Protein AF-0000000078280206 (afdb_homodimer)

Solvent-accessible surface area (backbone atoms only — not comparable to full-atom values): 26997 Å² total; per-residue (Å²): 110,67,69,56,41,55,52,36,51,49,49,21,50,50,24,48,52,45,24,52,51,18,32,40,60,43,55,41,49,24,53,11,59,16,36,31,42,30,42,51,51,26,43,39,71,73,68,67,50,54,72,44,56,92,46,62,77,49,84,68,38,41,45,51,28,57,15,45,10,59,25,25,55,28,54,51,26,42,39,24,73,68,51,47,46,63,64,74,59,44,53,34,28,68,38,89,89,43,59,42,54,70,28,41,42,41,90,60,31,71,74,43,69,44,62,28,67,62,68,25,50,28,54,39,52,41,45,51,53,30,51,49,25,61,75,71,67,47,86,38,40,26,36,32,40,37,37,53,56,35,58,54,36,18,54,28,53,31,31,46,34,48,33,22,62,69,27,33,37,42,30,39,36,38,33,47,40,46,54,55,30,83,92,34,43,26,75,74,77,58,36,66,66,53,53,60,60,31,41,40,36,38,43,33,47,63,47,76,42,51,30,75,36,61,62,49,47,52,53,52,52,57,50,45,70,70,44,72,69,19,16,30,36,36,42,16,46,34,42,31,12,46,74,25,84,90,31,49,74,37,48,71,29,43,63,44,57,46,49,73,68,55,45,49,51,40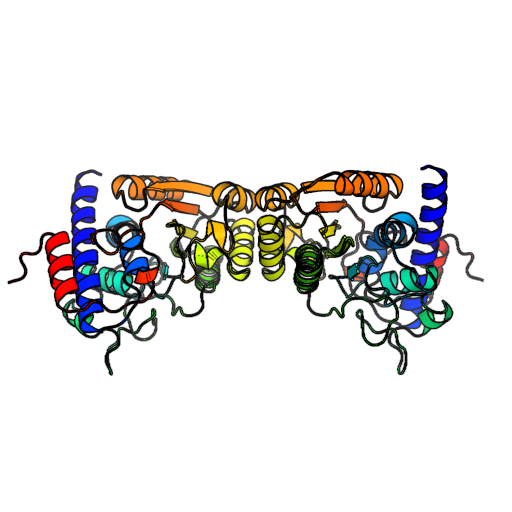,38,43,58,67,70,39,80,79,124,109,66,70,55,40,56,52,36,51,51,48,21,50,52,23,48,52,44,23,51,49,16,31,39,58,43,55,43,50,24,52,12,60,16,35,31,41,30,42,52,50,25,43,39,72,74,68,66,51,56,72,45,56,91,46,64,76,50,85,68,37,41,46,55,28,57,15,47,10,59,25,24,56,28,52,52,27,45,39,26,74,68,50,47,45,63,65,74,58,44,53,34,28,69,38,90,91,42,58,39,52,70,30,41,41,41,89,58,30,72,75,44,70,45,62,27,68,62,69,25,50,30,53,40,52,42,45,50,54,31,50,50,25,61,75,69,67,46,87,37,41,26,36,32,41,37,36,53,57,35,57,55,35,17,54,27,54,31,30,45,34,49,34,22,62,68,26,34,37,42,31,39,35,37,33,47,38,47,54,54,31,83,92,34,42,27,75,74,77,58,35,66,66,51,53,60,59,30,42,41,37,39,42,33,46,65,47,76,43,51,30,74,36,61,62,50,48,52,53,51,53,57,51,44,70,69,43,74,68,20,18,31,37,36,42,18,46,34,41,30,11,45,73,25,85,90,31,47,76,37,48,73,29,44,62,43,56,47,50,73,70,54,45,51,50,40,37,45,57,68,71,39,80,79,124

Nearest PDB structures (foldseek):
  6yak-assembly1_CCC  TM=9.909E-01  e=1.060E-33  Carboxydothermus hydrogenoformans
  6rjb-assembly1_B  TM=9.474E-01  e=3.840E-25  Homo sapiens
  3ooy-assembly1_A  TM=9.485E-01  e=1.940E-24  Homo sapiens
  6ha3-assembly1_A  TM=9.463E-01  e=2.281E-24  Homo sapiens
  4kxw-assembly1_A  TM=9.456E-01  e=2.454E-23  Homo sapiens

InterPro domains:
  IPR005474 Transketolase, N-terminal [PF00456] (11-271)
  IPR005474 Transketolase, N-terminal [cd02012] (13-267)
  IPR029061 Thiamin diphosphate-binding fold [SSF52518] (4-271)

Radius of gyration: 27.61 Å; Cα contacts (8 Å, |Δi|>4): 1233; chains: 2; bounding box: 50×83×64 Å

pLDDT: mean 94.5, std 6.86, range [39.47, 98.88]

Foldseek 3Di:
DVVLQVVLVVLLLQLLLLLLLLQQLLQKAFLQVLNFQSLVLSCCLRPNWQAALVCLPDPQTAAEFALVFSSVLSVLSSCCSRPNDDSVLSSCACHPPRLHYSGDDPVRGRNHDDTYDDQLVRLQVQLVVLVVCVVVVRDYAYEYEHEQLSCQDVSNVVSLLSCQVQLSLRYEYEYSYAQAELVGGCCPPPPPPPVQVSSVVSRAAEEEDASNRNVRSNVQSVVSNVDGSHHYYYYHHTWGNPQQPVGTNDNVSSMGGQHPVSSCSSCVSSVHNPD/DVVLQVVLLVLLLQLLLLLLLLQQLQQKAFLQVLNFQSLVLSCCLRPNWQAALVCLPDPQTAAEFALVFRSVLSVLSSCCSRPNDDSVLSSCACHPPRLHYSGDDPVRGRNHDDTYDDQLVRLQVQLVVLVVCVVVVRDYAYEYEHEQLSCQDVSNVVSLLSCQVQLSLRYEYEYSYAQAELVGGCCPPPPPPPVQVSSVVSRAAEEEDASNRNVRSNVQSVVSNVDGSHHYYYYHHTWGNPQQPVGTNDNVSSMGGQHPVSSCSSCVSSVHNPD

Secondary structure (DSSP, 8-state):
-HHHHHHHHHHHHHHHHHHHHHHHHHT-S-HHHHHHTHHHHHHIIIII----TT-TT-TTS-EEEESSGGGHHHHHHHHHHHTSS-GGGGGGTT-TT-S--SS--TTTSTT------STTHHHHHHHHHHHHHHHHT----EEEEEETTGGGSHHHHHHHHHHHHTT-TTEEEEEEE-SEETTEEHHHHS----HHHHHHHTT-EEEEEETT-HHHHHHHHHHHHH--SS-EEEEEE--TTTT-TTTTT-GGGGS----HHHHHHHHHHTT----/-HHHHHHHHHHHHHHHHHHHHHHHHHT-S-HHHHHTTHHHHHHIIIII----TT-TT-TTS-EEEESSGGGHHHHHHHHHHHTSS-GGGGGGTT-TT-S--SS--TTTSTT------STTHHHHHHHHHHHHHHHHT----EEEEEETTGGGSHHHHHHHHHHHHTT-TTEEEEEEE-SEETTEEHHHHS----HHHHHHHTT-EEEEEETT-HHHHHHHHHHHHH--SS-EEEEEE--TTTT-TTTTT-GGGGS----HHHHHHHHHHTT----

Sequence (550 aa):
MQKNEREITKYAQEIRKNTIISLHSAGSGHPGGALSIVEMLAVLYFYEMNVSPDKPEERMRDRFVLSKGHAAPSYYAALAERGYFEKSVLKTLRKMGSILQGHPDMKKVPGVDMSTGSLGQGISAACGMAHYAKRTGADYRVYCIIGDGEMQEGQAWEAFMSAGHFKLDNLVVLLDNNNLQIDGRVDQVMSVYPVKEKLQAFGWNVEETDGHHVKGLIETLDHARQVKDKPAFIIGKTVKGKGISFMENQAGWHGAAINEEQFKQAMKDLGEECIMQKNEREITKYAQEIRKNTIISLHSAGSGHPGGALSIVEMLAVLYFYEMNVSPDKPEERMRDRFVLSKGHAAPSYYAALAERGYFEKSVLKTLRKMGSILQGHPDMKKVPGVDMSTGSLGQGISAACGMAHYAKRTGADYRVYCIIGDGEMQEGQAWEAFMSAGHFKLDNLVVLLDNNNLQIDGRVDQVMSVYPVKEKLQAFGWNVEETDGHHVKGLIETLDHARQVKDKPAFIIGKTVKGKGISFMENQAGWHGAAINEEQFKQAMKDLGEECI

Structure (mmCIF, N/CA/C/O backbone):
data_AF-0000000078280206-model_v1
#
loop_
_entity.id
_entity.type
_entity.pdbx_description
1 polymer Transketolase
#
loop_
_atom_site.group_PDB
_atom_site.id
_atom_site.type_symbol
_atom_site.label_atom_id
_atom_site.label_alt_id
_atom_site.label_comp_id
_atom_site.label_asym_id
_atom_site.label_entity_id
_atom_site.label_seq_id
_atom_site.pdbx_PDB_ins_code
_atom_site.Cartn_x
_atom_site.Cartn_y
_atom_site.Cartn_z
_atom_site.occupancy
_atom_site.B_iso_or_equiv
_atom_site.auth_seq_id
_atom_site.auth_comp_id
_atom_site.auth_asym_id
_atom_site.auth_atom_id
_atom_site.pdbx_PDB_model_num
ATOM 1 N N . MET A 1 1 ? -3.506 -39.031 1.101 1 66.44 1 MET A N 1
ATOM 2 C CA . MET A 1 1 ? -2.568 -37.906 1.12 1 66.44 1 MET A CA 1
ATOM 3 C C . MET A 1 1 ? -1.275 -38.281 0.397 1 66.44 1 MET A C 1
ATOM 5 O O . MET A 1 1 ? -0.801 -37.5 -0.45 1 66.44 1 MET A O 1
ATOM 9 N N . GLN A 1 2 ? -0.798 -39.375 0.648 1 70.44 2 GLN A N 1
ATOM 10 C CA . GLN A 1 2 ? 0.477 -39.781 0.06 1 70.44 2 GLN A CA 1
ATOM 11 C C . GLN A 1 2 ? 0.337 -40.031 -1.438 1 70.44 2 GLN A C 1
ATOM 13 O O . GLN A 1 2 ? 1.202 -39.625 -2.223 1 70.44 2 GLN A O 1
ATOM 18 N N . LYS A 1 3 ? -0.763 -40.719 -1.816 1 72.75 3 LYS A N 1
ATOM 19 C CA . LYS A 1 3 ? -0.98 -40.969 -3.234 1 72.75 3 LYS A CA 1
ATOM 20 C C . LYS A 1 3 ? -1.149 -39.688 -4.023 1 72.75 3 LYS A C 1
ATOM 22 O O . LYS A 1 3 ? -0.596 -39.531 -5.117 1 72.75 3 LYS A O 1
ATOM 27 N N . ASN A 1 4 ? -1.689 -38.812 -3.488 1 87.69 4 ASN A N 1
ATOM 28 C CA . ASN A 1 4 ? -1.892 -37.5 -4.102 1 87.69 4 ASN A CA 1
ATOM 29 C C . ASN A 1 4 ? -0.577 -36.719 -4.246 1 87.69 4 ASN A C 1
ATOM 31 O O . ASN A 1 4 ? -0.3 -36.156 -5.301 1 87.69 4 ASN A O 1
ATOM 35 N N . GLU A 1 5 ? 0.239 -36.938 -3.221 1 92.88 5 GLU A N 1
ATOM 36 C CA . GLU A 1 5 ? 1.507 -36.219 -3.244 1 92.88 5 GLU A CA 1
ATOM 37 C C . GLU A 1 5 ? 2.395 -36.688 -4.391 1 92.88 5 GLU A C 1
ATOM 39 O O . GLU A 1 5 ? 2.994 -35.875 -5.098 1 92.88 5 GLU A O 1
ATOM 44 N N . ARG A 1 6 ? 2.514 -38 -4.547 1 94.38 6 ARG A N 1
ATOM 45 C CA . ARG A 1 6 ? 3.348 -38.562 -5.594 1 94.38 6 ARG A CA 1
ATOM 46 C C . ARG A 1 6 ? 2.846 -38.156 -6.977 1 94.38 6 ARG A C 1
ATOM 48 O O . ARG A 1 6 ? 3.641 -37.812 -7.855 1 94.38 6 ARG A O 1
ATOM 55 N N . GLU A 1 7 ? 1.572 -38.281 -7.121 1 96.75 7 GLU A N 1
ATOM 56 C CA . GLU A 1 7 ? 0.978 -37.906 -8.398 1 96.75 7 GLU A CA 1
ATOM 57 C C . GLU A 1 7 ? 1.197 -36.438 -8.711 1 96.75 7 GLU A C 1
ATOM 59 O O . GLU A 1 7 ? 1.554 -36.062 -9.828 1 96.75 7 GLU A O 1
ATOM 64 N N . ILE A 1 8 ? 1.027 -35.594 -7.754 1 97.69 8 ILE A N 1
ATOM 65 C CA . ILE A 1 8 ? 1.177 -34.156 -7.938 1 97.69 8 ILE A CA 1
ATOM 66 C C . ILE A 1 8 ? 2.637 -33.812 -8.234 1 97.69 8 ILE A C 1
ATOM 68 O O . ILE A 1 8 ? 2.926 -32.906 -9.031 1 97.69 8 ILE A O 1
ATOM 72 N N . THR A 1 9 ? 3.525 -34.5 -7.578 1 97.06 9 THR A N 1
ATOM 73 C CA . THR A 1 9 ? 4.949 -34.312 -7.84 1 97.06 9 THR A CA 1
ATOM 74 C C . THR A 1 9 ? 5.277 -34.656 -9.297 1 97.06 9 THR A C 1
ATOM 76 O O . THR A 1 9 ? 6.098 -33.969 -9.914 1 97.06 9 THR A O 1
ATOM 79 N N . LYS A 1 10 ? 4.656 -35.656 -9.797 1 97 10 LYS A N 1
ATOM 80 C CA . LYS A 1 10 ? 4.844 -36 -11.203 1 97 10 LYS A CA 1
ATOM 81 C C . LYS A 1 10 ? 4.324 -34.906 -12.117 1 97 10 LYS A C 1
ATOM 83 O O . LYS A 1 10 ? 4.957 -34.594 -13.125 1 97 10 LYS A O 1
ATOM 88 N N . TYR A 1 11 ? 3.152 -34.406 -11.797 1 97.69 11 TYR A N 1
ATOM 89 C CA . TYR A 1 11 ? 2.623 -33.281 -12.57 1 97.69 11 TYR A CA 1
ATOM 90 C C . TYR A 1 11 ? 3.58 -32.094 -12.547 1 97.69 11 TYR A C 1
ATOM 92 O O . TYR A 1 11 ? 3.787 -31.453 -13.562 1 97.69 11 TYR A O 1
ATOM 100 N N . ALA A 1 12 ? 4.156 -31.812 -11.375 1 98 12 ALA A N 1
ATOM 101 C CA . ALA A 1 12 ? 5.105 -30.719 -11.258 1 98 12 ALA A CA 1
ATOM 102 C C . ALA A 1 12 ? 6.305 -30.922 -12.18 1 98 12 ALA A C 1
ATOM 104 O O . ALA A 1 12 ? 6.762 -29.984 -12.836 1 98 12 ALA A O 1
ATOM 105 N N . GLN A 1 13 ? 6.77 -32.094 -12.242 1 97.19 13 GLN A N 1
ATOM 106 C CA . GLN A 1 13 ? 7.902 -32.406 -13.109 1 97.19 13 GLN A CA 1
ATOM 107 C C . GLN A 1 13 ? 7.551 -32.219 -14.578 1 97.19 13 GLN A C 1
ATOM 109 O O . GLN A 1 13 ? 8.344 -31.641 -15.336 1 97.19 13 GLN A O 1
ATOM 114 N N . GLU A 1 14 ? 6.418 -32.656 -14.953 1 97.44 14 GLU A N 1
ATOM 115 C CA . GLU A 1 14 ? 5.973 -32.5 -16.328 1 97.44 14 GLU A CA 1
ATOM 116 C C . GLU A 1 14 ? 5.797 -31 -16.672 1 97.44 14 GLU A C 1
ATOM 118 O O . GLU A 1 14 ? 6.16 -30.562 -17.766 1 97.44 14 GLU A O 1
ATOM 123 N N . ILE A 1 15 ? 5.219 -30.281 -15.758 1 98.19 15 ILE A N 1
ATOM 124 C CA . ILE A 1 15 ? 5.035 -28.844 -15.953 1 98.19 15 ILE A CA 1
ATOM 125 C C . ILE A 1 15 ? 6.395 -28.172 -16.125 1 98.19 15 ILE A C 1
ATOM 127 O O . ILE A 1 15 ? 6.57 -27.328 -17.016 1 98.19 15 ILE A O 1
ATOM 131 N N . ARG A 1 16 ? 7.312 -28.516 -15.297 1 98 16 ARG A N 1
ATOM 132 C CA . ARG A 1 16 ? 8.656 -27.953 -15.367 1 98 16 ARG A CA 1
ATOM 133 C C . ARG A 1 16 ? 9.297 -28.234 -16.719 1 98 16 ARG A C 1
ATOM 135 O O . ARG A 1 16 ? 9.852 -27.344 -17.359 1 98 16 ARG A O 1
ATOM 142 N N . LYS A 1 17 ? 9.242 -29.469 -17.141 1 97.19 17 LYS A N 1
ATOM 143 C CA . LYS A 1 17 ? 9.789 -29.891 -18.422 1 97.19 17 LYS A CA 1
ATOM 144 C C . LYS A 1 17 ? 9.156 -29.109 -19.578 1 97.19 17 LYS A C 1
ATOM 146 O O . LYS A 1 17 ? 9.867 -28.547 -20.422 1 97.19 17 LYS A O 1
ATOM 151 N N . ASN A 1 18 ? 7.898 -29.062 -19.578 1 97.62 18 ASN A N 1
ATOM 152 C CA . ASN A 1 18 ? 7.176 -28.391 -20.656 1 97.62 18 ASN A CA 1
ATOM 153 C C . ASN A 1 18 ? 7.398 -26.891 -20.641 1 97.62 18 ASN A C 1
ATOM 155 O O . ASN A 1 18 ? 7.363 -26.234 -21.688 1 97.62 18 ASN A O 1
ATOM 159 N N . THR A 1 19 ? 7.602 -26.328 -19.453 1 97.5 19 THR A N 1
ATOM 160 C CA . THR A 1 19 ? 7.969 -24.922 -19.344 1 97.5 19 THR A CA 1
ATOM 161 C C . THR A 1 19 ? 9.273 -24.641 -20.078 1 97.5 19 THR A C 1
ATOM 163 O O . THR A 1 19 ? 9.352 -23.703 -20.891 1 97.5 19 THR A O 1
ATOM 166 N N . ILE A 1 20 ? 10.227 -25.484 -19.875 1 96.81 20 ILE A N 1
ATOM 167 C CA . ILE A 1 20 ? 11.531 -25.328 -20.5 1 96.81 20 ILE A CA 1
ATOM 168 C C . ILE A 1 20 ? 11.406 -25.5 -22.016 1 96.81 20 ILE A C 1
ATOM 170 O O . ILE A 1 20 ? 11.969 -24.719 -22.781 1 96.81 20 ILE A O 1
ATOM 174 N N . ILE A 1 21 ? 10.68 -26.5 -22.422 1 96.5 21 ILE A N 1
ATOM 175 C CA . ILE A 1 21 ? 10.469 -26.766 -23.844 1 96.5 21 ILE A CA 1
ATOM 176 C C . ILE A 1 21 ? 9.82 -25.547 -24.5 1 96.5 21 ILE A C 1
ATOM 178 O O . ILE A 1 21 ? 10.258 -25.109 -25.562 1 96.5 21 ILE A O 1
ATOM 182 N N . SER A 1 22 ? 8.805 -25.016 -23.891 1 96.88 22 SER A N 1
ATOM 183 C CA . SER A 1 22 ? 8.086 -23.859 -24.422 1 96.88 22 SER A CA 1
ATOM 184 C C . SER A 1 22 ? 9.008 -22.656 -24.547 1 96.88 22 SER A C 1
ATOM 186 O O . SER A 1 22 ? 9 -21.969 -25.578 1 96.88 22 SER A O 1
ATOM 188 N N . LEU A 1 23 ? 9.766 -22.375 -23.547 1 95.75 23 LEU A N 1
ATOM 189 C CA . LEU A 1 23 ? 10.641 -21.219 -23.5 1 95.75 23 LEU A CA 1
ATOM 190 C C . LEU A 1 23 ? 11.758 -21.344 -24.531 1 95.75 23 LEU A C 1
ATOM 192 O O . LEU A 1 23 ? 12.133 -20.359 -25.172 1 95.75 23 LEU A O 1
ATOM 196 N N . HIS A 1 24 ? 12.289 -22.5 -24.594 1 95.5 24 HIS A N 1
ATOM 197 C CA . HIS A 1 24 ? 13.32 -22.734 -25.609 1 95.5 24 HIS A CA 1
ATOM 198 C C . HIS A 1 24 ? 12.766 -22.5 -27.016 1 95.5 24 HIS A C 1
ATOM 200 O O . HIS A 1 24 ? 13.422 -21.859 -27.844 1 95.5 24 HIS A O 1
ATOM 206 N N . SER A 1 25 ? 11.633 -23.031 -27.266 1 95.12 25 SER A N 1
ATOM 207 C CA . SER A 1 25 ? 11 -22.875 -28.578 1 95.12 25 SER A CA 1
ATOM 208 C C . SER A 1 25 ? 10.734 -21.406 -28.891 1 95.12 25 SER A C 1
ATOM 210 O O . SER A 1 25 ? 10.852 -21 -30.047 1 95.12 25 SER A O 1
ATOM 212 N N . ALA A 1 26 ? 10.312 -20.672 -27.922 1 94.38 26 ALA A N 1
ATOM 213 C CA . ALA A 1 26 ? 9.984 -19.266 -28.094 1 94.38 26 ALA A CA 1
ATOM 214 C C . ALA A 1 26 ? 11.25 -18.438 -28.312 1 94.38 26 ALA A C 1
ATOM 216 O O . ALA A 1 26 ? 11.211 -17.391 -28.969 1 94.38 26 ALA A O 1
ATOM 217 N N . GLY A 1 27 ? 12.422 -18.859 -27.688 1 92.75 27 GLY A N 1
ATOM 218 C CA . GLY A 1 27 ? 13.672 -18.109 -27.75 1 92.75 27 GLY A CA 1
ATOM 219 C C . GLY A 1 27 ? 13.656 -16.859 -26.891 1 92.75 27 GLY A C 1
ATOM 220 O O . GLY A 1 27 ? 14.445 -15.938 -27.109 1 92.75 27 GLY A O 1
ATOM 221 N N . SER A 1 28 ? 12.656 -16.703 -26.078 1 87.62 28 SER A N 1
ATOM 222 C CA . SER A 1 28 ? 12.508 -15.578 -25.172 1 87.62 28 SER A CA 1
ATOM 223 C C . SER A 1 28 ? 11.594 -15.93 -24 1 87.62 28 SER A C 1
ATOM 225 O O . SER A 1 28 ? 10.875 -16.922 -24.047 1 87.62 28 SER A O 1
ATOM 227 N N . GLY A 1 29 ? 11.742 -15.117 -22.922 1 89.19 29 GLY A N 1
ATOM 228 C CA . GLY A 1 29 ? 10.836 -15.328 -21.812 1 89.19 29 GLY A CA 1
ATOM 229 C C . GLY A 1 29 ? 11.484 -15.117 -20.453 1 89.19 29 GLY A C 1
ATOM 230 O O . GLY A 1 29 ? 12.531 -14.469 -20.359 1 89.19 29 GLY A O 1
ATOM 231 N N . HIS A 1 30 ? 10.711 -15.539 -19.391 1 89.69 30 HIS A N 1
ATOM 232 C CA . HIS A 1 30 ? 11.125 -15.383 -18 1 89.69 30 HIS A CA 1
ATOM 233 C C . HIS A 1 30 ? 11.242 -16.734 -17.312 1 89.69 30 HIS A C 1
ATOM 235 O O . HIS A 1 30 ? 10.391 -17.078 -16.484 1 89.69 30 HIS A O 1
ATOM 241 N N . PRO A 1 31 ? 12.352 -17.469 -17.594 1 91.94 31 PRO A N 1
ATOM 242 C CA . PRO A 1 31 ? 12.445 -18.828 -17.078 1 91.94 31 PRO A CA 1
ATOM 243 C C . PRO A 1 31 ? 12.547 -18.875 -15.555 1 91.94 31 PRO A C 1
ATOM 245 O O . PRO A 1 31 ? 11.922 -19.719 -14.914 1 91.94 31 PRO A O 1
ATOM 248 N N . GLY A 1 32 ? 13.312 -17.938 -15.016 1 91.25 32 GLY A N 1
ATOM 249 C CA . GLY A 1 32 ? 13.523 -17.969 -13.578 1 91.25 32 GLY A CA 1
ATOM 250 C C . GLY A 1 32 ? 12.234 -17.938 -12.781 1 91.25 32 GLY A C 1
ATOM 251 O O . GLY A 1 32 ? 11.969 -18.844 -11.977 1 91.25 32 GLY A O 1
ATOM 252 N N . GLY A 1 33 ? 11.406 -16.938 -13.055 1 93.31 33 GLY A N 1
ATOM 253 C CA . GLY A 1 33 ? 10.156 -16.75 -12.336 1 93.31 33 GLY A CA 1
ATOM 254 C C . GLY A 1 33 ? 9.117 -17.797 -12.672 1 93.31 33 GLY A C 1
ATOM 255 O O . GLY A 1 33 ? 8.273 -18.141 -11.836 1 93.31 33 GLY A O 1
ATOM 256 N N . ALA A 1 34 ? 9.164 -18.328 -13.844 1 95.94 34 ALA A N 1
ATOM 257 C CA . ALA A 1 34 ? 8.242 -19.391 -14.242 1 95.94 34 ALA A CA 1
ATOM 258 C C . ALA A 1 34 ? 8.523 -20.672 -13.477 1 95.94 34 ALA A C 1
ATOM 260 O O . ALA A 1 34 ? 7.602 -21.328 -12.969 1 95.94 34 ALA A O 1
ATOM 261 N N . LEU A 1 35 ? 9.758 -20.984 -13.32 1 97.19 35 LEU A N 1
ATOM 262 C CA . LEU A 1 35 ? 10.148 -22.25 -12.719 1 97.19 35 LEU A CA 1
ATOM 263 C C . LEU A 1 35 ? 9.938 -22.234 -11.211 1 97.19 35 LEU A C 1
ATOM 265 O O . LEU A 1 35 ? 9.711 -23.281 -10.594 1 97.19 35 LEU A O 1
ATOM 269 N N . SER A 1 36 ? 9.922 -21.031 -10.656 1 97.81 36 SER A N 1
ATOM 270 C CA . SER A 1 36 ? 9.82 -20.922 -9.203 1 97.81 36 SER A CA 1
ATOM 271 C C . SER A 1 36 ? 8.414 -21.266 -8.719 1 97.81 36 SER A C 1
ATOM 273 O O . SER A 1 36 ? 8.227 -21.609 -7.551 1 97.81 36 SER A O 1
ATOM 275 N N . ILE A 1 37 ? 7.418 -21.281 -9.586 1 98.38 37 ILE A N 1
ATOM 276 C CA . ILE A 1 37 ? 6.055 -21.406 -9.086 1 98.38 37 ILE A CA 1
ATOM 277 C C . ILE A 1 37 ? 5.461 -22.75 -9.539 1 98.38 37 ILE A C 1
ATOM 279 O O . ILE A 1 37 ? 4.258 -22.969 -9.398 1 98.38 37 ILE A O 1
ATOM 283 N N . VAL A 1 38 ? 6.234 -23.656 -10.039 1 98.62 38 VAL A N 1
ATOM 284 C CA . VAL A 1 38 ? 5.781 -24.891 -10.68 1 98.62 38 VAL A CA 1
ATOM 285 C C . VAL A 1 38 ? 5.004 -25.734 -9.672 1 98.62 38 VAL A C 1
ATOM 287 O O . VAL A 1 38 ? 3.889 -26.172 -9.953 1 98.62 38 VAL A O 1
ATOM 290 N N . GLU A 1 39 ? 5.559 -25.984 -8.516 1 98.62 39 GLU A N 1
ATOM 291 C CA . GLU A 1 39 ? 4.891 -26.828 -7.52 1 98.62 39 GLU A CA 1
ATOM 292 C C . GLU A 1 39 ? 3.584 -26.188 -7.055 1 98.62 39 GLU A C 1
ATOM 294 O O . GLU A 1 39 ? 2.598 -26.891 -6.816 1 98.62 39 GLU A O 1
ATOM 299 N N . MET A 1 40 ? 3.561 -24.859 -6.906 1 98.69 40 MET A N 1
ATOM 300 C CA . MET A 1 40 ? 2.336 -24.156 -6.527 1 98.69 40 MET A CA 1
ATOM 301 C C . MET A 1 40 ? 1.23 -24.406 -7.551 1 98.69 40 MET A C 1
ATOM 303 O O . MET A 1 40 ? 0.098 -24.719 -7.184 1 98.69 40 MET A O 1
ATOM 307 N N . LEU A 1 41 ? 1.582 -24.25 -8.836 1 98.81 41 LEU A N 1
ATOM 308 C CA . LEU A 1 41 ? 0.617 -24.484 -9.906 1 98.81 41 LEU A CA 1
ATOM 309 C C . LEU A 1 41 ? 0.128 -25.922 -9.898 1 98.81 41 LEU A C 1
ATOM 311 O O . LEU A 1 41 ? -1.067 -26.188 -10.062 1 98.81 41 LEU A O 1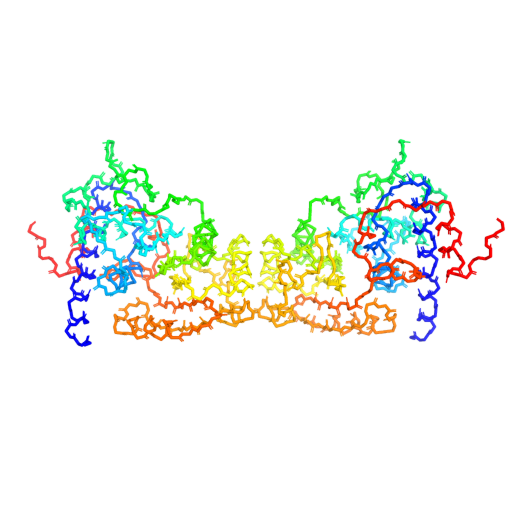
ATOM 315 N N . ALA A 1 42 ? 1.088 -26.859 -9.734 1 98.69 42 ALA A N 1
ATOM 316 C CA . ALA A 1 42 ? 0.724 -28.266 -9.727 1 98.69 42 ALA A CA 1
ATOM 317 C C . ALA A 1 42 ? -0.276 -28.578 -8.609 1 98.69 42 ALA A C 1
ATOM 319 O O . ALA A 1 42 ? -1.285 -29.25 -8.836 1 98.69 42 ALA A O 1
ATOM 320 N N . VAL A 1 43 ? -0.034 -28.078 -7.438 1 98.69 43 VAL A N 1
ATOM 321 C CA . VAL A 1 43 ? -0.914 -28.344 -6.305 1 98.69 43 VAL A CA 1
ATOM 322 C C . VAL A 1 43 ? -2.266 -27.672 -6.531 1 98.69 43 VAL A C 1
ATOM 324 O O . VAL A 1 43 ? -3.312 -28.25 -6.234 1 98.69 43 VAL A O 1
ATOM 327 N N . LEU A 1 44 ? -2.281 -26.438 -7.047 1 98.69 44 LEU A N 1
ATOM 328 C CA . LEU A 1 44 ? -3.531 -25.719 -7.281 1 98.69 44 LEU A CA 1
ATOM 329 C C . LEU A 1 44 ? -4.395 -26.453 -8.297 1 98.69 44 LEU A C 1
ATOM 331 O O . LEU A 1 44 ? -5.578 -26.703 -8.055 1 98.69 44 LEU A O 1
ATOM 335 N N . TYR A 1 45 ? -3.846 -26.922 -9.391 1 98.31 45 TYR A N 1
ATOM 336 C CA . TYR A 1 45 ? -4.641 -27.391 -10.523 1 98.31 45 TYR A CA 1
ATOM 337 C C . TYR A 1 45 ? -4.922 -28.875 -10.414 1 98.31 45 TYR A C 1
ATOM 339 O O . TYR A 1 45 ? -5.824 -29.406 -11.07 1 98.31 45 TYR A O 1
ATOM 347 N N . PHE A 1 46 ? -4.168 -29.641 -9.555 1 98.19 46 PHE A N 1
ATOM 348 C CA . PHE A 1 46 ? -4.336 -31.094 -9.555 1 98.19 46 PHE A CA 1
ATOM 349 C C . PHE A 1 46 ? -4.711 -31.594 -8.164 1 98.19 46 PHE A C 1
ATOM 351 O O . PHE A 1 46 ? -4.828 -32.812 -7.949 1 98.19 46 PHE A O 1
ATOM 358 N N . TYR A 1 47 ? -4.883 -30.688 -7.27 1 97.62 47 TYR A N 1
ATOM 359 C CA . TYR A 1 47 ? -5.348 -31.078 -5.945 1 97.62 47 TYR A CA 1
ATOM 360 C C . TYR A 1 47 ? -6.402 -30.109 -5.434 1 97.62 47 TYR A C 1
ATOM 362 O O . TYR A 1 47 ? -7.492 -30.516 -5.031 1 97.62 47 TYR A O 1
ATOM 370 N N . GLU A 1 48 ? -6.215 -28.828 -5.484 1 97.88 48 GLU A N 1
ATOM 371 C CA . GLU A 1 48 ? -6.914 -27.828 -4.688 1 97.88 48 GLU A CA 1
ATOM 372 C C . GLU A 1 48 ? -8.148 -27.312 -5.418 1 97.88 48 GLU A C 1
ATOM 374 O O . GLU A 1 48 ? -9.258 -27.344 -4.875 1 97.88 48 GLU A O 1
ATOM 379 N N . MET A 1 49 ? -7.988 -26.875 -6.684 1 98.12 49 MET A N 1
ATOM 380 C CA . MET A 1 49 ? -9.016 -26.078 -7.348 1 98.12 49 MET A CA 1
ATOM 381 C C . MET A 1 49 ? -10.086 -26.969 -7.957 1 98.12 49 MET A C 1
ATOM 383 O O . MET A 1 49 ? -9.773 -28.016 -8.547 1 98.12 49 MET A O 1
ATOM 387 N N . ASN A 1 50 ? -11.297 -26.516 -7.762 1 97.75 50 ASN A N 1
ATOM 388 C CA . ASN A 1 50 ? -12.422 -27.078 -8.492 1 97.75 50 ASN A CA 1
ATOM 389 C C . ASN A 1 50 ? -12.531 -26.516 -9.898 1 97.75 50 ASN A C 1
ATOM 391 O O . ASN A 1 50 ? -13.25 -25.531 -10.125 1 97.75 50 ASN A O 1
ATOM 395 N N . VAL A 1 51 ? -11.867 -27.156 -10.883 1 97.25 51 VAL A N 1
ATOM 396 C CA . VAL A 1 51 ? -11.844 -26.734 -12.281 1 97.25 51 VAL A CA 1
ATOM 397 C C . VAL A 1 51 ? -11.898 -27.953 -13.195 1 97.25 51 VAL A C 1
ATOM 399 O O . VAL A 1 51 ? -11.523 -29.062 -12.789 1 97.25 51 VAL A O 1
ATOM 402 N N . SER A 1 52 ? -12.406 -27.734 -14.328 1 96.62 52 SER A N 1
ATOM 403 C CA . SER A 1 52 ? -12.5 -28.781 -15.328 1 96.62 52 SER A CA 1
ATOM 404 C C . SER A 1 52 ? -12.25 -28.25 -16.734 1 96.62 52 SER A C 1
ATOM 406 O O . SER A 1 52 ? -12.898 -27.281 -17.156 1 96.62 52 SER A O 1
ATOM 408 N N . PRO A 1 53 ? -11.312 -28.906 -17.453 1 96.56 53 PRO A N 1
ATOM 409 C CA . PRO A 1 53 ? -11.078 -28.469 -18.828 1 96.56 53 PRO A CA 1
ATOM 410 C C . PRO A 1 53 ? -12.289 -28.688 -19.734 1 96.56 53 PRO A C 1
ATOM 412 O O . PRO A 1 53 ? -12.414 -28.031 -20.766 1 96.56 53 PRO A O 1
ATOM 415 N N . ASP A 1 54 ? -13.211 -29.547 -19.359 1 96.06 54 ASP A N 1
ATOM 416 C CA . ASP A 1 54 ? -14.406 -29.828 -20.141 1 96.06 54 ASP A CA 1
ATOM 417 C C . ASP A 1 54 ? -15.461 -28.75 -19.969 1 96.06 54 ASP A C 1
ATOM 419 O O . ASP A 1 54 ? -16.375 -28.625 -20.797 1 96.06 54 ASP A O 1
ATOM 423 N N . LYS A 1 55 ? -15.367 -28 -18.891 1 95.69 55 LYS A N 1
ATOM 424 C CA . LYS A 1 55 ? -16.281 -26.906 -18.578 1 95.69 55 LYS A CA 1
ATOM 425 C C . LYS A 1 55 ? -15.523 -25.656 -18.141 1 95.69 55 LYS A C 1
ATOM 427 O O . LYS A 1 55 ? -15.719 -25.172 -17.016 1 95.69 55 LYS A O 1
ATOM 432 N N . PRO A 1 56 ? -14.742 -25.109 -19.016 1 92.94 56 PRO A N 1
ATOM 433 C CA . PRO A 1 56 ? -13.844 -24.016 -18.641 1 92.94 56 PRO A CA 1
ATOM 434 C C . PRO A 1 56 ? -14.594 -22.766 -18.203 1 92.94 56 PRO A C 1
ATOM 436 O O . PRO A 1 56 ? -14.031 -21.906 -17.516 1 92.94 56 PRO A O 1
ATOM 439 N N . GLU A 1 57 ? -15.891 -22.688 -18.5 1 91.81 57 GLU A N 1
ATOM 440 C CA . GLU A 1 57 ? -16.641 -21.484 -18.203 1 91.81 57 GLU A CA 1
ATOM 441 C C . GLU A 1 57 ? -17.672 -21.734 -17.094 1 91.81 57 GLU A C 1
ATOM 443 O O . GLU A 1 57 ? -18.547 -20.891 -16.859 1 91.81 57 GLU A O 1
ATOM 448 N N . GLU A 1 58 ? -17.562 -22.891 -16.484 1 93.62 58 GLU A N 1
ATOM 449 C CA . GLU A 1 58 ? -18.5 -23.219 -15.414 1 93.62 58 GLU A CA 1
ATOM 450 C C . GLU A 1 58 ? -18.562 -22.109 -14.375 1 93.62 58 GLU A C 1
ATOM 452 O O . GLU A 1 58 ? -17.516 -21.656 -13.875 1 93.62 58 GLU A O 1
ATOM 457 N N . ARG A 1 59 ? -19.703 -21.703 -13.992 1 93.31 59 ARG A N 1
ATOM 458 C CA . ARG A 1 59 ? -19.938 -20.516 -13.18 1 93.31 59 ARG A CA 1
ATOM 459 C C . ARG A 1 59 ? -19.406 -20.703 -11.766 1 93.31 59 ARG A C 1
ATOM 461 O O . ARG A 1 59 ? -18.922 -19.766 -11.133 1 93.31 59 ARG A O 1
ATOM 468 N N . MET A 1 60 ? -19.469 -21.938 -11.305 1 96.25 60 MET A N 1
ATOM 469 C CA . MET A 1 60 ? -19.172 -22.172 -9.898 1 96.25 60 MET A CA 1
ATOM 470 C C . MET A 1 60 ? -17.766 -22.719 -9.719 1 96.25 60 MET A C 1
ATOM 472 O O . MET A 1 60 ? -17.406 -23.156 -8.625 1 96.25 60 MET A O 1
ATOM 476 N N . ARG A 1 61 ? -17.016 -22.688 -10.781 1 97.56 61 ARG A N 1
ATOM 477 C CA . ARG A 1 61 ? -15.648 -23.203 -10.656 1 97.56 61 ARG A CA 1
ATOM 478 C C . ARG A 1 61 ? -14.758 -22.203 -9.93 1 97.56 61 ARG A C 1
ATOM 480 O O . ARG A 1 61 ? -15.055 -21 -9.883 1 97.56 61 ARG A O 1
ATOM 487 N N . ASP A 1 62 ? -13.688 -22.688 -9.383 1 98.5 62 ASP A N 1
ATOM 488 C CA . ASP A 1 62 ? -12.688 -21.812 -8.773 1 98.5 62 ASP A CA 1
ATOM 489 C C . ASP A 1 62 ? -12.008 -20.938 -9.82 1 98.5 62 ASP A C 1
ATOM 491 O O . ASP A 1 62 ? -12.055 -21.25 -11.016 1 98.5 62 ASP A O 1
ATOM 495 N N . ARG A 1 63 ? -11.469 -19.797 -9.383 1 98.31 63 ARG A N 1
ATOM 496 C CA . ARG A 1 63 ? -10.742 -18.875 -10.242 1 98.31 63 ARG A CA 1
ATOM 497 C C . ARG A 1 63 ? -9.266 -18.812 -9.859 1 98.31 63 ARG A C 1
ATOM 499 O O . ARG A 1 63 ? -8.914 -19.016 -8.695 1 98.31 63 ARG A O 1
ATOM 506 N N . PHE A 1 64 ? -8.484 -18.562 -10.867 1 98.38 64 PHE A N 1
ATOM 507 C CA . PHE A 1 64 ? -7.055 -18.375 -10.633 1 98.38 64 PHE A CA 1
ATOM 508 C C . PHE A 1 64 ? -6.539 -17.172 -11.398 1 98.38 64 PHE A C 1
ATOM 510 O O . PHE A 1 64 ? -6.832 -17 -12.586 1 98.38 64 PHE A O 1
ATOM 517 N N . VAL A 1 65 ? -5.82 -16.359 -10.703 1 98 65 VAL A N 1
ATOM 518 C CA . VAL A 1 65 ? -5.168 -15.203 -11.305 1 98 65 VAL A CA 1
ATOM 519 C C . VAL A 1 65 ? -3.656 -15.312 -11.125 1 98 65 VAL A C 1
ATOM 521 O O . VAL A 1 65 ? -3.162 -15.367 -9.992 1 98 65 VAL A O 1
ATOM 524 N N . LEU A 1 66 ? -2.936 -15.43 -12.164 1 97.56 66 LEU A N 1
ATOM 525 C CA . LEU A 1 66 ? -1.488 -15.266 -12.117 1 97.56 66 LEU A CA 1
ATOM 526 C C . LEU A 1 66 ? -1.11 -13.789 -12.18 1 97.56 66 LEU A C 1
ATOM 528 O O . LEU A 1 66 ? -0.965 -13.227 -13.266 1 97.56 66 LEU A O 1
ATOM 532 N N . SER A 1 67 ? -0.876 -13.211 -11.07 1 95.69 67 SER A N 1
ATOM 533 C CA . SER A 1 67 ? -0.588 -11.781 -11.016 1 95.69 67 SER A CA 1
ATOM 534 C C . SER A 1 67 ? 0.808 -11.477 -11.547 1 95.69 67 SER A C 1
ATOM 536 O O . SER A 1 67 ? 1.025 -10.445 -12.18 1 95.69 67 SER A O 1
ATOM 538 N N . LYS A 1 68 ? 1.73 -12.328 -11.219 1 94 68 LYS A N 1
ATOM 539 C CA . LYS A 1 68 ? 3.027 -12.203 -11.883 1 94 68 LYS A CA 1
ATOM 540 C C . LYS A 1 68 ? 2.99 -12.797 -13.281 1 94 68 LYS A C 1
ATOM 542 O O . LYS A 1 68 ? 3.566 -13.859 -13.531 1 94 68 LYS A O 1
ATOM 547 N N . GLY A 1 69 ? 2.445 -12.141 -14.125 1 91.81 69 GLY A N 1
ATOM 548 C CA . GLY A 1 69 ? 2.041 -12.625 -15.438 1 91.81 69 GLY A CA 1
ATOM 549 C C . GLY A 1 69 ? 3.207 -13.078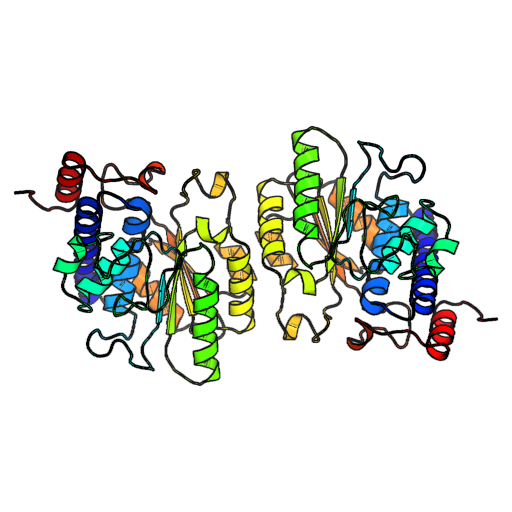 -16.297 1 91.81 69 GLY A C 1
ATOM 550 O O . GLY A 1 69 ? 3.045 -13.93 -17.172 1 91.81 69 GLY A O 1
ATOM 551 N N . HIS A 1 70 ? 4.379 -12.586 -16.047 1 91.12 70 HIS A N 1
ATOM 552 C CA . HIS A 1 70 ? 5.531 -12.961 -16.859 1 91.12 70 HIS A CA 1
ATOM 553 C C . HIS A 1 70 ? 5.93 -14.414 -16.609 1 91.12 70 HIS A C 1
ATOM 555 O O . HIS A 1 70 ? 6.723 -14.984 -17.359 1 91.12 70 HIS A O 1
ATOM 561 N N . ALA A 1 71 ? 5.34 -15.031 -15.633 1 94.25 71 ALA A N 1
ATOM 562 C CA . ALA A 1 71 ? 5.555 -16.453 -15.367 1 94.25 71 ALA A CA 1
ATOM 563 C C . ALA A 1 71 ? 4.531 -17.312 -16.094 1 94.25 71 ALA A C 1
ATOM 565 O O . ALA A 1 71 ? 4.332 -18.484 -15.758 1 94.25 71 ALA A O 1
ATOM 566 N N . ALA A 1 72 ? 3.959 -16.812 -17.109 1 95.69 72 ALA A N 1
ATOM 567 C CA . ALA A 1 72 ? 2.857 -17.422 -17.859 1 95.69 72 ALA A CA 1
ATOM 568 C C . ALA A 1 72 ? 3.26 -18.781 -18.422 1 95.69 72 ALA A C 1
ATOM 570 O O . ALA A 1 72 ? 2.445 -19.703 -18.484 1 95.69 72 ALA A O 1
ATOM 571 N N . PRO A 1 73 ? 4.512 -18.969 -18.828 1 96.31 73 PRO A N 1
ATOM 572 C CA . PRO A 1 73 ? 4.863 -20.25 -19.453 1 96.31 73 PRO A CA 1
ATOM 573 C C . PRO A 1 73 ? 4.57 -21.438 -18.547 1 96.31 73 PRO A C 1
ATOM 575 O O . PRO A 1 73 ? 4.09 -22.484 -19.016 1 96.31 73 PRO A O 1
ATOM 578 N N . SER A 1 74 ? 4.848 -21.328 -17.312 1 97.94 74 SER A N 1
ATOM 579 C CA . SER A 1 74 ? 4.551 -22.438 -16.406 1 97.94 74 SER A CA 1
ATOM 580 C C . SER A 1 74 ? 3.049 -22.578 -16.188 1 97.94 74 SER A C 1
ATOM 582 O O . SER A 1 74 ? 2.545 -23.688 -15.992 1 97.94 74 SER A O 1
ATOM 584 N N . TYR A 1 75 ? 2.344 -21.469 -16.156 1 98.25 75 TYR A N 1
ATOM 585 C CA . TYR A 1 75 ? 0.887 -21.484 -16.078 1 98.25 75 TYR A CA 1
ATOM 586 C C . TYR A 1 75 ? 0.281 -22.203 -17.281 1 98.25 75 TYR A C 1
ATOM 588 O O . TYR A 1 75 ? -0.579 -23.078 -17.109 1 98.25 75 TYR A O 1
ATOM 596 N N . TYR A 1 76 ? 0.79 -21.875 -18.469 1 98.12 76 TYR A N 1
ATOM 597 C CA . TYR A 1 76 ? 0.342 -22.531 -19.688 1 98.12 76 TYR A CA 1
ATOM 598 C C . TYR A 1 76 ? 0.631 -24.031 -19.641 1 98.12 76 TYR A C 1
ATOM 600 O O . TYR A 1 76 ? -0.21 -24.844 -20.016 1 98.12 76 TYR A O 1
ATOM 608 N N . ALA A 1 77 ? 1.811 -24.375 -19.172 1 98.38 77 ALA A N 1
ATOM 609 C CA . ALA A 1 77 ? 2.176 -25.797 -19.047 1 98.38 77 ALA A CA 1
ATOM 610 C C . ALA A 1 77 ? 1.215 -26.531 -18.125 1 98.38 77 ALA A C 1
ATOM 612 O O . ALA A 1 77 ? 0.833 -27.672 -18.391 1 98.38 77 ALA A O 1
ATOM 613 N N . ALA A 1 78 ? 0.81 -25.875 -17.031 1 98.56 78 ALA A N 1
ATOM 614 C CA . ALA A 1 78 ? -0.142 -26.469 -16.094 1 98.56 78 ALA A CA 1
ATOM 615 C C . ALA A 1 78 ? -1.506 -26.672 -16.75 1 98.56 78 ALA A C 1
ATOM 617 O O . ALA A 1 78 ? -2.139 -27.703 -16.578 1 98.56 78 ALA A O 1
ATOM 618 N N . LEU A 1 79 ? -1.947 -25.641 -17.469 1 98.44 79 LEU A N 1
ATOM 619 C CA . LEU A 1 79 ? -3.232 -25.734 -18.156 1 98.44 79 LEU A CA 1
ATOM 620 C C . LEU A 1 79 ? -3.225 -26.844 -19.188 1 98.44 79 LEU A C 1
ATOM 622 O O . LEU A 1 79 ? -4.195 -27.609 -19.297 1 98.44 79 LEU A O 1
ATOM 626 N N . ALA A 1 80 ? -2.117 -26.953 -19.938 1 98.44 80 ALA A N 1
ATOM 627 C CA . ALA A 1 80 ? -1.991 -28.031 -20.922 1 98.44 80 ALA A CA 1
ATOM 628 C C . ALA A 1 80 ? -2.02 -29.391 -20.234 1 98.44 80 ALA A C 1
ATOM 630 O O . ALA A 1 80 ? -2.711 -30.297 -20.688 1 98.44 80 ALA A O 1
ATOM 631 N N . GLU A 1 81 ? -1.261 -29.516 -19.188 1 97.94 81 GLU A N 1
ATOM 632 C CA . GLU A 1 81 ? -1.223 -30.766 -18.438 1 97.94 81 GLU A CA 1
ATOM 633 C C . GLU A 1 81 ? -2.605 -31.125 -17.906 1 97.94 81 GLU A C 1
ATOM 635 O O . GLU A 1 81 ? -2.969 -32.312 -17.875 1 97.94 81 GLU A O 1
ATOM 640 N N . ARG A 1 82 ? -3.348 -30.172 -17.5 1 97.88 82 ARG A N 1
ATOM 641 C CA . ARG A 1 82 ? -4.691 -30.375 -16.969 1 97.88 82 ARG A CA 1
ATOM 642 C C . ARG A 1 82 ? -5.668 -30.734 -18.078 1 97.88 82 ARG A C 1
ATOM 644 O O . ARG A 1 82 ? -6.742 -31.297 -17.828 1 97.88 82 ARG A O 1
ATOM 651 N N . GLY A 1 83 ? -5.383 -30.328 -19.344 1 98.12 83 GLY A N 1
ATOM 652 C CA . GLY A 1 83 ? -6.184 -30.766 -20.484 1 98.12 83 GLY A CA 1
ATOM 653 C C . GLY A 1 83 ? -6.965 -29.641 -21.141 1 98.12 83 GLY A C 1
ATOM 654 O O . GLY A 1 83 ? -7.891 -29.891 -21.906 1 98.12 83 GLY A O 1
ATOM 655 N N . TYR A 1 84 ? -6.602 -28.422 -20.844 1 97.94 84 TYR A N 1
ATOM 656 C CA . TYR A 1 84 ? -7.348 -27.312 -21.406 1 97.94 84 TYR A CA 1
ATOM 657 C C . TYR A 1 84 ? -7.035 -27.141 -22.891 1 97.94 84 TYR A C 1
ATOM 659 O O . TYR A 1 84 ? -7.859 -26.625 -23.641 1 97.94 84 TYR A O 1
ATOM 667 N N . PHE A 1 85 ? -5.902 -27.562 -23.375 1 97.19 85 PHE A N 1
ATOM 668 C CA . PHE A 1 85 ? -5.484 -27.609 -24.781 1 97.19 85 PHE A CA 1
ATOM 669 C C . PHE A 1 85 ? -4.352 -28.609 -24.969 1 97.19 85 PHE A C 1
ATOM 671 O O . PHE A 1 85 ? -3.779 -29.094 -24 1 97.19 85 PHE A O 1
ATOM 678 N N . GLU A 1 86 ? -4.035 -28.875 -26.141 1 97.62 86 GLU A N 1
ATOM 679 C CA . GLU A 1 86 ? -3.021 -29.875 -26.453 1 97.62 86 GLU A CA 1
ATOM 680 C C . GLU A 1 86 ? -1.626 -29.391 -26.078 1 97.62 86 GLU A C 1
ATOM 682 O O . GLU A 1 86 ? -1.293 -28.219 -26.266 1 97.62 86 GLU A O 1
ATOM 687 N N . LYS A 1 87 ? -0.795 -30.312 -25.562 1 97.38 87 LYS A N 1
ATOM 688 C CA . LYS A 1 87 ? 0.556 -29.984 -25.125 1 97.38 87 LYS A CA 1
ATOM 689 C C . LYS A 1 87 ? 1.407 -29.453 -26.266 1 97.38 87 LYS A C 1
ATOM 691 O O . LYS A 1 87 ? 2.314 -28.641 -26.047 1 97.38 87 LYS A O 1
ATOM 696 N N . SER A 1 88 ? 1.08 -29.859 -27.453 1 97.56 88 SER A N 1
ATOM 697 C CA . SER A 1 88 ? 1.846 -29.422 -28.609 1 97.56 88 SER A CA 1
ATOM 698 C C . SER A 1 88 ? 1.756 -27.906 -28.797 1 97.56 88 SER A C 1
ATOM 700 O O . SER A 1 88 ? 2.652 -27.297 -29.375 1 97.56 88 SER A O 1
ATOM 702 N N . VAL A 1 89 ? 0.705 -27.297 -28.312 1 97.62 89 VAL A N 1
ATOM 703 C CA . VAL A 1 89 ? 0.488 -25.859 -28.422 1 97.62 89 VAL A CA 1
ATOM 704 C C . VAL A 1 89 ? 1.571 -25.125 -27.641 1 97.62 89 VAL A C 1
ATOM 706 O O . VAL A 1 89 ? 1.917 -23.984 -27.969 1 97.62 89 VAL A O 1
ATOM 709 N N . LEU A 1 90 ? 2.168 -25.734 -26.672 1 97.94 90 LEU A N 1
ATOM 710 C CA . LEU A 1 90 ? 3.172 -25.125 -25.812 1 97.94 90 LEU A CA 1
ATOM 711 C C . LEU A 1 90 ? 4.387 -24.688 -26.625 1 97.94 90 LEU A C 1
ATOM 713 O O . LEU A 1 90 ? 5.055 -23.703 -26.281 1 97.94 90 LEU A O 1
ATOM 717 N N . LYS A 1 91 ? 4.648 -25.344 -27.703 1 97.19 91 LYS A N 1
ATOM 718 C CA . LYS A 1 91 ? 5.805 -25.031 -28.531 1 97.19 91 LYS A CA 1
ATOM 719 C C . LYS A 1 91 ? 5.543 -23.797 -29.391 1 97.19 91 LYS A C 1
ATOM 721 O O . LYS A 1 91 ? 6.453 -23.281 -30.047 1 97.19 91 LYS A O 1
ATOM 726 N N . THR A 1 92 ? 4.344 -23.281 -29.312 1 96.88 92 THR A N 1
ATOM 727 C CA . THR A 1 92 ? 4 -22.109 -30.141 1 96.88 92 THR A CA 1
ATOM 728 C C . THR A 1 92 ? 4.02 -20.844 -29.297 1 96.88 92 THR A C 1
ATOM 730 O O . THR A 1 92 ? 3.59 -19.781 -29.75 1 96.88 92 THR A O 1
ATOM 733 N N . LEU A 1 93 ? 4.508 -20.906 -28.125 1 95.56 93 LEU A N 1
ATOM 734 C CA . LEU A 1 93 ? 4.602 -19.734 -27.25 1 95.56 93 LEU A CA 1
ATOM 735 C C . LEU A 1 93 ? 5.219 -18.547 -27.984 1 95.56 93 LEU A C 1
ATOM 737 O O . LEU A 1 93 ? 6.262 -18.688 -28.625 1 95.56 93 LEU A O 1
ATOM 741 N N . ARG A 1 94 ? 4.535 -17.391 -27.938 1 93.62 94 ARG A N 1
ATOM 742 C CA . ARG A 1 94 ? 4.977 -16.109 -28.469 1 93.62 94 ARG A CA 1
ATOM 743 C C . ARG A 1 94 ? 5.105 -16.156 -29.984 1 93.62 94 ARG A C 1
ATOM 745 O O . ARG A 1 94 ? 5.766 -15.297 -30.578 1 93.62 94 ARG A O 1
ATOM 752 N N . LYS A 1 95 ? 4.641 -17.156 -30.609 1 93 95 LYS A N 1
ATOM 753 C CA . LYS A 1 95 ? 4.641 -17.219 -32.062 1 93 95 LYS A CA 1
ATOM 754 C C . LYS A 1 95 ? 3.377 -16.578 -32.656 1 93 95 LYS A C 1
ATOM 756 O O . LYS A 1 95 ? 2.33 -16.578 -32 1 93 95 LYS A O 1
ATOM 761 N N . MET A 1 96 ? 3.508 -16.109 -33.812 1 92.81 96 MET A N 1
ATOM 762 C CA . MET A 1 96 ? 2.373 -15.484 -34.469 1 92.81 96 MET A CA 1
ATOM 763 C C . MET A 1 96 ? 1.211 -16.469 -34.625 1 92.81 96 MET A C 1
ATOM 765 O O . MET A 1 96 ? 1.402 -17.609 -35.031 1 92.81 96 MET A O 1
ATOM 769 N N . GLY A 1 97 ? 0.035 -15.984 -34.219 1 92.56 97 GLY A N 1
ATOM 770 C CA . GLY A 1 97 ? -1.162 -16.797 -34.375 1 92.56 97 GLY A CA 1
ATOM 771 C C . GLY A 1 97 ? -1.415 -17.703 -33.188 1 92.56 97 GLY A C 1
ATOM 772 O O . GLY A 1 97 ? -2.5 -18.266 -33.031 1 92.56 97 GLY A O 1
ATOM 773 N N . SER A 1 98 ? -0.405 -17.859 -32.375 1 94.62 98 SER A N 1
ATOM 774 C CA . SER A 1 98 ? -0.551 -18.719 -31.203 1 94.62 98 SER A CA 1
ATOM 775 C C . SER A 1 98 ? -1.501 -18.109 -30.188 1 94.62 98 SER A C 1
ATOM 777 O O . SER A 1 98 ? -1.606 -16.891 -30.078 1 94.62 98 SER A O 1
ATOM 779 N N . ILE A 1 99 ? -2.115 -18.938 -29.406 1 95.19 99 ILE A N 1
ATOM 780 C CA . ILE A 1 99 ? -2.963 -18.469 -28.312 1 95.19 99 ILE A CA 1
ATOM 781 C C . ILE A 1 99 ? -2.102 -18.141 -27.094 1 95.19 99 ILE A C 1
ATOM 783 O O . ILE A 1 99 ? -2.572 -17.516 -26.141 1 95.19 99 ILE A O 1
ATOM 787 N N . LEU A 1 100 ? -0.853 -18.562 -27.109 1 96.12 100 LEU A N 1
ATOM 788 C CA . LEU A 1 100 ? 0.03 -18.391 -25.953 1 96.12 100 LEU A CA 1
ATOM 789 C C . LEU A 1 100 ? 0.946 -17.188 -26.141 1 96.12 100 LEU A C 1
ATOM 791 O O . LEU A 1 100 ? 1.933 -17.266 -26.891 1 96.12 100 LEU A O 1
ATOM 795 N N . GLN A 1 101 ? 0.62 -16.109 -25.406 1 93.06 101 GLN A N 1
ATOM 796 C CA . GLN A 1 101 ? 1.437 -14.906 -25.422 1 93.06 101 GLN A CA 1
ATOM 797 C C . GLN A 1 101 ? 2.381 -14.867 -24.219 1 93.06 101 GLN A C 1
ATOM 799 O O . GLN A 1 101 ? 2.449 -15.82 -23.453 1 93.06 101 GLN A O 1
ATOM 804 N N . GLY A 1 102 ? 3.105 -13.75 -24.109 1 90.81 102 GLY A N 1
ATOM 805 C CA . GLY A 1 102 ? 4.09 -13.625 -23.047 1 90.81 102 GLY A CA 1
ATOM 806 C C . GLY A 1 102 ? 3.465 -13.445 -21.688 1 90.81 102 GLY A C 1
ATOM 807 O O . GLY A 1 102 ? 4.133 -13.617 -20.656 1 90.81 102 GLY A O 1
ATOM 808 N N . HIS A 1 103 ? 2.244 -13.062 -21.688 1 89.94 103 HIS A N 1
ATOM 809 C CA . HIS A 1 103 ? 1.424 -12.945 -20.484 1 89.94 103 HIS A CA 1
ATOM 810 C C . HIS A 1 103 ? 0.07 -13.617 -20.672 1 89.94 103 HIS A C 1
ATOM 812 O O . HIS A 1 103 ? -0.37 -13.828 -21.812 1 89.94 103 HIS A O 1
ATOM 818 N N . PRO A 1 104 ? -0.563 -13.938 -19.547 1 91.69 104 PRO A N 1
ATOM 819 C CA . PRO A 1 104 ? -1.88 -14.57 -19.672 1 91.69 104 PRO A CA 1
ATOM 820 C C . PRO A 1 104 ? -2.883 -13.695 -20.422 1 91.69 104 PRO A C 1
ATOM 822 O O . PRO A 1 104 ? -2.902 -12.477 -20.25 1 91.69 104 PRO A O 1
ATOM 825 N N . ASP A 1 105 ? -3.631 -14.359 -21.297 1 91.25 105 ASP A N 1
ATOM 826 C CA . ASP A 1 105 ? -4.707 -13.734 -22.047 1 91.25 105 ASP A CA 1
ATOM 827 C C . ASP A 1 105 ? -6.008 -14.516 -21.906 1 91.25 105 ASP A C 1
ATOM 829 O O . ASP A 1 105 ? -6.152 -15.594 -22.484 1 91.25 105 ASP A O 1
ATOM 833 N N . MET A 1 106 ? -6.961 -13.922 -21.281 1 91.5 106 MET A N 1
ATOM 834 C CA . MET A 1 106 ? -8.188 -14.648 -20.969 1 91.5 106 MET A CA 1
ATOM 835 C C . MET A 1 106 ? -9.078 -14.766 -22.203 1 91.5 106 MET A C 1
ATOM 837 O O . MET A 1 106 ? -10.016 -15.57 -22.219 1 91.5 106 MET A O 1
ATOM 841 N N . LYS A 1 107 ? -8.836 -14.047 -23.203 1 90.56 107 LYS A N 1
ATOM 842 C CA . LYS A 1 107 ? -9.648 -14.086 -24.422 1 90.56 107 LYS A CA 1
ATOM 843 C C . LYS A 1 107 ? -9.164 -15.18 -25.359 1 90.56 107 LYS A C 1
ATOM 845 O O . LYS A 1 107 ? -9.914 -15.641 -26.234 1 90.56 107 LYS A O 1
ATOM 850 N N . LYS A 1 108 ? -7.949 -15.633 -25.141 1 92.94 108 LYS A N 1
ATOM 851 C CA . LYS A 1 108 ? -7.367 -16.562 -26.125 1 92.94 108 LYS A CA 1
ATOM 852 C C . LYS A 1 108 ? -7.117 -17.922 -25.5 1 92.94 108 LYS A C 1
ATOM 854 O O . LYS A 1 108 ? -7.223 -18.953 -26.188 1 92.94 108 LYS A O 1
ATOM 859 N N . VAL A 1 109 ? -6.715 -17.938 -24.266 1 95.25 109 VAL A N 1
ATOM 860 C CA . VAL A 1 109 ? -6.262 -19.188 -23.656 1 95.25 109 VAL A CA 1
ATOM 861 C C . VAL A 1 109 ? -7.379 -19.781 -22.797 1 95.25 109 VAL A C 1
ATOM 863 O O . VAL A 1 109 ? -7.746 -19.203 -21.781 1 95.25 109 VAL A O 1
ATOM 866 N N . PRO A 1 110 ? -7.898 -20.922 -23.172 1 94.88 110 PRO A N 1
ATOM 867 C CA . PRO A 1 110 ? -8.914 -21.562 -22.328 1 94.88 110 PRO A CA 1
ATOM 868 C C . PRO A 1 110 ? -8.414 -21.812 -20.906 1 94.88 110 PRO A C 1
ATOM 870 O O . PRO A 1 110 ? -7.312 -22.312 -20.703 1 94.88 110 PRO A O 1
ATOM 873 N N . GLY A 1 111 ? -9.195 -21.406 -19.922 1 94.5 111 GLY A N 1
ATOM 874 C CA . GLY A 1 111 ? -8.859 -21.672 -18.531 1 94.5 111 GLY A CA 1
ATOM 875 C C . GLY A 1 111 ? -8.242 -20.484 -17.828 1 94.5 111 GLY A C 1
ATOM 876 O O . GLY A 1 111 ? -8.117 -20.484 -16.594 1 94.5 111 GLY A O 1
ATOM 877 N N . VAL A 1 112 ? -7.867 -19.469 -18.578 1 95.5 112 VAL A N 1
ATOM 878 C CA . VAL A 1 112 ? -7.297 -18.281 -17.969 1 95.5 112 VAL A CA 1
ATOM 879 C C . VAL A 1 112 ? -8.414 -17.344 -17.516 1 95.5 112 VAL A C 1
ATOM 881 O O . VAL A 1 112 ? -9.32 -17.031 -18.297 1 95.5 112 VAL A O 1
ATOM 884 N N . ASP A 1 113 ? -8.312 -16.875 -16.344 1 95 113 ASP A N 1
ATOM 885 C CA . ASP A 1 113 ? -9.406 -16.109 -15.758 1 95 113 ASP A CA 1
ATOM 886 C C . ASP A 1 113 ? -9.141 -14.602 -15.867 1 95 113 ASP A C 1
ATOM 888 O O . ASP A 1 113 ? -10.062 -13.797 -15.727 1 95 113 ASP A O 1
ATOM 892 N N . MET A 1 114 ? -7.867 -14.25 -16.062 1 92.81 114 MET A N 1
ATOM 893 C CA . MET A 1 114 ? -7.531 -12.828 -16.156 1 92.81 114 MET A CA 1
ATOM 894 C C . MET A 1 114 ? -6.312 -12.609 -17.047 1 92.81 114 MET A C 1
ATOM 896 O O . MET A 1 114 ? -5.348 -13.367 -16.984 1 92.81 114 MET A O 1
ATOM 900 N N . SER A 1 115 ? -6.43 -11.617 -17.812 1 88.62 115 SER A N 1
ATOM 901 C CA . SER A 1 115 ? -5.254 -11.125 -18.516 1 88.62 115 SER A CA 1
ATOM 902 C C . SER A 1 115 ? -4.383 -10.258 -17.625 1 88.62 115 SER A C 1
ATOM 904 O O . SER A 1 115 ? -4.875 -9.312 -17 1 88.62 115 SER A O 1
ATOM 906 N N . THR A 1 116 ? -3.166 -10.641 -17.547 1 83.94 116 THR A N 1
ATOM 907 C CA . THR A 1 116 ? -2.289 -9.867 -16.688 1 83.94 116 THR A CA 1
ATOM 908 C C . THR A 1 116 ? -1.118 -9.289 -17.469 1 83.94 116 THR A C 1
ATOM 910 O O . THR A 1 116 ? -0.75 -9.82 -18.531 1 83.94 116 THR A O 1
ATOM 913 N N . GLY A 1 117 ? -0.708 -8.117 -17.094 1 77.25 117 GLY A N 1
ATOM 914 C CA . GLY A 1 117 ? 0.424 -7.406 -17.672 1 77.25 117 GLY A CA 1
ATOM 915 C C . GLY A 1 117 ? 1.238 -6.652 -16.641 1 77.25 117 GLY A C 1
ATOM 916 O O . GLY A 1 117 ? 2.215 -7.18 -16.109 1 77.25 117 GLY A O 1
ATOM 917 N N . SER A 1 118 ? 0.641 -5.602 -16.234 1 72.94 118 SER A N 1
ATOM 918 C CA . SER A 1 118 ? 1.314 -4.777 -15.242 1 72.94 118 SER A CA 1
ATOM 919 C C . SER A 1 118 ? 1.311 -5.445 -13.875 1 72.94 118 SER A C 1
ATOM 921 O O . SER A 1 118 ? 0.287 -5.984 -13.445 1 72.94 118 SER A O 1
ATOM 923 N N . LEU A 1 119 ? 2.432 -5.434 -13.32 1 80.25 119 LEU A N 1
ATOM 924 C CA . LEU A 1 119 ? 2.574 -6.012 -11.992 1 80.25 119 LEU A CA 1
ATOM 925 C C . LEU A 1 119 ? 1.7 -5.273 -10.984 1 80.25 119 LEU A C 1
ATOM 927 O O . LEU A 1 119 ? 1.575 -4.047 -11.039 1 80.25 119 LEU A O 1
ATOM 931 N N . GLY A 1 120 ? 1.031 -6.074 -10.117 1 81.94 120 GLY A N 1
ATOM 932 C CA . GLY A 1 120 ? 0.236 -5.52 -9.031 1 81.94 120 GLY A CA 1
ATOM 933 C C . GLY A 1 120 ? -1.252 -5.516 -9.328 1 81.94 120 GLY A C 1
ATOM 934 O O . GLY A 1 120 ? -2.07 -5.414 -8.406 1 81.94 120 GLY A O 1
ATOM 935 N N . GLN A 1 121 ? -1.617 -5.719 -10.516 1 85.06 121 GLN A N 1
ATOM 936 C CA . GLN A 1 121 ? -3.021 -5.602 -10.898 1 85.06 121 GLN A CA 1
ATOM 937 C C . GLN A 1 121 ? -3.785 -6.883 -10.578 1 85.06 121 GLN A C 1
ATOM 939 O O . GLN A 1 121 ? -4.984 -6.848 -10.305 1 85.06 121 GLN A O 1
ATOM 944 N N . GLY A 1 122 ? -3.096 -7.965 -10.664 1 93.62 122 GLY A N 1
ATOM 945 C CA . GLY A 1 122 ? -3.764 -9.25 -10.523 1 93.62 122 GLY A CA 1
ATOM 946 C C . GLY A 1 122 ? -4.441 -9.422 -9.18 1 93.62 122 GLY A C 1
ATOM 947 O O . GLY A 1 122 ? -5.547 -9.961 -9.102 1 93.62 122 GLY A O 1
ATOM 948 N N . ILE A 1 123 ? -3.801 -8.969 -8.148 1 95.31 123 ILE A N 1
ATOM 949 C CA . ILE A 1 123 ? -4.34 -9.164 -6.805 1 95.31 123 ILE A CA 1
ATOM 950 C C . ILE A 1 123 ? -5.617 -8.344 -6.637 1 95.31 123 ILE A C 1
ATOM 952 O O . ILE A 1 123 ? -6.551 -8.773 -5.957 1 95.31 123 ILE A O 1
ATOM 956 N N . SER A 1 124 ? -5.656 -7.168 -7.227 1 95.69 124 SER A N 1
ATOM 957 C CA . SER A 1 124 ? -6.883 -6.379 -7.176 1 95.69 124 SER A CA 1
ATOM 958 C C . SER A 1 124 ? -8.039 -7.105 -7.855 1 95.69 124 SER A C 1
ATOM 960 O O . SER A 1 124 ? -9.148 -7.137 -7.332 1 95.69 124 SER A O 1
ATOM 962 N N . ALA A 1 125 ? -7.738 -7.613 -9.039 1 96 125 ALA A N 1
ATOM 963 C CA . ALA A 1 125 ? -8.758 -8.367 -9.766 1 96 125 ALA A CA 1
ATOM 964 C C . ALA A 1 125 ? -9.219 -9.578 -8.961 1 96 125 ALA A C 1
ATOM 966 O O . ALA A 1 125 ? -10.414 -9.867 -8.883 1 96 125 ALA A O 1
ATOM 967 N N . ALA A 1 126 ? -8.297 -10.32 -8.383 1 97.56 126 ALA A N 1
ATOM 968 C CA . ALA A 1 126 ? -8.625 -11.477 -7.555 1 97.56 126 ALA A CA 1
ATOM 969 C C . ALA A 1 126 ? -9.539 -11.078 -6.402 1 97.56 126 ALA A C 1
ATOM 971 O O . ALA A 1 126 ? -10.5 -11.789 -6.09 1 97.56 126 ALA A O 1
ATOM 972 N N . CYS A 1 127 ? -9.266 -9.961 -5.766 1 97.56 127 CYS A N 1
ATOM 973 C CA . CYS A 1 127 ? -10.109 -9.438 -4.695 1 97.56 127 CYS A CA 1
ATOM 974 C C . CYS A 1 127 ? -11.523 -9.18 -5.199 1 97.56 127 CYS A C 1
ATOM 976 O O . CYS A 1 127 ? -12.5 -9.516 -4.527 1 97.56 127 CYS A O 1
ATOM 978 N N . GLY A 1 128 ? -11.531 -8.516 -6.387 1 97.38 128 GLY A N 1
ATOM 979 C CA . GLY A 1 128 ? -12.844 -8.281 -6.973 1 97.38 128 GLY A CA 1
ATOM 980 C C . GLY A 1 128 ? -13.633 -9.555 -7.211 1 97.38 128 GLY A C 1
ATOM 981 O O . GLY A 1 128 ? -14.828 -9.609 -6.93 1 97.38 128 GLY A O 1
ATOM 982 N N . MET A 1 129 ? -12.992 -10.57 -7.738 1 97.56 129 MET A N 1
ATOM 983 C CA . MET A 1 129 ? -13.625 -11.859 -7.996 1 97.56 129 MET A CA 1
ATOM 984 C C . MET A 1 129 ? -14.133 -12.484 -6.699 1 97.56 129 MET A C 1
ATOM 986 O O . MET A 1 129 ? -15.258 -12.984 -6.641 1 97.56 129 MET A O 1
ATOM 990 N N . ALA A 1 130 ? -13.297 -12.477 -5.688 1 98.44 130 ALA A N 1
ATOM 991 C CA . ALA A 1 130 ? -13.664 -13.039 -4.398 1 98.44 130 ALA A CA 1
ATOM 992 C C . ALA A 1 130 ? -14.852 -12.297 -3.787 1 98.44 130 ALA A C 1
ATOM 994 O O . ALA A 1 130 ? -15.773 -12.906 -3.252 1 98.44 130 ALA A O 1
ATOM 995 N N . HIS A 1 131 ? -14.75 -10.984 -3.855 1 97.25 131 HIS A N 1
ATOM 996 C CA . HIS A 1 131 ? -15.836 -10.156 -3.338 1 97.25 131 HIS A CA 1
ATOM 997 C C . HIS A 1 131 ? -17.156 -10.453 -4.047 1 97.25 131 HIS A C 1
ATOM 999 O O . HIS A 1 131 ? -18.203 -10.531 -3.41 1 97.25 131 HIS A O 1
ATOM 1005 N N . TYR A 1 132 ? -17.062 -10.547 -5.387 1 97.19 132 TYR A N 1
ATOM 1006 C CA . TYR A 1 132 ? -18.25 -10.875 -6.184 1 97.19 132 TYR A CA 1
ATOM 1007 C C . TYR A 1 132 ? -18.875 -12.188 -5.707 1 97.19 132 TYR A C 1
ATOM 1009 O O . TYR A 1 132 ? -20.094 -12.266 -5.527 1 97.19 132 TYR A O 1
ATOM 1017 N N . ALA A 1 133 ? -18.078 -13.227 -5.547 1 97.38 133 ALA A N 1
ATOM 1018 C CA . ALA A 1 133 ? -18.578 -14.531 -5.094 1 97.38 133 ALA A CA 1
ATOM 1019 C C . ALA A 1 133 ? -19.297 -14.406 -3.76 1 97.38 133 ALA A C 1
ATOM 1021 O O . ALA A 1 133 ? -20.422 -14.914 -3.602 1 97.38 133 ALA A O 1
ATOM 1022 N N . LYS A 1 134 ? -18.734 -13.734 -2.836 1 96.25 134 LYS A N 1
ATOM 1023 C CA . LYS A 1 134 ? -19.344 -13.57 -1.522 1 96.25 134 LYS A CA 1
ATOM 1024 C C . LYS A 1 134 ? -20.672 -12.812 -1.625 1 96.25 134 LYS A C 1
ATOM 1026 O O . LYS A 1 134 ? -21.672 -13.211 -1.017 1 96.25 134 LYS A O 1
ATOM 1031 N N . ARG A 1 135 ? -20.656 -11.82 -2.359 1 96 135 ARG A N 1
ATOM 1032 C CA . ARG A 1 135 ? -21.844 -10.969 -2.48 1 96 135 ARG A CA 1
ATOM 1033 C C . ARG A 1 135 ? -22.984 -11.719 -3.145 1 96 135 ARG A C 1
ATOM 1035 O O . ARG A 1 135 ? -24.156 -11.477 -2.826 1 96 135 ARG A O 1
ATOM 1042 N N . THR A 1 136 ? -22.625 -12.633 -4.031 1 96.75 136 THR A N 1
ATOM 1043 C CA . THR A 1 136 ? -23.656 -13.312 -4.812 1 96.75 136 THR A CA 1
ATOM 1044 C C . THR A 1 136 ? -23.969 -14.68 -4.203 1 96.75 136 THR A C 1
ATOM 1046 O O . THR A 1 136 ? -24.859 -15.391 -4.691 1 96.75 136 THR A O 1
ATOM 1049 N N . GLY A 1 137 ? -23.219 -15.094 -3.225 1 96.12 137 GLY A N 1
ATOM 1050 C CA . GLY A 1 137 ? -23.469 -16.359 -2.564 1 96.12 137 GLY A CA 1
ATOM 1051 C C . GLY A 1 137 ? -22.844 -17.547 -3.299 1 96.12 137 GLY A C 1
ATOM 1052 O O . GLY A 1 137 ? -23.188 -18.703 -3.021 1 96.12 137 GLY A O 1
ATOM 1053 N N . ALA A 1 138 ? -21.984 -17.188 -4.305 1 96.19 138 ALA A N 1
ATOM 1054 C CA . ALA A 1 138 ? -21.281 -18.266 -4.996 1 96.19 138 ALA A CA 1
ATOM 1055 C C . ALA A 1 138 ? -20.234 -18.906 -4.086 1 96.19 138 ALA A C 1
ATOM 1057 O O . ALA 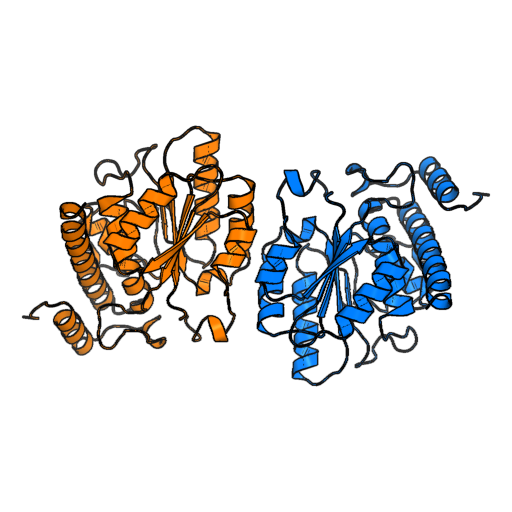A 1 138 ? -19.562 -18.219 -3.314 1 96.19 138 ALA A O 1
ATOM 1058 N N . ASP A 1 139 ? -20.109 -20.203 -4.188 1 94.94 139 ASP A N 1
ATOM 1059 C CA . ASP A 1 139 ? -19.25 -20.938 -3.258 1 94.94 139 ASP A CA 1
ATOM 1060 C C . ASP A 1 139 ? -17.922 -21.312 -3.916 1 94.94 139 ASP A C 1
ATOM 1062 O O . ASP A 1 139 ? -17.406 -22.406 -3.668 1 94.94 139 ASP A O 1
ATOM 1066 N N . TYR A 1 140 ? -17.406 -20.516 -4.758 1 97.81 140 TYR A N 1
ATOM 1067 C CA . TYR A 1 140 ? -16.094 -20.828 -5.316 1 97.81 140 TYR A CA 1
ATOM 1068 C C . TYR A 1 140 ? -14.992 -20.047 -4.621 1 97.81 140 TYR A C 1
ATOM 1070 O O . TYR A 1 140 ? -15.266 -19.062 -3.92 1 97.81 140 TYR A O 1
ATOM 1078 N N . ARG A 1 141 ? -13.828 -20.469 -4.766 1 98.44 141 ARG A N 1
ATOM 1079 C CA . ARG A 1 141 ? -12.648 -19.812 -4.207 1 98.44 141 ARG A CA 1
ATOM 1080 C C . ARG A 1 141 ? -11.805 -19.172 -5.305 1 98.44 141 ARG A C 1
ATOM 1082 O O . ARG A 1 141 ? -11.93 -19.531 -6.48 1 98.44 141 ARG A O 1
ATOM 1089 N N . VAL A 1 142 ? -11.109 -18.188 -4.914 1 98.75 142 VAL A N 1
ATOM 1090 C CA . VAL A 1 142 ? -10.227 -17.469 -5.824 1 98.75 142 VAL A CA 1
ATOM 1091 C C . VAL A 1 142 ? -8.781 -17.609 -5.355 1 98.75 142 VAL A C 1
ATOM 1093 O O . VAL A 1 142 ? -8.484 -17.406 -4.176 1 98.75 142 VAL A O 1
ATOM 1096 N N . TYR A 1 143 ? -7.941 -17.969 -6.25 1 98.81 143 TYR A N 1
ATOM 1097 C CA . TYR A 1 143 ? -6.52 -18.141 -5.977 1 98.81 143 TYR A CA 1
ATOM 1098 C C . TYR A 1 143 ? -5.684 -17.156 -6.789 1 98.81 143 TYR A C 1
ATOM 1100 O O . TYR A 1 143 ? -6.039 -16.828 -7.922 1 98.81 143 TYR A O 1
ATOM 1108 N N . CYS A 1 144 ? -4.621 -16.719 -6.203 1 98.56 144 CYS A N 1
ATOM 1109 C CA . CYS A 1 144 ? -3.738 -15.766 -6.863 1 98.56 144 CYS A CA 1
ATOM 1110 C C . CYS A 1 144 ? -2.281 -16.031 -6.512 1 98.56 144 CYS A C 1
ATOM 1112 O O . CYS A 1 144 ? -1.949 -16.234 -5.34 1 98.56 144 CYS A O 1
ATOM 1114 N N . ILE A 1 145 ? -1.44 -16.156 -7.473 1 98.5 145 ILE A N 1
ATOM 1115 C CA . ILE A 1 145 ? -0.001 -16.188 -7.234 1 98.5 145 ILE A CA 1
ATOM 1116 C C . ILE A 1 145 ? 0.605 -14.82 -7.547 1 98.5 145 ILE A C 1
ATOM 1118 O O . ILE A 1 145 ? 0.368 -14.258 -8.617 1 98.5 145 ILE A O 1
ATOM 1122 N N . ILE A 1 146 ? 1.308 -14.273 -6.586 1 97.62 146 ILE A N 1
ATOM 1123 C CA . ILE A 1 146 ? 1.996 -13.008 -6.789 1 97.62 146 ILE A CA 1
ATOM 1124 C C . ILE A 1 146 ? 3.49 -13.18 -6.523 1 97.62 146 ILE A C 1
ATOM 1126 O O . ILE A 1 146 ? 3.904 -14.156 -5.887 1 97.62 146 ILE A O 1
ATOM 1130 N N . GLY A 1 147 ? 4.293 -12.32 -7.094 1 96.31 147 GLY A N 1
ATOM 1131 C CA . GLY A 1 147 ? 5.719 -12.289 -6.812 1 96.31 147 GLY A CA 1
ATOM 1132 C C . GLY A 1 147 ? 6.082 -11.328 -5.691 1 96.31 147 GLY A C 1
ATOM 1133 O O . GLY A 1 147 ? 5.359 -10.359 -5.438 1 96.31 147 GLY A O 1
ATOM 1134 N N . ASP A 1 148 ? 7.223 -11.617 -5.043 1 95.44 148 ASP A N 1
ATOM 1135 C CA . ASP A 1 148 ? 7.672 -10.734 -3.973 1 95.44 148 ASP A CA 1
ATOM 1136 C C . ASP A 1 148 ? 8.023 -9.344 -4.512 1 95.44 148 ASP A C 1
ATOM 1138 O O . ASP A 1 148 ? 7.734 -8.336 -3.875 1 95.44 148 ASP A O 1
ATOM 1142 N N . GLY A 1 149 ? 8.625 -9.273 -5.676 1 93.31 149 GLY A N 1
ATOM 1143 C CA . GLY A 1 149 ? 8.867 -7.977 -6.285 1 93.31 149 GLY A CA 1
ATOM 1144 C C . GLY A 1 149 ? 7.594 -7.215 -6.594 1 93.31 149 GLY A C 1
ATOM 1145 O O . GLY A 1 149 ? 7.547 -5.992 -6.465 1 93.31 149 GLY A O 1
ATOM 1146 N N . GLU A 1 150 ? 6.594 -7.91 -7.012 1 91.94 150 GLU A N 1
ATOM 1147 C CA . GLU A 1 150 ? 5.293 -7.344 -7.344 1 91.94 150 GLU A CA 1
ATOM 1148 C C . GLU A 1 150 ? 4.66 -6.664 -6.133 1 91.94 150 GLU A C 1
ATOM 1150 O O . GLU A 1 150 ? 3.957 -5.66 -6.273 1 91.94 150 GLU A O 1
ATOM 1155 N N . MET A 1 151 ? 4.938 -7.129 -4.941 1 94.19 151 MET A N 1
ATOM 1156 C CA . MET A 1 151 ? 4.359 -6.625 -3.697 1 94.19 151 MET A CA 1
ATOM 1157 C C . MET A 1 151 ? 4.855 -5.211 -3.406 1 94.19 151 MET A C 1
ATOM 1159 O O . MET A 1 151 ? 4.301 -4.52 -2.549 1 94.19 151 MET A O 1
ATOM 1163 N N . GLN A 1 152 ? 5.883 -4.801 -4.109 1 93.62 152 GLN A N 1
ATOM 1164 C CA . GLN A 1 152 ? 6.414 -3.457 -3.906 1 93.62 152 GLN A CA 1
ATOM 1165 C C . GLN A 1 152 ? 5.438 -2.398 -4.406 1 93.62 152 GLN A C 1
ATOM 1167 O O . GLN A 1 152 ? 5.527 -1.229 -4.02 1 93.62 152 GLN A O 1
ATOM 1172 N N . GLU A 1 153 ? 4.57 -2.799 -5.293 1 91.56 153 GLU A N 1
ATOM 1173 C CA . GLU A 1 153 ? 3.6 -1.863 -5.848 1 91.56 153 GLU A CA 1
ATOM 1174 C C . GLU A 1 153 ? 2.514 -1.524 -4.832 1 91.56 153 GLU A C 1
ATOM 1176 O O . GLU A 1 153 ? 1.923 -2.42 -4.223 1 91.56 153 GLU A O 1
ATOM 1181 N N . GLY A 1 154 ? 2.146 -0.262 -4.719 1 93.62 154 GLY A N 1
ATOM 1182 C CA . GLY A 1 154 ? 1.143 0.195 -3.773 1 93.62 154 GLY A CA 1
ATOM 1183 C C . GLY A 1 154 ? -0.227 -0.411 -4.02 1 93.62 154 GLY A C 1
ATOM 1184 O O . GLY A 1 154 ? -0.987 -0.641 -3.074 1 93.62 154 GLY A O 1
ATOM 1185 N N . GLN A 1 155 ? -0.495 -0.628 -5.223 1 92.94 155 GLN A N 1
ATOM 1186 C CA . GLN A 1 155 ? -1.781 -1.218 -5.574 1 92.94 155 GLN A CA 1
ATOM 1187 C C . GLN A 1 155 ? -1.99 -2.553 -4.867 1 92.94 155 GLN A C 1
ATOM 1189 O O . GLN A 1 155 ? -3.115 -2.896 -4.496 1 92.94 155 GLN A O 1
ATOM 1194 N N . ALA A 1 156 ? -0.924 -3.297 -4.746 1 95.75 156 ALA A N 1
ATOM 1195 C CA . ALA A 1 156 ? -1.026 -4.574 -4.047 1 95.75 156 ALA A CA 1
ATOM 1196 C C . ALA A 1 156 ? -1.471 -4.375 -2.6 1 95.75 156 ALA A C 1
ATOM 1198 O O . ALA A 1 156 ? -2.357 -5.078 -2.111 1 95.75 156 ALA A O 1
ATOM 1199 N N . TRP A 1 157 ? -0.958 -3.424 -1.928 1 96.25 157 TRP A N 1
ATOM 1200 C CA . TRP A 1 157 ? -1.249 -3.186 -0.518 1 96.25 157 TRP A CA 1
ATOM 1201 C C . TRP A 1 157 ? -2.662 -2.643 -0.337 1 96.25 157 TRP A C 1
ATOM 1203 O O . TRP A 1 157 ? -3.32 -2.928 0.667 1 96.25 157 TRP A O 1
ATOM 1213 N N . GLU A 1 158 ? -3.086 -1.828 -1.299 1 95.69 158 GLU A N 1
ATOM 1214 C CA . GLU A 1 158 ? -4.488 -1.426 -1.293 1 95.69 158 GLU A CA 1
ATOM 1215 C C . GLU A 1 158 ? -5.41 -2.639 -1.392 1 95.69 158 GLU A C 1
ATOM 1217 O O . GLU A 1 158 ? -6.43 -2.707 -0.702 1 95.69 158 GLU A O 1
ATOM 1222 N N . ALA A 1 159 ? -5.035 -3.521 -2.244 1 97 159 ALA A N 1
ATOM 1223 C CA . ALA A 1 159 ? -5.816 -4.746 -2.408 1 97 159 ALA A CA 1
ATOM 1224 C C . ALA A 1 159 ? -5.789 -5.59 -1.137 1 97 159 ALA A C 1
ATOM 1226 O O . ALA A 1 159 ? -6.816 -6.133 -0.724 1 97 159 ALA A O 1
ATOM 1227 N N . PHE A 1 160 ? -4.594 -5.73 -0.521 1 98.25 160 PHE A N 1
ATOM 1228 C CA . PHE A 1 160 ? -4.484 -6.465 0.733 1 98.25 160 PHE A CA 1
ATOM 1229 C C . PHE A 1 160 ? -5.391 -5.859 1.799 1 98.25 160 PHE A C 1
ATOM 1231 O O . PHE A 1 160 ? -6.062 -6.582 2.535 1 98.25 160 PHE A O 1
ATOM 1238 N N . MET A 1 161 ? -5.371 -4.535 1.881 1 97.62 161 MET A N 1
ATOM 1239 C CA . MET A 1 161 ? -6.215 -3.822 2.834 1 97.62 161 MET A CA 1
ATOM 1240 C C . MET A 1 161 ? -7.691 -4.133 2.59 1 97.62 161 MET A C 1
ATOM 1242 O O . MET A 1 161 ? -8.438 -4.406 3.531 1 97.62 161 MET A O 1
ATOM 1246 N N . SER A 1 162 ? -8.094 -4.121 1.333 1 97.12 162 SER A N 1
ATOM 1247 C CA . SER A 1 162 ? -9.477 -4.379 0.944 1 97.12 162 SER A CA 1
ATOM 1248 C C . SER A 1 162 ? -9.898 -5.797 1.317 1 97.12 162 SER A C 1
ATOM 1250 O O . SER A 1 162 ? -10.969 -6 1.891 1 97.12 162 SER A O 1
ATOM 1252 N N . ALA A 1 163 ? -9.078 -6.73 0.998 1 98.31 163 ALA A N 1
ATOM 1253 C CA . ALA A 1 163 ? -9.391 -8.133 1.265 1 98.31 163 ALA A CA 1
ATOM 1254 C C . ALA A 1 163 ? -9.57 -8.383 2.76 1 98.31 163 ALA A C 1
ATOM 1256 O O . ALA A 1 163 ? -10.492 -9.094 3.172 1 98.31 163 ALA A O 1
ATOM 1257 N N . GLY A 1 164 ? -8.633 -7.852 3.572 1 98.25 164 GLY A N 1
ATOM 1258 C CA . GLY A 1 164 ? -8.773 -7.965 5.016 1 98.25 164 GLY A CA 1
ATOM 1259 C C . GLY A 1 164 ? -10.039 -7.32 5.543 1 98.25 164 GLY A C 1
ATOM 1260 O O . GLY A 1 164 ? -10.742 -7.906 6.367 1 98.25 164 GLY A O 1
ATOM 1261 N N . HIS A 1 165 ? -10.305 -6.137 5.082 1 97.25 165 HIS A N 1
ATOM 1262 C CA . HIS A 1 165 ? -11.469 -5.379 5.52 1 97.25 165 HIS A CA 1
ATOM 1263 C C . HIS A 1 165 ? -12.758 -6.137 5.234 1 97.25 165 HIS A C 1
ATOM 1265 O O . HIS A 1 165 ? -13.641 -6.219 6.094 1 97.25 165 HIS A O 1
ATOM 1271 N N . PHE A 1 166 ? -12.859 -6.734 4.059 1 97.38 166 PHE A N 1
ATOM 1272 C CA . PHE A 1 166 ? -14.086 -7.402 3.643 1 97.38 166 PHE A CA 1
ATOM 1273 C C . PHE A 1 166 ? -14.07 -8.867 4.051 1 97.38 166 PHE A C 1
ATOM 1275 O O . PHE A 1 166 ? -14.977 -9.633 3.693 1 97.38 166 PHE A O 1
ATOM 1282 N N . LYS A 1 167 ? -13.016 -9.266 4.766 1 98.06 167 LYS A N 1
ATOM 1283 C CA . LYS A 1 167 ? -12.898 -10.609 5.324 1 98.06 167 LYS A CA 1
ATOM 1284 C C . LYS A 1 167 ? -13.078 -11.672 4.242 1 98.06 167 LYS A C 1
ATOM 1286 O O . LYS A 1 167 ? -13.883 -12.594 4.402 1 98.06 167 LYS A O 1
ATOM 1291 N N . LEU A 1 168 ? -12.375 -11.562 3.148 1 98.38 168 LEU A N 1
ATOM 1292 C CA . LEU A 1 168 ? -12.516 -12.453 2.002 1 98.38 168 LEU A CA 1
ATOM 1293 C C . LEU A 1 168 ? -11.859 -13.805 2.275 1 98.38 168 LEU A C 1
ATOM 1295 O O . LEU A 1 168 ? -10.812 -14.117 1.71 1 98.38 168 LEU A O 1
ATOM 1299 N N . ASP A 1 169 ? -12.539 -14.641 3.023 1 98.56 169 ASP A N 1
ATOM 1300 C CA . ASP A 1 169 ? -11.984 -15.922 3.434 1 98.56 169 ASP A CA 1
ATOM 1301 C C . ASP A 1 169 ? -12.055 -16.938 2.297 1 98.56 169 ASP A C 1
ATOM 1303 O O . ASP A 1 169 ? -11.609 -18.078 2.447 1 98.56 169 ASP A O 1
ATOM 1307 N N . ASN A 1 170 ? -12.586 -16.484 1.105 1 98.62 170 ASN A N 1
ATOM 1308 C CA . ASN A 1 170 ? -12.578 -17.312 -0.101 1 98.62 170 ASN A CA 1
ATOM 1309 C C . ASN A 1 170 ? -11.445 -16.922 -1.043 1 98.62 170 ASN A C 1
ATOM 1311 O O . ASN A 1 170 ? -11.398 -17.375 -2.188 1 98.62 170 ASN A O 1
ATOM 1315 N N . LEU A 1 171 ? -10.547 -16.031 -0.619 1 98.81 171 LEU A N 1
ATOM 1316 C CA . LEU A 1 171 ? -9.367 -15.617 -1.371 1 98.81 171 LEU A CA 1
ATOM 1317 C C . LEU A 1 171 ? -8.102 -16.219 -0.772 1 98.81 171 LEU A C 1
ATOM 1319 O O . LEU A 1 171 ? -7.863 -16.109 0.434 1 98.81 171 LEU A O 1
ATOM 1323 N N . VAL A 1 172 ? -7.297 -16.859 -1.595 1 98.88 172 VAL A N 1
ATOM 1324 C CA . VAL A 1 172 ? -6.008 -17.422 -1.197 1 98.88 172 VAL A CA 1
ATOM 1325 C C . VAL A 1 172 ? -4.906 -16.859 -2.098 1 98.88 172 VAL A C 1
ATOM 1327 O O . VAL A 1 172 ? -4.957 -17.016 -3.32 1 98.88 172 VAL A O 1
ATOM 1330 N N . VAL A 1 173 ? -3.984 -16.234 -1.495 1 98.81 173 VAL A N 1
ATOM 1331 C CA . VAL A 1 173 ? -2.836 -15.703 -2.227 1 98.81 173 VAL A CA 1
ATOM 1332 C C . VAL A 1 173 ? -1.592 -16.516 -1.893 1 98.81 173 VAL A C 1
ATOM 1334 O O . VAL A 1 173 ? -1.311 -16.781 -0.721 1 98.81 173 VAL A O 1
ATOM 1337 N N . LEU A 1 174 ? -0.917 -16.984 -2.857 1 98.75 174 LEU A N 1
ATOM 1338 C CA . LEU A 1 174 ? 0.394 -17.609 -2.707 1 98.75 174 LEU A CA 1
ATOM 1339 C C . LEU A 1 174 ? 1.5 -16.672 -3.178 1 98.75 174 LEU A C 1
ATOM 1341 O O . LEU A 1 174 ? 1.479 -16.203 -4.316 1 98.75 174 LEU A O 1
ATOM 1345 N N . LEU A 1 175 ? 2.398 -16.422 -2.318 1 98.56 175 LEU A N 1
ATOM 1346 C CA . LEU A 1 175 ? 3.541 -15.578 -2.633 1 98.56 175 LEU A CA 1
ATOM 1347 C C . LEU A 1 175 ? 4.727 -16.422 -3.105 1 98.56 175 LEU A C 1
ATOM 1349 O O . LEU A 1 175 ? 5.195 -17.297 -2.385 1 98.56 175 LEU A O 1
ATOM 1353 N N . ASP A 1 176 ? 5.121 -16.188 -4.34 1 98 176 ASP A N 1
ATOM 1354 C CA . ASP A 1 176 ? 6.414 -16.688 -4.809 1 98 176 ASP A CA 1
ATOM 1355 C C . ASP A 1 176 ? 7.559 -15.875 -4.199 1 98 176 ASP A C 1
ATOM 1357 O O . ASP A 1 176 ? 7.996 -14.875 -4.777 1 98 176 ASP A O 1
ATOM 1361 N N . ASN A 1 177 ? 8.078 -16.328 -3.1 1 98 177 ASN A N 1
ATOM 1362 C CA . ASN A 1 177 ? 9.07 -15.594 -2.33 1 98 177 ASN A CA 1
ATOM 1363 C C . ASN A 1 177 ? 10.477 -16.141 -2.566 1 98 177 ASN A C 1
ATOM 1365 O O . ASN A 1 177 ? 10.977 -16.953 -1.786 1 98 177 ASN A O 1
ATOM 1369 N N . ASN A 1 178 ? 11.094 -15.617 -3.574 1 94.62 178 ASN A N 1
ATOM 1370 C CA . ASN A 1 178 ? 12.445 -16.062 -3.887 1 94.62 178 ASN A CA 1
ATOM 1371 C C . ASN A 1 178 ? 13.469 -14.945 -3.668 1 94.62 178 ASN A C 1
ATOM 1373 O O . ASN A 1 178 ? 14.664 -15.156 -3.84 1 94.62 178 ASN A O 1
ATOM 1377 N N . ASN A 1 179 ? 13.023 -13.758 -3.293 1 93.62 179 ASN A N 1
ATOM 1378 C CA . ASN A 1 179 ? 13.82 -12.602 -2.906 1 93.62 179 ASN A CA 1
ATOM 1379 C C . ASN A 1 179 ? 14.617 -12.047 -4.086 1 93.62 179 ASN A C 1
ATOM 1381 O O . ASN A 1 179 ? 15.656 -11.406 -3.895 1 93.62 179 ASN A O 1
ATOM 1385 N N . LEU A 1 180 ? 14.281 -12.406 -5.289 1 89.12 180 LEU A N 1
ATOM 1386 C CA . LEU A 1 180 ? 14.977 -11.906 -6.473 1 89.12 180 LEU A CA 1
ATOM 1387 C C . LEU A 1 180 ? 14 -11.219 -7.422 1 89.12 180 LEU A C 1
ATOM 1389 O O . LEU A 1 180 ? 12.852 -11.648 -7.562 1 89.12 180 LEU A O 1
ATOM 1393 N N . GLN A 1 181 ? 14.422 -10.156 -7.949 1 88.12 181 GLN A N 1
ATOM 1394 C CA . GLN A 1 181 ? 13.734 -9.43 -9.008 1 88.12 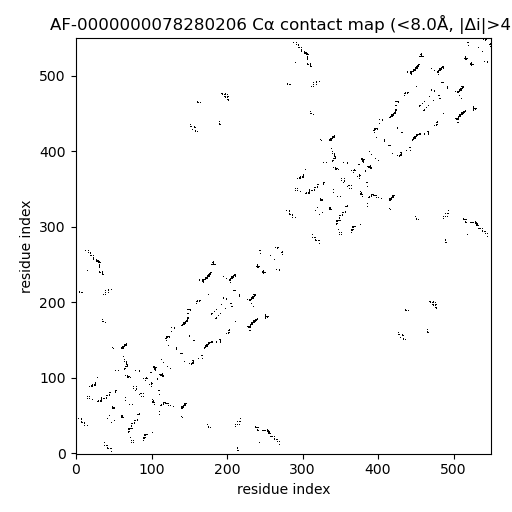181 GLN A CA 1
ATOM 1395 C C . GLN A 1 181 ? 14.711 -9 -10.102 1 88.12 181 GLN A C 1
ATOM 1397 O O . GLN A 1 181 ? 15.859 -9.445 -10.133 1 88.12 181 GLN A O 1
ATOM 1402 N N . ILE A 1 182 ? 14.203 -8.242 -11.078 1 80.69 182 ILE A N 1
ATOM 1403 C CA . ILE A 1 182 ? 15 -7.863 -12.242 1 80.69 182 ILE A CA 1
ATOM 1404 C C . ILE A 1 182 ? 16.234 -7.102 -11.789 1 80.69 182 ILE A C 1
ATOM 1406 O O . ILE A 1 182 ? 17.344 -7.379 -12.25 1 80.69 182 ILE A O 1
ATOM 1410 N N . ASP A 1 183 ? 16.141 -6.246 -10.805 1 82.94 183 ASP A N 1
ATOM 1411 C CA . ASP A 1 183 ? 17.219 -5.332 -10.43 1 82.94 183 ASP A CA 1
ATOM 1412 C C . ASP A 1 183 ? 18.047 -5.902 -9.281 1 82.94 183 ASP A C 1
ATOM 1414 O O . ASP A 1 183 ? 18.906 -5.219 -8.734 1 82.94 183 ASP A O 1
ATOM 1418 N N . GLY A 1 184 ? 17.719 -7.156 -8.898 1 89.06 184 GLY A N 1
ATOM 1419 C CA . GLY A 1 184 ? 18.469 -7.742 -7.797 1 89.06 184 GLY A CA 1
ATOM 1420 C C . GLY A 1 184 ? 17.578 -8.312 -6.711 1 89.06 184 GLY A C 1
ATOM 1421 O O . GLY A 1 184 ? 16.469 -8.758 -6.988 1 89.06 184 GLY A O 1
ATOM 1422 N N . ARG A 1 185 ? 18.172 -8.289 -5.523 1 92.06 185 ARG A N 1
ATOM 1423 C CA . ARG A 1 185 ? 17.422 -8.867 -4.406 1 92.06 185 ARG A CA 1
ATOM 1424 C C . ARG A 1 185 ? 16.344 -7.906 -3.912 1 92.06 185 ARG A C 1
ATOM 1426 O O . ARG A 1 185 ? 16.578 -6.703 -3.793 1 92.06 185 ARG A O 1
ATOM 1433 N N . VAL A 1 186 ? 15.242 -8.445 -3.639 1 91.12 186 VAL A N 1
ATOM 1434 C CA . VAL A 1 186 ? 14.094 -7.672 -3.189 1 91.12 186 VAL A CA 1
ATOM 1435 C C . VAL A 1 186 ? 14.438 -6.938 -1.896 1 91.12 186 VAL A C 1
ATOM 1437 O O . VAL A 1 186 ? 14.117 -5.758 -1.741 1 91.12 186 VAL A O 1
ATOM 1440 N N . ASP A 1 187 ? 15.148 -7.609 -0.96 1 94.19 187 ASP A N 1
ATOM 1441 C CA . ASP A 1 187 ? 15.438 -7.043 0.356 1 94.19 187 ASP A CA 1
ATOM 1442 C C . ASP A 1 187 ? 16.469 -5.918 0.261 1 94.19 187 ASP A C 1
ATOM 1444 O O . ASP A 1 187 ? 16.625 -5.145 1.206 1 94.19 187 ASP A O 1
ATOM 1448 N N . GLN A 1 188 ? 17.109 -5.746 -0.897 1 92.31 188 GLN A N 1
ATOM 1449 C CA . GLN A 1 188 ? 18.141 -4.723 -1.073 1 92.31 188 GLN A CA 1
ATOM 1450 C C . GLN A 1 188 ? 17.609 -3.545 -1.887 1 92.31 188 GLN A C 1
ATOM 1452 O O . GLN A 1 188 ? 17.953 -2.395 -1.628 1 92.31 188 GLN A O 1
ATOM 1457 N N . VAL A 1 189 ? 16.797 -3.82 -2.83 1 90.94 189 VAL A N 1
ATOM 1458 C CA . VAL A 1 189 ? 16.297 -2.789 -3.727 1 90.94 189 VAL A CA 1
ATOM 1459 C C . VAL A 1 189 ? 15.141 -2.043 -3.055 1 90.94 189 VAL A C 1
ATOM 1461 O O . VAL A 1 189 ? 15.18 -0.818 -2.916 1 90.94 189 VAL A O 1
ATOM 1464 N N . MET A 1 190 ? 14.156 -2.723 -2.592 1 94.19 190 MET A N 1
ATOM 1465 C CA . MET A 1 190 ? 12.984 -2.283 -1.835 1 94.19 190 MET A CA 1
ATOM 1466 C C . MET A 1 190 ? 12.375 -3.443 -1.059 1 94.19 190 MET A C 1
ATOM 1468 O O . MET A 1 190 ? 11.609 -4.23 -1.614 1 94.19 190 MET A O 1
ATOM 1472 N N . SER A 1 191 ? 12.633 -3.428 0.123 1 95.62 191 SER A N 1
ATOM 1473 C CA . SER A 1 191 ? 12.289 -4.605 0.914 1 95.62 191 SER A CA 1
ATOM 1474 C C . SER A 1 191 ? 10.789 -4.648 1.212 1 95.62 191 SER A C 1
ATOM 1476 O O . SER A 1 191 ? 10.219 -3.662 1.679 1 95.62 191 SER A O 1
ATOM 1478 N N . VAL A 1 192 ? 10.211 -5.797 0.987 1 96.5 192 VAL A N 1
ATOM 1479 C CA . VAL A 1 192 ? 8.82 -6.023 1.35 1 96.5 192 VAL A CA 1
ATOM 1480 C C . VAL A 1 192 ? 8.742 -6.688 2.723 1 96.5 192 VAL A C 1
ATOM 1482 O O . VAL A 1 192 ? 7.656 -6.836 3.289 1 96.5 192 VAL A O 1
ATOM 1485 N N . TYR A 1 193 ? 9.812 -7.035 3.297 1 96.94 193 TYR A N 1
ATOM 1486 C CA . TYR A 1 193 ? 9.867 -7.773 4.555 1 96.94 193 TYR A CA 1
ATOM 1487 C C . TYR A 1 193 ? 9.727 -6.832 5.746 1 96.94 193 TYR A C 1
ATOM 1489 O O . TYR A 1 193 ? 10.117 -5.664 5.672 1 96.94 193 TYR A O 1
ATOM 1497 N N . PRO A 1 194 ? 9.164 -7.391 6.848 1 98.12 194 PRO A N 1
ATOM 1498 C CA . PRO A 1 194 ? 8.625 -8.734 7.062 1 98.12 194 PRO A CA 1
ATOM 1499 C C . PRO A 1 194 ? 7.211 -8.891 6.5 1 98.12 194 PRO A C 1
ATOM 1501 O O . PRO A 1 194 ? 6.289 -8.188 6.934 1 98.12 194 PRO A O 1
ATOM 1504 N N . VAL A 1 195 ? 7.039 -9.828 5.645 1 98.25 195 VAL A N 1
ATOM 1505 C CA . VAL A 1 195 ? 5.781 -9.992 4.922 1 98.25 195 VAL A CA 1
ATOM 1506 C C . VAL A 1 195 ? 4.707 -10.523 5.871 1 98.25 195 VAL A C 1
ATOM 1508 O O . VAL A 1 195 ? 3.578 -10.031 5.875 1 98.25 195 VAL A O 1
ATOM 1511 N N . LYS A 1 196 ? 5.066 -11.508 6.715 1 98.5 196 LYS A N 1
ATOM 1512 C CA . LYS A 1 196 ? 4.098 -12.156 7.594 1 98.5 196 LYS A CA 1
ATOM 1513 C C . LYS A 1 196 ? 3.459 -11.148 8.547 1 98.5 196 LYS A C 1
ATOM 1515 O O . LYS A 1 196 ? 2.234 -11.039 8.609 1 98.5 196 LYS A O 1
ATOM 1520 N N . GLU A 1 197 ? 4.289 -10.398 9.25 1 98.25 197 GLU A N 1
ATOM 1521 C CA . GLU A 1 197 ? 3.801 -9.422 10.227 1 98.25 197 GLU A CA 1
ATOM 1522 C C . GLU A 1 197 ? 2.947 -8.352 9.547 1 98.25 197 GLU A C 1
ATOM 1524 O O . GLU A 1 197 ? 1.919 -7.938 10.094 1 98.25 197 GLU A O 1
ATOM 1529 N N . LYS A 1 198 ? 3.391 -7.863 8.398 1 98.5 198 LYS A N 1
ATOM 1530 C CA . LYS A 1 198 ? 2.621 -6.859 7.664 1 98.5 198 LYS A CA 1
ATOM 1531 C C . LYS A 1 198 ? 1.229 -7.379 7.324 1 98.5 198 LYS A C 1
ATOM 1533 O O . LYS A 1 198 ? 0.226 -6.734 7.637 1 98.5 198 LYS A O 1
ATOM 1538 N N . LEU A 1 199 ? 1.194 -8.555 6.723 1 98.75 199 LEU A N 1
ATOM 1539 C CA . LEU A 1 199 ? -0.081 -9.07 6.242 1 98.75 199 LEU A CA 1
ATOM 1540 C C . LEU A 1 199 ? -0.982 -9.469 7.41 1 98.75 199 LEU A C 1
ATOM 1542 O O . LEU A 1 199 ? -2.207 -9.352 7.316 1 98.75 199 LEU A O 1
ATOM 1546 N N . GLN A 1 200 ? -0.393 -9.953 8.492 1 98.62 200 GLN A N 1
ATOM 1547 C CA . GLN A 1 200 ? -1.194 -10.195 9.688 1 98.62 200 GLN A CA 1
ATOM 1548 C C . GLN A 1 200 ? -1.857 -8.906 10.172 1 98.62 200 GLN A C 1
ATOM 1550 O O . GLN A 1 200 ? -3.031 -8.914 10.555 1 98.62 200 GLN A O 1
ATOM 1555 N N . ALA A 1 201 ? -1.1 -7.836 10.172 1 98.38 201 ALA A N 1
ATOM 1556 C CA . ALA A 1 201 ? -1.649 -6.547 10.578 1 98.38 201 ALA A CA 1
ATOM 1557 C C . ALA A 1 201 ? -2.74 -6.082 9.617 1 98.38 201 ALA A C 1
ATOM 1559 O O . ALA A 1 201 ? -3.633 -5.324 10 1 98.38 201 ALA A O 1
ATOM 1560 N N . PHE A 1 202 ? -2.713 -6.527 8.383 1 98.44 202 PHE A N 1
ATOM 1561 C CA . PHE A 1 202 ? -3.725 -6.188 7.391 1 98.44 202 PHE A CA 1
ATOM 1562 C C . PHE A 1 202 ? -4.918 -7.129 7.492 1 98.44 202 PHE A C 1
ATOM 1564 O O . PHE A 1 202 ? -5.828 -7.078 6.656 1 98.44 202 PHE A O 1
ATOM 1571 N N . GLY A 1 203 ? -4.883 -8.094 8.469 1 98.31 203 GLY A N 1
ATOM 1572 C CA . GLY A 1 203 ? -6.055 -8.914 8.75 1 98.31 203 GLY A CA 1
ATOM 1573 C C . GLY A 1 203 ? -6.039 -10.242 8.023 1 98.31 203 GLY A C 1
ATOM 1574 O O . GLY A 1 203 ? -7.078 -10.883 7.871 1 98.31 203 GLY A O 1
ATOM 1575 N N . TRP A 1 204 ? -4.895 -10.688 7.535 1 98.75 204 TRP A N 1
ATOM 1576 C CA . TRP A 1 204 ? -4.793 -11.93 6.785 1 98.75 204 TRP A CA 1
ATOM 1577 C C . TRP A 1 204 ? -4.379 -13.086 7.695 1 98.75 204 TRP A C 1
ATOM 1579 O O . TRP A 1 204 ? -3.705 -12.867 8.703 1 98.75 204 TRP A O 1
ATOM 1589 N N . ASN A 1 205 ? -4.836 -14.258 7.387 1 98.81 205 ASN A N 1
ATOM 1590 C CA . ASN A 1 205 ? -4.234 -15.484 7.891 1 98.81 205 ASN A CA 1
ATOM 1591 C C . ASN A 1 205 ? -2.98 -15.859 7.105 1 98.81 205 ASN A C 1
ATOM 1593 O O . ASN A 1 205 ? -3.061 -16.203 5.922 1 98.81 205 ASN A O 1
ATOM 1597 N N . VAL A 1 206 ? -1.849 -15.797 7.762 1 98.75 206 VAL A N 1
ATOM 1598 C CA . VAL A 1 206 ? -0.587 -15.922 7.039 1 98.75 206 VAL A CA 1
ATOM 1599 C C . VAL A 1 206 ? 0.131 -17.203 7.477 1 98.75 206 VAL A C 1
ATOM 1601 O O . VAL A 1 206 ? 0.296 -17.453 8.672 1 98.75 206 VAL A O 1
ATOM 1604 N N . GLU A 1 207 ? 0.512 -17.953 6.551 1 98.44 207 GLU A N 1
ATOM 1605 C CA . GLU A 1 207 ? 1.312 -19.156 6.781 1 98.44 207 GLU A CA 1
ATOM 1606 C C . GLU A 1 207 ? 2.543 -19.172 5.879 1 98.44 207 GLU A C 1
ATOM 1608 O O . GLU A 1 207 ? 2.547 -18.562 4.809 1 98.44 207 GLU A O 1
ATOM 1613 N N . GLU A 1 208 ? 3.547 -19.844 6.367 1 98.38 208 GLU A N 1
ATOM 1614 C CA . GLU A 1 208 ? 4.781 -20.016 5.605 1 98.38 208 GLU A CA 1
ATOM 1615 C C . GLU A 1 208 ? 5.055 -21.484 5.312 1 98.38 208 GLU A C 1
ATOM 1617 O O . GLU A 1 208 ? 4.773 -22.359 6.141 1 98.38 208 GLU A O 1
ATOM 1622 N N . THR A 1 209 ? 5.543 -21.766 4.219 1 98.44 209 THR A N 1
ATOM 1623 C CA . THR A 1 209 ? 5.926 -23.125 3.854 1 98.44 209 THR A CA 1
ATOM 1624 C C . THR A 1 209 ? 7.008 -23.109 2.781 1 98.44 209 THR A C 1
ATOM 1626 O O . THR A 1 209 ? 7.367 -22.047 2.266 1 98.44 209 THR A O 1
ATOM 1629 N N . ASP A 1 210 ? 7.621 -24.266 2.58 1 98.38 210 ASP A N 1
ATOM 1630 C CA . ASP A 1 210 ? 8.5 -24.469 1.432 1 98.38 210 ASP A CA 1
ATOM 1631 C C . ASP A 1 210 ? 7.699 -24.531 0.133 1 98.38 210 ASP A C 1
ATOM 1633 O O . ASP A 1 210 ? 6.914 -25.469 -0.068 1 98.38 210 ASP A O 1
ATOM 1637 N N . GLY A 1 211 ? 7.867 -23.531 -0.715 1 98.38 211 GLY A N 1
ATOM 1638 C CA . GLY A 1 211 ? 7.086 -23.422 -1.936 1 98.38 211 GLY A CA 1
ATOM 1639 C C . GLY A 1 211 ? 7.355 -24.531 -2.93 1 98.38 211 GLY A C 1
ATOM 1640 O O . GLY A 1 211 ? 6.645 -24.656 -3.93 1 98.38 211 GLY A O 1
ATOM 1641 N N . HIS A 1 212 ? 8.383 -25.359 -2.648 1 98.06 212 HIS A N 1
ATOM 1642 C CA . HIS A 1 212 ? 8.727 -26.453 -3.537 1 98.06 212 HIS A CA 1
ATOM 1643 C C . HIS A 1 212 ? 8.359 -27.797 -2.914 1 98.06 212 HIS A C 1
ATOM 1645 O O . HIS A 1 212 ? 8.602 -28.859 -3.512 1 98.06 212 HIS A O 1
ATOM 1651 N N . HIS A 1 213 ? 7.793 -27.781 -1.785 1 97.81 213 HIS A N 1
ATOM 1652 C CA . HIS A 1 213 ? 7.402 -28.984 -1.08 1 97.81 213 HIS A CA 1
ATOM 1653 C C . HIS A 1 213 ? 5.906 -29.25 -1.219 1 97.81 213 HIS A C 1
ATOM 1655 O O . HIS A 1 213 ? 5.102 -28.656 -0.503 1 97.81 213 HIS A O 1
ATOM 1661 N N . VAL A 1 214 ? 5.555 -30.234 -2.008 1 98.06 214 VAL A N 1
ATOM 1662 C CA . VAL A 1 214 ? 4.176 -30.516 -2.393 1 98.06 214 VAL A CA 1
ATOM 1663 C C . VAL A 1 214 ? 3.342 -30.812 -1.147 1 98.06 214 VAL A C 1
ATOM 1665 O O . VAL A 1 214 ? 2.264 -30.25 -0.964 1 98.06 214 VAL A O 1
ATOM 1668 N N . LYS A 1 215 ? 3.846 -31.62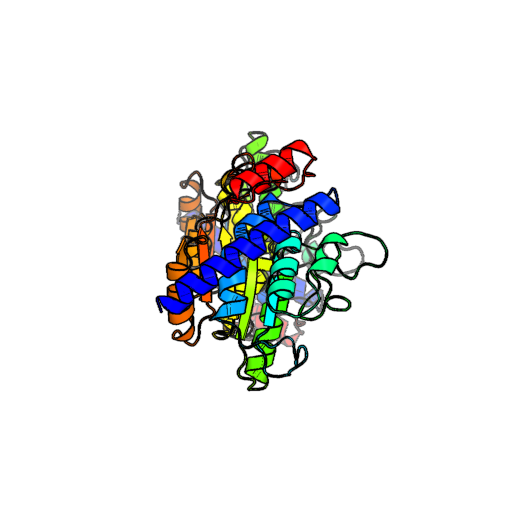5 -0.291 1 97.38 215 LYS A N 1
ATOM 1669 C CA . LYS A 1 215 ? 3.107 -31.984 0.92 1 97.38 215 LYS A CA 1
ATOM 1670 C C . LYS A 1 215 ? 2.842 -30.734 1.773 1 97.38 215 LYS A C 1
ATOM 1672 O O . LYS A 1 215 ? 1.73 -30.547 2.273 1 97.38 215 LYS A O 1
ATOM 1677 N N . GLY A 1 216 ? 3.85 -29.938 1.995 1 97.81 216 GLY A N 1
ATOM 1678 C CA . GLY A 1 216 ? 3.688 -28.719 2.76 1 97.81 216 GLY A CA 1
ATOM 1679 C C . GLY A 1 216 ? 2.656 -27.781 2.166 1 97.81 216 GLY A C 1
ATOM 1680 O O . GLY A 1 216 ? 1.864 -27.172 2.896 1 97.81 216 GLY A O 1
ATOM 1681 N N . LEU A 1 217 ? 2.652 -27.625 0.887 1 98.31 217 LEU A N 1
ATOM 1682 C CA . LEU A 1 217 ? 1.684 -26.781 0.193 1 98.31 217 LEU A CA 1
ATOM 1683 C C . LEU A 1 217 ? 0.267 -27.312 0.388 1 98.31 217 LEU A C 1
ATOM 1685 O O . LEU A 1 217 ? -0.655 -26.531 0.667 1 98.31 217 LEU A O 1
ATOM 1689 N N . ILE A 1 218 ? 0.117 -28.625 0.203 1 97.94 218 ILE A N 1
ATOM 1690 C CA . ILE A 1 218 ? -1.187 -29.25 0.38 1 97.94 218 ILE A CA 1
ATOM 1691 C C . ILE A 1 218 ? -1.702 -28.984 1.792 1 97.94 218 ILE A C 1
ATOM 1693 O O . ILE A 1 218 ? -2.836 -28.531 1.972 1 97.94 218 ILE A O 1
ATOM 1697 N N . GLU A 1 219 ? -0.866 -29.188 2.76 1 98 219 GLU A N 1
ATOM 1698 C CA . GLU A 1 219 ? -1.247 -29.016 4.16 1 98 219 GLU A CA 1
ATOM 1699 C C . GLU A 1 219 ? -1.618 -27.562 4.449 1 98 219 GLU A C 1
ATOM 1701 O O . GLU A 1 219 ? -2.582 -27.297 5.168 1 98 219 GLU A O 1
ATOM 1706 N N . THR A 1 220 ? -0.855 -26.656 3.947 1 98.19 220 THR A N 1
ATOM 1707 C CA . THR A 1 220 ? -1.105 -25.25 4.172 1 98.19 220 THR A CA 1
ATOM 1708 C C . THR A 1 220 ? -2.428 -24.828 3.535 1 98.19 220 THR A C 1
ATOM 1710 O O . THR A 1 220 ? -3.191 -24.062 4.129 1 98.19 220 THR A O 1
ATOM 1713 N N . LEU A 1 221 ? -2.705 -25.281 2.352 1 98.25 221 LEU A N 1
ATOM 1714 C CA . LEU A 1 221 ? -3.955 -24.984 1.665 1 98.25 221 LEU A CA 1
ATOM 1715 C C . LEU A 1 221 ? -5.145 -25.609 2.389 1 98.25 221 LEU A C 1
ATOM 1717 O O . LEU A 1 221 ? -6.211 -25 2.48 1 98.25 221 LEU A O 1
ATOM 1721 N N . ASP A 1 222 ? -4.98 -26.859 2.877 1 97.88 222 ASP A N 1
ATOM 1722 C CA . ASP A 1 222 ? -6.023 -27.5 3.672 1 97.88 222 ASP A CA 1
ATOM 1723 C C . ASP A 1 222 ? -6.355 -26.672 4.914 1 97.88 222 ASP A C 1
ATOM 1725 O O . ASP A 1 222 ? -7.523 -26.516 5.27 1 97.88 222 ASP A O 1
ATOM 1729 N N . HIS A 1 223 ? -5.32 -26.203 5.551 1 98.06 223 HIS A N 1
ATOM 1730 C CA . HIS A 1 223 ? -5.523 -25.375 6.723 1 98.06 223 HIS A CA 1
ATOM 1731 C C . HIS A 1 223 ? -6.238 -24.078 6.352 1 98.06 223 HIS A C 1
ATOM 1733 O O . HIS A 1 223 ? -7.145 -23.641 7.062 1 98.06 223 HIS A O 1
ATOM 1739 N N . ALA A 1 224 ? -5.812 -23.438 5.293 1 97.31 224 ALA A N 1
ATOM 1740 C CA . ALA A 1 224 ? -6.41 -22.188 4.84 1 97.31 224 ALA A CA 1
ATOM 1741 C C . ALA A 1 224 ? -7.914 -22.344 4.629 1 97.31 224 ALA A C 1
ATOM 1743 O O . ALA A 1 224 ? -8.68 -21.406 4.883 1 97.31 224 ALA A O 1
ATOM 1744 N N . ARG A 1 225 ? -8.336 -23.516 4.215 1 96.12 225 ARG A N 1
ATOM 1745 C CA . ARG A 1 225 ? -9.742 -23.781 3.943 1 96.12 225 ARG A CA 1
ATOM 1746 C C . ARG A 1 225 ? -10.57 -23.719 5.227 1 96.12 225 ARG A C 1
ATOM 1748 O O . ARG A 1 225 ? -11.773 -23.453 5.184 1 96.12 225 ARG A O 1
ATOM 1755 N N . GLN A 1 226 ? -9.906 -23.922 6.309 1 97.44 226 GLN A N 1
ATOM 1756 C CA . GLN A 1 226 ? -10.617 -24.016 7.578 1 97.44 226 GLN A CA 1
ATOM 1757 C C . GLN A 1 226 ? -10.766 -22.656 8.242 1 97.44 226 GLN A C 1
ATOM 1759 O O . GLN A 1 226 ? -11.555 -22.5 9.172 1 97.44 226 GLN A O 1
ATOM 1764 N N . VAL A 1 227 ? -9.961 -21.766 7.844 1 97.38 227 VAL A N 1
ATOM 1765 C CA . VAL A 1 227 ? -9.977 -20.438 8.477 1 97.38 227 VAL A CA 1
ATOM 1766 C C . VAL A 1 227 ? -11.086 -19.594 7.859 1 97.38 227 VAL A C 1
ATOM 1768 O O . VAL A 1 227 ? -11.188 -19.484 6.637 1 97.38 227 VAL A O 1
ATOM 1771 N N . LYS A 1 228 ? -11.883 -19.016 8.75 1 97.62 228 LYS A N 1
ATOM 1772 C CA . LYS A 1 228 ? -12.984 -18.172 8.297 1 97.62 228 LYS A CA 1
ATOM 1773 C C . LYS A 1 228 ? -12.766 -16.719 8.672 1 97.62 228 LYS A C 1
ATOM 1775 O O . LYS A 1 228 ? -11.906 -16.406 9.508 1 97.62 228 LYS A O 1
ATOM 1780 N N . ASP A 1 229 ? -13.344 -15.766 7.898 1 97.94 229 ASP A N 1
ATOM 1781 C CA . ASP A 1 229 ? -13.414 -14.328 8.125 1 97.94 229 ASP A CA 1
ATOM 1782 C C . ASP A 1 229 ? -12.062 -13.664 7.895 1 97.94 229 ASP A C 1
ATOM 1784 O O . ASP A 1 229 ? -11.844 -12.523 8.32 1 97.94 229 ASP A O 1
ATOM 1788 N N . LYS A 1 230 ? -11.109 -14.328 7.281 1 98.56 230 LYS A N 1
ATOM 1789 C CA . LYS A 1 230 ? -9.812 -13.781 6.875 1 98.56 230 LYS A CA 1
ATOM 1790 C C . LYS A 1 230 ? -9.367 -14.367 5.535 1 98.56 230 LYS A C 1
ATOM 1792 O O . LYS A 1 230 ? -9.484 -15.57 5.312 1 98.56 230 LYS A O 1
ATOM 1797 N N . PRO A 1 231 ? -8.945 -13.516 4.645 1 98.75 231 PRO A N 1
ATOM 1798 C CA . PRO A 1 231 ? -8.258 -14.094 3.488 1 98.75 231 PRO A CA 1
ATOM 1799 C C . PRO A 1 231 ? -6.984 -14.844 3.873 1 98.75 231 PRO A C 1
ATOM 1801 O O . PRO A 1 231 ? -6.426 -14.602 4.949 1 98.75 231 PRO A O 1
ATOM 1804 N N . ALA A 1 232 ? -6.531 -15.711 3.029 1 98.88 232 ALA A N 1
ATOM 1805 C CA . ALA A 1 232 ? -5.344 -16.516 3.305 1 98.88 232 ALA A CA 1
ATOM 1806 C C . ALA A 1 232 ? -4.156 -16.047 2.469 1 98.88 232 ALA A C 1
ATOM 1808 O O . ALA A 1 232 ? -4.305 -15.742 1.285 1 98.88 232 ALA A O 1
ATOM 1809 N N . PHE A 1 233 ? -3.055 -15.914 3.115 1 98.88 233 PHE A N 1
ATOM 1810 C CA . PHE A 1 233 ? -1.789 -15.578 2.471 1 98.88 233 PHE A CA 1
ATOM 1811 C C . PHE A 1 233 ? -0.734 -16.641 2.771 1 98.88 233 PHE A C 1
ATOM 1813 O O . PHE A 1 233 ? -0.34 -16.812 3.926 1 98.88 233 PHE A O 1
ATOM 1820 N N . ILE A 1 234 ? -0.29 -17.328 1.808 1 98.81 234 ILE A N 1
ATOM 1821 C CA . ILE A 1 234 ? 0.702 -18.375 1.97 1 98.81 234 ILE A CA 1
ATOM 1822 C C . ILE A 1 234 ? 2.045 -17.922 1.409 1 98.81 234 ILE A C 1
ATOM 1824 O O . ILE A 1 234 ? 2.186 -17.719 0.2 1 98.81 234 ILE A O 1
ATOM 1828 N N . ILE A 1 235 ? 3 -17.75 2.246 1 98.81 235 ILE A N 1
ATOM 1829 C CA . ILE A 1 235 ? 4.355 -17.406 1.835 1 98.81 235 ILE A CA 1
ATOM 1830 C C . ILE A 1 235 ? 5.117 -18.672 1.446 1 98.81 235 ILE A C 1
ATOM 1832 O O . ILE A 1 235 ? 5.504 -19.453 2.311 1 98.81 235 ILE A O 1
ATOM 1836 N N . GLY A 1 236 ? 5.254 -18.859 0.18 1 98.62 236 GLY A N 1
ATOM 1837 C CA . GLY A 1 236 ? 6.078 -19.938 -0.324 1 98.62 236 GLY A CA 1
ATOM 1838 C C . GLY A 1 236 ? 7.523 -19.531 -0.546 1 98.62 236 GLY A C 1
ATOM 1839 O O . GLY A 1 236 ? 7.828 -18.781 -1.47 1 98.62 236 GLY A O 1
ATOM 1840 N N . LYS A 1 237 ? 8.375 -20.031 0.312 1 98.19 237 LYS A N 1
ATOM 1841 C CA . LYS A 1 237 ? 9.797 -19.828 0.035 1 98.19 237 LYS A CA 1
ATOM 1842 C C . LYS A 1 237 ? 10.234 -20.641 -1.182 1 98.19 237 LYS A C 1
ATOM 1844 O O . LYS A 1 237 ? 10.102 -21.875 -1.197 1 98.19 237 LYS A O 1
ATOM 1849 N N . THR A 1 238 ? 10.719 -19.922 -2.197 1 97.69 238 THR A N 1
ATOM 1850 C CA . THR A 1 238 ? 11.039 -20.594 -3.451 1 97.69 238 THR A CA 1
ATOM 1851 C C . THR A 1 238 ? 12.445 -20.234 -3.914 1 97.69 238 THR A C 1
ATOM 1853 O O . THR A 1 238 ? 13.141 -19.453 -3.26 1 97.69 238 THR A O 1
ATOM 1856 N N . VAL A 1 239 ? 12.828 -20.906 -4.973 1 96.56 239 VAL A N 1
ATOM 1857 C CA . VAL A 1 239 ? 14.102 -20.688 -5.648 1 96.56 239 VAL A CA 1
ATOM 1858 C C . VAL A 1 239 ? 13.844 -20.297 -7.105 1 96.56 239 VAL A C 1
ATOM 1860 O O . VAL A 1 239 ? 13.227 -21.062 -7.855 1 96.56 239 VAL A O 1
ATOM 1863 N N . LYS A 1 240 ? 14.297 -19.078 -7.418 1 95.25 240 LYS A N 1
ATOM 1864 C CA . LYS A 1 240 ? 14.219 -18.703 -8.828 1 95.25 240 LYS A CA 1
ATOM 1865 C C . LYS A 1 240 ? 15 -19.672 -9.703 1 95.25 240 LYS A C 1
ATOM 1867 O O . LYS A 1 240 ? 16.141 -20.016 -9.391 1 95.25 240 LYS A O 1
ATOM 1872 N N . GLY A 1 241 ? 14.336 -20.188 -10.797 1 95.81 241 GLY A N 1
ATOM 1873 C CA . GLY A 1 241 ? 15 -21.109 -11.688 1 95.81 241 GLY A CA 1
ATOM 1874 C C . GLY A 1 241 ? 15.031 -22.531 -11.156 1 95.81 241 GLY A C 1
ATOM 1875 O O . GLY A 1 241 ? 15.805 -23.375 -11.633 1 95.81 241 GLY A O 1
ATOM 1876 N N . LYS A 1 242 ? 14.234 -22.844 -10.219 1 96.25 242 LYS A N 1
ATOM 1877 C CA . LYS A 1 242 ? 14.242 -24.141 -9.539 1 96.25 242 LYS A CA 1
ATOM 1878 C C . LYS A 1 242 ? 14.273 -25.297 -10.547 1 96.25 242 LYS A C 1
ATOM 1880 O O . LYS A 1 242 ? 13.5 -25.312 -11.5 1 96.25 242 LYS A O 1
ATOM 1885 N N . GLY A 1 243 ? 15.18 -26.266 -10.25 1 95.31 243 GLY A N 1
ATOM 1886 C CA . GLY A 1 243 ? 15.242 -27.5 -11.031 1 95.31 243 GLY A CA 1
ATOM 1887 C C . GLY A 1 243 ? 16.312 -27.469 -12.109 1 95.31 243 GLY A C 1
ATOM 1888 O O . GLY A 1 243 ? 16.656 -28.516 -12.664 1 95.31 243 GLY A O 1
ATOM 1889 N N . ILE A 1 244 ? 16.766 -26.266 -12.477 1 95.69 244 ILE A N 1
ATOM 1890 C CA . ILE A 1 244 ? 17.797 -26.125 -13.5 1 95.69 244 ILE A CA 1
ATOM 1891 C C . ILE A 1 244 ? 19.094 -25.625 -12.867 1 95.69 244 ILE A C 1
ATOM 1893 O O . ILE A 1 244 ? 19.141 -24.5 -12.336 1 95.69 244 ILE A O 1
ATOM 1897 N N . SER A 1 245 ? 20.109 -26.375 -12.984 1 95 245 SER A N 1
ATOM 1898 C CA . SER A 1 245 ? 21.344 -26.188 -12.219 1 95 245 SER A CA 1
ATOM 1899 C C . SER A 1 245 ? 21.922 -24.797 -12.43 1 95 245 SER A C 1
ATOM 1901 O O . SER A 1 245 ? 22.344 -24.156 -11.477 1 95 245 SER A O 1
ATOM 1903 N N . PHE A 1 246 ? 21.906 -24.281 -13.664 1 93.88 246 PHE A N 1
ATOM 1904 C CA . PHE A 1 246 ? 22.594 -23.031 -13.961 1 93.88 246 PHE A CA 1
ATOM 1905 C C . PHE A 1 246 ? 21.656 -21.844 -13.812 1 93.88 246 PHE A C 1
ATOM 1907 O O . PHE A 1 246 ? 22.094 -20.688 -13.93 1 93.88 246 PHE A O 1
ATOM 1914 N N . MET A 1 247 ? 20.391 -22.078 -13.445 1 93.69 247 MET A N 1
ATOM 1915 C CA . MET A 1 247 ? 19.438 -20.984 -13.352 1 93.69 247 MET A CA 1
ATOM 1916 C C . MET A 1 247 ? 19.125 -20.641 -11.898 1 93.69 247 MET A C 1
ATOM 1918 O O . MET A 1 247 ? 18.672 -19.547 -11.586 1 93.69 247 MET A O 1
ATOM 1922 N N . GLU A 1 248 ? 19.312 -21.578 -10.984 1 94.81 248 GLU A N 1
ATOM 1923 C CA . GLU A 1 248 ? 18.844 -21.438 -9.609 1 94.81 248 GLU A CA 1
ATOM 1924 C C . GLU A 1 248 ? 19.531 -20.281 -8.906 1 94.81 248 GLU A C 1
ATOM 1926 O O . GLU A 1 248 ? 20.766 -20.188 -8.898 1 94.81 248 GLU A O 1
ATOM 1931 N N . ASN A 1 249 ? 18.641 -19.375 -8.383 1 92.25 249 ASN A N 1
ATOM 1932 C CA . ASN A 1 249 ? 19.047 -18.234 -7.551 1 92.25 249 ASN A CA 1
ATOM 1933 C C . ASN A 1 249 ? 19.891 -17.234 -8.336 1 92.25 249 ASN A C 1
ATOM 1935 O O . ASN A 1 249 ? 20.797 -16.625 -7.789 1 92.25 249 ASN A O 1
ATOM 1939 N N . GLN A 1 250 ? 19.656 -17.234 -9.664 1 87.69 250 GLN A N 1
ATOM 1940 C CA . GLN A 1 250 ? 20.344 -16.281 -10.523 1 87.69 250 GLN A CA 1
ATOM 1941 C C . GLN A 1 250 ? 19.391 -15.211 -11.047 1 87.69 250 GLN A C 1
ATOM 1943 O O . GLN A 1 250 ? 18.484 -15.516 -11.836 1 87.69 250 GLN A O 1
ATOM 1948 N N . ALA A 1 251 ? 19.688 -13.93 -10.688 1 86.44 251 ALA A N 1
ATOM 1949 C CA . ALA A 1 251 ? 18.828 -12.812 -11.07 1 86.44 251 ALA A CA 1
ATOM 1950 C C . ALA A 1 251 ? 18.781 -12.664 -12.594 1 86.44 251 ALA A C 1
ATOM 1952 O O . ALA A 1 251 ? 17.75 -12.281 -13.148 1 86.44 251 ALA A O 1
ATOM 1953 N N . GLY A 1 252 ? 19.828 -13.023 -13.25 1 86.25 252 GLY A N 1
ATOM 1954 C CA . GLY A 1 252 ? 19.938 -12.867 -14.688 1 86.25 252 GLY A CA 1
ATOM 1955 C C . GLY A 1 252 ? 18.922 -13.672 -15.461 1 86.25 252 GLY A C 1
ATOM 1956 O O . GLY A 1 252 ? 18.594 -13.344 -16.609 1 86.25 252 GLY A O 1
ATOM 1957 N N . TRP A 1 253 ? 18.406 -14.664 -14.867 1 87.06 253 TRP A N 1
ATOM 1958 C CA . TRP A 1 253 ? 17.438 -15.523 -15.539 1 87.06 253 TRP A CA 1
ATOM 1959 C C . TRP A 1 253 ? 16.016 -15.016 -15.312 1 87.06 253 TRP A C 1
ATOM 1961 O O . TRP A 1 253 ? 15.055 -15.742 -15.555 1 87.06 253 TRP A O 1
ATOM 1971 N N . HIS A 1 254 ? 15.945 -13.797 -14.789 1 82.81 254 HIS A N 1
ATOM 1972 C CA . HIS A 1 254 ? 14.648 -13.125 -14.766 1 82.81 254 HIS A CA 1
ATOM 1973 C C . HIS A 1 254 ? 14.078 -12.977 -16.172 1 82.81 254 HIS A C 1
ATOM 1975 O O . HIS A 1 254 ? 12.875 -13.156 -16.391 1 82.81 254 HIS A O 1
ATOM 1981 N N . GLY A 1 255 ? 14.875 -12.609 -17.094 1 84.75 255 GLY A N 1
ATOM 1982 C CA . GLY A 1 255 ? 14.523 -12.531 -18.516 1 84.75 255 GLY A CA 1
ATOM 1983 C C . GLY A 1 255 ? 15.664 -12.906 -19.438 1 84.75 255 GLY A C 1
ATOM 1984 O O . GLY A 1 255 ? 16.578 -12.109 -19.656 1 84.75 255 GLY A O 1
ATOM 1985 N N . ALA A 1 256 ? 15.742 -14.141 -19.875 1 83.88 256 ALA A N 1
ATOM 1986 C CA . ALA A 1 256 ? 16.797 -14.617 -20.766 1 83.88 256 ALA A CA 1
ATOM 1987 C C . ALA A 1 256 ? 16.297 -15.773 -21.641 1 83.88 256 ALA A C 1
ATOM 1989 O O . ALA A 1 256 ? 15.438 -16.547 -21.219 1 83.88 256 ALA A O 1
ATOM 1990 N N . ALA A 1 257 ? 16.844 -15.875 -22.828 1 89.44 257 ALA A N 1
ATOM 1991 C CA . ALA A 1 257 ? 16.562 -17 -23.703 1 89.44 257 ALA A CA 1
ATOM 1992 C C . ALA A 1 257 ? 17.438 -18.203 -23.359 1 89.44 257 ALA A C 1
ATOM 1994 O O . ALA A 1 257 ? 18.547 -18.047 -22.859 1 89.44 257 ALA A O 1
ATOM 1995 N N . ILE A 1 258 ? 16.859 -19.328 -23.609 1 92.69 258 ILE A N 1
ATOM 1996 C CA . ILE A 1 258 ? 17.578 -20.578 -23.422 1 92.69 258 ILE A CA 1
ATOM 1997 C C . ILE A 1 258 ? 18.156 -21.047 -24.75 1 92.69 258 ILE A C 1
ATOM 1999 O O . ILE A 1 258 ? 17.422 -21.391 -25.672 1 92.69 258 ILE A O 1
ATOM 2003 N N . ASN A 1 259 ? 19.469 -21.078 -24.859 1 93.12 259 ASN A N 1
ATOM 2004 C CA . ASN A 1 259 ? 20.062 -21.547 -26.094 1 93.12 259 ASN A CA 1
ATOM 2005 C C . ASN A 1 259 ? 20.078 -23.078 -26.156 1 93.12 259 ASN A C 1
ATOM 2007 O O . ASN A 1 259 ? 19.625 -23.75 -25.219 1 93.12 259 ASN A O 1
ATOM 2011 N N . GLU A 1 260 ? 20.594 -23.562 -27.297 1 94.75 260 GLU A N 1
ATOM 2012 C CA . GLU A 1 260 ? 20.516 -25 -27.547 1 94.75 260 GLU A CA 1
ATOM 2013 C C . GLU A 1 260 ? 21.297 -25.781 -26.5 1 94.75 260 GLU A C 1
ATOM 2015 O O . GLU A 1 260 ? 20.828 -26.812 -26 1 94.75 260 GLU A O 1
ATOM 2020 N N . GLU A 1 261 ? 22.469 -25.375 -26.156 1 94.88 261 GLU A N 1
ATOM 2021 C CA . GLU A 1 261 ? 23.297 -26.047 -25.156 1 94.88 261 GLU A CA 1
ATOM 2022 C C . GLU A 1 261 ? 22.641 -26.016 -23.781 1 94.88 261 GLU A C 1
ATOM 2024 O O . GLU A 1 261 ? 22.656 -27 -23.062 1 94.88 261 GLU A O 1
ATOM 2029 N N . GLN A 1 262 ? 22.188 -24.906 -23.453 1 94 262 GLN A N 1
ATOM 2030 C CA . GLN A 1 262 ? 21.5 -24.703 -22.188 1 94 262 GLN A CA 1
ATOM 2031 C C . GLN A 1 262 ? 20.25 -25.562 -22.109 1 94 262 GLN A C 1
ATOM 2033 O O . GLN A 1 262 ? 19.922 -26.109 -21.047 1 94 262 GLN A O 1
ATOM 2038 N N . PHE A 1 263 ? 19.562 -25.641 -23.25 1 95.88 263 PHE A N 1
ATOM 2039 C CA . PHE A 1 263 ? 18.375 -26.469 -23.312 1 95.88 263 PHE A CA 1
ATOM 2040 C C . PHE A 1 263 ? 18.719 -27.922 -23 1 95.88 263 PHE A C 1
ATOM 2042 O O . PHE A 1 263 ? 18.047 -28.578 -22.203 1 95.88 263 PHE A O 1
ATOM 2049 N N . LYS A 1 264 ? 19.734 -28.406 -23.609 1 95.38 264 LYS A N 1
ATOM 2050 C CA . LYS A 1 264 ? 20.172 -29.781 -23.391 1 95.38 264 LYS A CA 1
ATOM 2051 C C . LYS A 1 264 ? 20.531 -30.016 -21.922 1 95.38 264 LYS A C 1
ATOM 2053 O O . LYS A 1 264 ? 20.156 -31.031 -21.344 1 95.38 264 LYS A O 1
ATOM 2058 N N . GLN A 1 265 ? 21.219 -29.109 -21.422 1 95.25 265 GLN A N 1
ATOM 2059 C CA . GLN A 1 265 ? 21.594 -29.219 -20.016 1 95.25 265 GLN A CA 1
ATOM 2060 C C . GLN A 1 265 ? 20.375 -29.188 -19.109 1 95.25 265 GLN A C 1
ATOM 2062 O O . GLN A 1 265 ? 20.297 -29.938 -18.125 1 95.25 265 GLN A O 1
ATOM 2067 N N . ALA A 1 266 ? 19.453 -28.297 -19.375 1 96 266 ALA A N 1
ATOM 2068 C CA . ALA A 1 266 ? 18.219 -28.203 -18.578 1 96 266 ALA A CA 1
ATOM 2069 C C . ALA A 1 266 ? 17.438 -29.516 -18.609 1 96 266 ALA A C 1
ATOM 2071 O O . ALA A 1 266 ? 16.969 -29.984 -17.578 1 96 266 ALA A O 1
ATOM 2072 N N . MET A 1 267 ? 17.344 -30.078 -19.828 1 95.62 267 MET A N 1
ATOM 2073 C CA . MET A 1 267 ? 16.609 -31.328 -19.969 1 95.62 267 MET A CA 1
ATOM 2074 C C . MET A 1 267 ? 17.312 -32.469 -19.219 1 95.62 267 MET A C 1
ATOM 2076 O O . MET A 1 267 ? 16.672 -33.312 -18.609 1 95.62 267 MET A O 1
ATOM 2080 N N . LYS A 1 268 ? 18.625 -32.406 -19.234 1 95.06 268 LYS A N 1
ATOM 2081 C CA . LYS A 1 268 ? 19.406 -33.375 -18.453 1 95.06 268 LYS A CA 1
ATOM 2082 C C . LYS A 1 268 ? 19.156 -33.219 -16.969 1 95.06 268 LYS A C 1
ATOM 2084 O O . LYS A 1 268 ? 18.984 -34.188 -16.25 1 95.06 268 LYS A O 1
ATOM 2089 N N . ASP A 1 269 ? 19.172 -32.031 -16.531 1 95.69 269 ASP A N 1
ATOM 2090 C CA . ASP A 1 269 ? 18.891 -31.734 -15.125 1 95.69 269 ASP A CA 1
ATOM 2091 C C . ASP A 1 269 ? 17.547 -32.312 -14.703 1 95.69 269 ASP A C 1
ATOM 2093 O O . ASP A 1 269 ? 17.359 -32.688 -13.547 1 95.69 269 ASP A O 1
ATOM 2097 N N . LEU A 1 270 ? 16.578 -32.344 -15.68 1 94.56 270 LEU A N 1
ATOM 2098 C CA . LEU A 1 270 ? 15.203 -32.781 -15.383 1 94.56 270 LEU A CA 1
ATOM 2099 C C . LEU A 1 270 ? 15.023 -34.25 -15.617 1 94.56 270 LEU A C 1
ATOM 2101 O O . LEU A 1 270 ? 13.906 -34.781 -15.547 1 94.56 270 LEU A O 1
ATOM 2105 N N . GLY A 1 271 ? 16.125 -34.906 -15.875 1 89 271 GLY A N 1
ATOM 2106 C CA . GLY A 1 271 ? 16.141 -36.375 -16.016 1 89 271 GLY A CA 1
ATOM 2107 C C . GLY A 1 271 ? 15.719 -36.812 -17.406 1 89 271 GLY A C 1
ATOM 2108 O O . GLY A 1 271 ? 15.273 -37.969 -17.562 1 89 271 GLY A O 1
ATOM 2109 N N . GLU A 1 272 ? 15.672 -35.906 -18.328 1 78.19 272 GLU A N 1
ATOM 2110 C CA . GLU A 1 272 ? 15.32 -36.281 -19.703 1 78.19 272 GLU A CA 1
ATOM 2111 C C . GLU A 1 272 ? 16.562 -36.531 -20.547 1 78.19 272 GLU A C 1
ATOM 2113 O O . GLU A 1 272 ? 17.609 -35.906 -20.344 1 78.19 272 GLU A O 1
ATOM 2118 N N . GLU A 1 273 ? 16.828 -37.812 -20.969 1 60.5 273 GLU A N 1
ATOM 2119 C CA . GLU A 1 273 ? 17.938 -38.125 -21.875 1 60.5 273 GLU A CA 1
ATOM 2120 C C . GLU A 1 273 ? 17.719 -37.469 -23.234 1 60.5 273 GLU A C 1
ATOM 2122 O O . GLU A 1 273 ? 16.625 -37.562 -23.812 1 60.5 273 GLU A O 1
ATOM 2127 N N . CYS A 1 274 ? 18.234 -36.219 -23.391 1 48.75 274 CYS A N 1
ATOM 2128 C CA . CYS A 1 274 ? 18.141 -35.594 -24.703 1 48.75 274 CYS A CA 1
ATOM 2129 C C . CYS A 1 274 ? 18.594 -36.531 -25.797 1 48.75 274 CYS A C 1
ATOM 2131 O O . CYS A 1 274 ? 19.719 -37.031 -25.75 1 48.75 274 CYS A O 1
ATOM 2133 N N . ILE A 1 275 ? 17.625 -37.125 -26.469 1 39.47 275 ILE A N 1
ATOM 2134 C CA . ILE A 1 275 ? 18.078 -37.844 -27.656 1 39.47 275 ILE A CA 1
ATOM 2135 C C . ILE A 1 275 ? 18.562 -36.875 -28.719 1 39.47 275 ILE A C 1
ATOM 2137 O O . ILE A 1 275 ? 17.922 -35.844 -28.938 1 39.47 275 ILE A O 1
ATOM 2141 N N . MET B 1 1 ? 9.25 24.547 28.859 1 66.94 1 MET B N 1
ATOM 2142 C CA . MET B 1 1 ? 8.211 23.672 28.297 1 66.94 1 MET B CA 1
ATOM 2143 C C . MET B 1 1 ? 6.828 24.266 28.531 1 66.94 1 MET B C 1
ATOM 2145 O O . MET B 1 1 ? 6.027 24.344 27.594 1 66.94 1 MET B O 1
ATOM 2149 N N . GLN B 1 2 ? 6.605 24.734 29.672 1 70.19 2 GLN B N 1
ATOM 2150 C CA . GLN B 1 2 ? 5.277 25.25 29.984 1 70.19 2 GLN B CA 1
ATOM 2151 C C . GLN B 1 2 ? 5.008 26.562 29.25 1 70.19 2 GLN B C 1
ATOM 2153 O O . GLN B 1 2 ? 3.908 26.781 28.75 1 70.19 2 GLN B O 1
ATOM 2158 N N . LYS B 1 3 ? 6.039 27.438 29.219 1 72.44 3 LYS B N 1
ATOM 2159 C CA . LYS B 1 3 ? 5.871 28.703 28.531 1 72.44 3 LYS B CA 1
ATOM 2160 C C . LYS B 1 3 ? 5.625 28.5 27.047 1 72.44 3 LYS B C 1
ATOM 2162 O O . LYS B 1 3 ? 4.766 29.156 26.453 1 72.44 3 LYS B O 1
ATOM 2167 N N . ASN B 1 4 ? 6.172 27.594 26.531 1 87.88 4 ASN B N 1
ATOM 2168 C CA . ASN B 1 4 ? 6.008 27.234 25.125 1 87.88 4 ASN B CA 1
ATOM 2169 C C . ASN B 1 4 ? 4.621 26.656 24.844 1 87.88 4 ASN B C 1
ATOM 2171 O O . ASN B 1 4 ? 3.971 27.047 23.875 1 87.88 4 ASN B O 1
ATOM 2175 N N . GLU B 1 5 ? 4.176 25.906 25.828 1 92.88 5 GLU B N 1
ATOM 2176 C CA . GLU B 1 5 ? 2.869 25.281 25.641 1 92.88 5 GLU B CA 1
ATOM 2177 C C . GLU B 1 5 ? 1.759 26.328 25.578 1 92.88 5 GLU B C 1
ATOM 2179 O O . GLU B 1 5 ? 0.873 26.25 24.734 1 92.88 5 GLU B O 1
ATOM 2184 N N . ARG B 1 6 ? 1.781 27.266 26.516 1 94.44 6 ARG B N 1
ATOM 2185 C CA . ARG B 1 6 ? 0.763 28.297 26.578 1 94.44 6 ARG B CA 1
ATOM 2186 C C . ARG B 1 6 ? 0.775 29.156 25.312 1 94.44 6 ARG B C 1
ATOM 2188 O O . ARG B 1 6 ? -0.281 29.484 24.766 1 94.44 6 ARG B O 1
ATOM 2195 N N . GLU B 1 7 ? 1.963 29.5 24.938 1 96.75 7 GLU B N 1
ATOM 2196 C CA . GLU B 1 7 ? 2.1 30.312 23.734 1 96.75 7 GLU B CA 1
ATOM 2197 C C . GLU B 1 7 ? 1.599 29.562 22.5 1 96.75 7 GLU B C 1
ATOM 2199 O O . GLU B 1 7 ? 0.884 30.141 21.672 1 96.75 7 GLU B O 1
ATOM 2204 N N . ILE B 1 8 ? 1.919 28.344 22.375 1 97.69 8 ILE B N 1
ATOM 2205 C CA . ILE B 1 8 ? 1.527 27.531 21.234 1 97.69 8 ILE B CA 1
ATOM 2206 C C . ILE B 1 8 ? 0.013 27.328 21.234 1 97.69 8 ILE B C 1
ATOM 2208 O O . ILE B 1 8 ? -0.616 27.312 20.172 1 97.69 8 ILE B O 1
ATOM 2212 N N . THR B 1 9 ? -0.544 27.156 22.391 1 97.06 9 THR B N 1
ATOM 2213 C CA . THR B 1 9 ? -1.993 27.031 22.516 1 97.06 9 THR B CA 1
ATOM 2214 C C . THR B 1 9 ? -2.686 28.297 22 1 97.06 9 THR B C 1
ATOM 2216 O O . THR B 1 9 ? -3.736 28.219 21.359 1 97.06 9 THR B O 1
ATOM 2219 N N . LYS B 1 10 ? -2.104 29.406 22.281 1 97 10 LYS B N 1
ATOM 2220 C CA . LYS B 1 10 ? -2.643 30.672 21.781 1 97 10 LYS B CA 1
ATOM 2221 C C . LYS B 1 10 ? -2.568 30.719 20.25 1 97 10 LYS B C 1
ATOM 2223 O O . LYS B 1 10 ? -3.504 31.188 19.594 1 97 10 LYS B O 1
ATOM 2228 N N . TYR B 1 11 ? -1.435 30.312 19.719 1 97.69 11 TYR B N 1
ATOM 2229 C CA . TYR B 1 11 ? -1.312 30.25 18.266 1 97.69 11 TYR B CA 1
ATOM 2230 C C . TYR B 1 11 ? -2.373 29.344 17.672 1 97.69 11 TYR B C 1
ATOM 2232 O O . TYR B 1 11 ? -2.957 29.656 16.625 1 97.69 11 TYR B O 1
ATOM 2240 N N . ALA B 1 12 ? -2.615 28.188 18.312 1 98 12 ALA B N 1
ATOM 2241 C CA . ALA B 1 12 ? -3.633 27.266 17.828 1 98 12 ALA B CA 1
ATOM 2242 C C . ALA B 1 12 ? -5.004 27.922 17.781 1 98 12 ALA B C 1
ATOM 2244 O O . ALA B 1 12 ? -5.758 27.75 16.828 1 98 12 ALA B O 1
ATOM 2245 N N . GLN B 1 13 ? -5.305 28.672 18.766 1 97.19 13 GLN B N 1
ATOM 2246 C CA . GLN B 1 13 ? -6.582 29.375 18.828 1 97.19 13 GLN B CA 1
ATOM 2247 C C . GLN B 1 13 ? -6.707 30.391 17.703 1 97.19 13 GLN B C 1
ATOM 2249 O O . GLN B 1 13 ? -7.758 30.5 17.062 1 97.19 13 GLN B O 1
ATOM 2254 N N . GLU B 1 14 ? -5.68 31.125 17.5 1 97.44 14 GLU B N 1
ATOM 2255 C CA . GLU B 1 14 ? -5.684 32.125 16.422 1 97.44 14 GLU B CA 1
ATOM 2256 C C . GLU B 1 14 ? -5.82 31.438 15.055 1 97.44 14 GLU B C 1
ATOM 2258 O O . GLU B 1 14 ? -6.543 31.938 14.188 1 97.44 14 GLU B O 1
ATOM 2263 N N . ILE B 1 15 ? -5.117 30.375 14.875 1 98.19 15 ILE B N 1
ATOM 2264 C CA . ILE B 1 15 ? -5.195 29.609 13.625 1 98.19 15 ILE B CA 1
ATOM 2265 C C . ILE B 1 15 ? -6.625 29.125 13.406 1 98.19 15 ILE B C 1
ATOM 2267 O O . ILE B 1 15 ? -7.164 29.219 12.305 1 98.19 15 ILE B O 1
ATOM 2271 N N . ARG B 1 16 ? -7.199 28.594 14.438 1 98 16 ARG B N 1
ATOM 2272 C CA . ARG B 1 16 ? -8.562 28.094 14.352 1 98 16 ARG B CA 1
ATOM 2273 C C . ARG B 1 16 ? -9.531 29.203 13.961 1 98 16 ARG B C 1
ATOM 2275 O O . ARG B 1 16 ? -10.359 29.031 13.07 1 98 16 ARG B O 1
ATOM 2282 N N . LYS B 1 17 ? -9.438 30.328 14.625 1 97.12 17 LYS B N 1
ATOM 2283 C CA . LYS B 1 17 ? -10.281 31.484 14.344 1 97.12 17 LYS B CA 1
ATOM 2284 C C . LYS B 1 17 ? -10.117 31.938 12.891 1 97.12 17 LYS B C 1
ATOM 2286 O O . LYS B 1 17 ? -11.109 32.125 12.18 1 97.12 17 LYS B O 1
ATOM 2291 N N . ASN B 1 18 ? -8.93 32.094 12.484 1 97.56 18 ASN B N 1
ATOM 2292 C CA . ASN B 1 18 ? -8.648 32.562 11.141 1 97.56 18 ASN B CA 1
ATOM 2293 C C . ASN B 1 18 ? -9.062 31.562 10.078 1 97.56 18 ASN B C 1
ATOM 2295 O O . ASN B 1 18 ? -9.422 31.938 8.961 1 97.56 18 ASN B O 1
ATOM 2299 N N . THR B 1 19 ? -8.984 30.266 10.406 1 97.44 19 THR B N 1
ATOM 2300 C CA . THR B 1 19 ? -9.5 29.234 9.516 1 97.44 19 THR B CA 1
ATOM 2301 C C . THR B 1 19 ? -10.984 29.438 9.25 1 97.44 19 THR B C 1
ATOM 2303 O O . THR B 1 19 ? -11.422 29.438 8.102 1 97.44 19 THR B O 1
ATOM 2306 N N . ILE B 1 20 ? -11.711 29.688 10.289 1 96.75 20 ILE B N 1
ATOM 2307 C CA . ILE B 1 20 ? -13.156 29.875 10.188 1 96.75 20 ILE B CA 1
ATOM 2308 C C . ILE B 1 20 ? -13.453 31.141 9.391 1 96.75 20 ILE B C 1
ATOM 2310 O O . ILE B 1 20 ? -14.32 31.141 8.516 1 96.75 20 ILE B O 1
ATOM 2314 N N . ILE B 1 21 ? -12.742 32.188 9.688 1 96.44 21 ILE B N 1
ATOM 2315 C CA . ILE B 1 21 ? -12.922 33.469 8.992 1 96.44 21 ILE B CA 1
ATOM 2316 C C . ILE B 1 21 ? -12.664 33.281 7.496 1 96.44 21 ILE B C 1
ATOM 2318 O O . ILE B 1 21 ? -13.453 33.719 6.664 1 96.44 21 ILE B O 1
ATOM 2322 N N . SER B 1 22 ? -11.594 32.625 7.156 1 96.81 22 SER B N 1
ATOM 2323 C CA . SER B 1 22 ? -11.227 32.375 5.766 1 96.81 22 SER B CA 1
ATOM 2324 C C . SER B 1 22 ? -12.305 31.562 5.043 1 96.81 22 SER B C 1
ATOM 2326 O O . SER B 1 22 ? -12.688 31.891 3.922 1 96.81 22 SER B O 1
ATOM 2328 N N . LEU B 1 23 ? -12.758 30.531 5.66 1 95.69 23 LEU B N 1
ATOM 2329 C CA . LEU B 1 23 ? -13.734 29.625 5.059 1 95.69 23 LEU B CA 1
ATOM 2330 C C . LEU B 1 23 ? -15.078 30.328 4.879 1 95.69 23 LEU B C 1
ATOM 2332 O O . LEU B 1 23 ? -15.758 30.125 3.865 1 95.69 23 LEU B O 1
ATOM 2336 N N . HIS B 1 24 ? -15.445 31.047 5.863 1 95.44 24 HIS B N 1
ATOM 2337 C CA . HIS B 1 24 ? -16.672 31.828 5.742 1 95.44 24 HIS B CA 1
ATOM 2338 C C . HIS B 1 24 ? -16.609 32.812 4.578 1 95.44 24 HIS B C 1
ATOM 2340 O O . HIS B 1 24 ? -17.547 32.906 3.797 1 95.44 24 HIS B O 1
ATOM 2346 N N . SER B 1 25 ? -15.523 33.5 4.496 1 95.06 25 SER B N 1
ATOM 2347 C CA . SER B 1 25 ? -15.328 34.469 3.43 1 95.06 25 SER B CA 1
ATOM 2348 C C . SER B 1 25 ? -15.367 33.812 2.057 1 95.06 25 SER B C 1
ATOM 2350 O O . SER B 1 25 ? -15.867 34.375 1.094 1 95.06 25 SER B O 1
ATOM 2352 N N . ALA B 1 26 ? -14.797 32.656 1.947 1 94.31 26 ALA B N 1
ATOM 2353 C CA . ALA B 1 26 ? -14.734 31.922 0.685 1 94.31 26 ALA B CA 1
ATOM 2354 C C . ALA B 1 26 ? -16.109 31.375 0.302 1 94.31 26 ALA B C 1
ATOM 2356 O O . ALA B 1 26 ? -16.406 31.203 -0.882 1 94.31 26 ALA B O 1
ATOM 2357 N N . GLY B 1 27 ? -16.984 31.016 1.32 1 92.62 27 GLY B N 1
ATOM 2358 C CA . GLY B 1 27 ? -18.281 30.406 1.087 1 92.62 27 GLY B CA 1
ATOM 2359 C C . GLY B 1 27 ? -18.203 28.969 0.643 1 92.62 27 GLY B C 1
ATOM 2360 O O . GLY B 1 27 ? -19.141 28.438 0.042 1 92.62 27 GLY B O 1
ATOM 2361 N N . SER B 1 28 ? -17.031 28.391 0.718 1 87.5 28 SER B N 1
ATOM 2362 C CA . SER B 1 28 ? -16.781 27 0.355 1 87.5 28 SER B CA 1
ATOM 2363 C C . SER B 1 28 ? -15.531 26.469 1.043 1 87.5 28 SER B C 1
ATOM 2365 O O . SER B 1 28 ? -14.727 27.25 1.559 1 87.5 28 SER B O 1
ATOM 2367 N N . GLY B 1 29 ? -15.484 25.109 1.121 1 89.25 29 GLY B N 1
ATOM 2368 C CA . GLY B 1 29 ? -14.266 24.531 1.664 1 89.25 29 GLY B CA 1
ATOM 2369 C C . GLY B 1 29 ? -14.516 23.281 2.502 1 89.25 29 GLY B C 1
ATOM 2370 O O . GLY B 1 29 ? -15.57 22.656 2.389 1 89.25 29 GLY B O 1
ATOM 2371 N N . HIS B 1 30 ? -13.398 22.875 3.207 1 89.5 30 HIS B N 1
ATOM 2372 C CA . HIS B 1 30 ? -13.406 21.672 4.027 1 89.5 30 HIS B CA 1
ATOM 2373 C C . HIS B 1 30 ? -13.133 22 5.492 1 89.5 30 HIS B C 1
ATOM 2375 O O . HIS B 1 30 ? -12.039 21.703 5.996 1 89.5 30 HIS B O 1
ATOM 2381 N N . PRO B 1 31 ? -14.156 22.531 6.199 1 91.62 31 PRO B N 1
ATOM 2382 C CA . PRO B 1 31 ? -13.906 23 7.562 1 91.62 31 PRO B CA 1
ATOM 2383 C C . PRO B 1 31 ? -13.555 21.875 8.523 1 91.62 31 PRO B C 1
ATOM 2385 O O . PRO B 1 31 ? -12.656 22.031 9.359 1 91.62 31 PRO B O 1
ATOM 2388 N N . GLY B 1 32 ? -14.25 20.766 8.367 1 91.06 32 GLY B N 1
ATOM 2389 C CA . GLY B 1 32 ? -14.031 19.672 9.305 1 91.06 32 GLY B CA 1
ATOM 2390 C C . GLY B 1 32 ? -12.586 19.219 9.375 1 91.06 32 GLY B C 1
ATOM 2391 O O . GLY B 1 32 ? -11.977 19.234 10.445 1 91.06 32 GLY B O 1
ATOM 2392 N N . GLY B 1 33 ? -12.023 18.891 8.203 1 93.25 33 GLY B N 1
ATOM 2393 C CA . GLY B 1 33 ? -10.656 18.406 8.125 1 93.25 33 GLY B CA 1
ATOM 2394 C C . GLY B 1 33 ? -9.625 19.469 8.414 1 93.25 33 GLY B C 1
ATOM 2395 O O . GLY B 1 33 ? -8.531 19.172 8.906 1 93.25 33 GLY B O 1
ATOM 2396 N N . ALA B 1 34 ? -9.93 20.688 8.141 1 95.88 34 ALA B N 1
ATOM 2397 C CA . ALA B 1 34 ? -9.023 21.797 8.438 1 95.88 34 ALA B CA 1
ATOM 2398 C C . ALA B 1 34 ? -8.891 22.016 9.938 1 95.88 34 ALA B C 1
ATOM 2400 O O . ALA B 1 34 ? -7.777 22.172 10.453 1 95.88 34 ALA B O 1
ATOM 2401 N N . LEU B 1 35 ? -9.969 21.922 10.633 1 97.12 35 LEU B N 1
ATOM 2402 C CA . LEU B 1 35 ? -9.992 22.234 12.055 1 97.12 35 LEU B CA 1
ATOM 2403 C C . LEU B 1 35 ? -9.352 21.109 12.867 1 97.12 35 LEU B C 1
ATOM 2405 O O . LEU B 1 35 ? -8.82 21.344 13.953 1 97.12 35 LEU B O 1
ATOM 2409 N N . SER B 1 36 ? -9.344 19.922 12.281 1 97.81 36 SER B N 1
ATOM 2410 C CA . SER B 1 36 ? -8.844 18.766 13.023 1 97.81 36 SER B CA 1
ATOM 2411 C C . SER B 1 36 ? -7.324 18.828 13.164 1 97.81 36 SER B C 1
ATOM 2413 O O . SER B 1 36 ? -6.754 18.188 14.055 1 97.81 36 SER B O 1
ATOM 2415 N N . ILE B 1 37 ? -6.625 19.625 12.375 1 98.38 37 ILE B N 1
ATOM 2416 C CA . ILE B 1 37 ? -5.172 19.516 12.375 1 98.38 37 ILE B CA 1
ATOM 2417 C C . ILE B 1 37 ? -4.559 20.797 12.938 1 98.38 37 ILE B C 1
ATOM 2419 O O . ILE B 1 37 ? -3.346 21.016 12.844 1 98.38 37 ILE B O 1
ATOM 2423 N N . VAL B 1 38 ? -5.316 21.656 13.555 1 98.62 38 VAL B N 1
ATOM 2424 C CA . VAL B 1 38 ? -4.906 23 13.969 1 98.62 38 VAL B CA 1
ATOM 2425 C C . VAL B 1 38 ? -3.76 22.891 14.977 1 98.62 38 VAL B C 1
ATOM 2427 O O . VAL B 1 38 ? -2.727 23.547 14.82 1 98.62 38 VAL B O 1
ATOM 2430 N N . GLU B 1 39 ? -3.9 22.109 16.016 1 98.62 39 GLU B N 1
ATOM 2431 C CA . GLU B 1 39 ? -2.861 21.984 17.031 1 98.62 39 GLU B CA 1
ATOM 2432 C C . GLU B 1 39 ? -1.576 21.406 16.453 1 98.62 39 GLU B C 1
ATOM 2434 O O . GLU B 1 39 ? -0.477 21.812 16.828 1 98.62 39 GLU B O 1
ATOM 2439 N N . MET B 1 40 ? -1.702 20.438 15.523 1 98.69 40 MET B N 1
ATOM 2440 C CA . MET B 1 40 ? -0.527 19.875 14.859 1 98.69 40 MET B CA 1
ATOM 2441 C C . MET B 1 40 ? 0.253 20.953 14.125 1 98.69 40 MET B C 1
ATOM 2443 O O . MET B 1 40 ? 1.477 21.047 14.25 1 98.69 40 MET B O 1
ATOM 2447 N N . LEU B 1 41 ? -0.476 21.781 13.367 1 98.81 41 LEU B N 1
ATOM 2448 C CA . LEU B 1 41 ? 0.156 22.875 12.625 1 98.81 41 LEU B CA 1
ATOM 2449 C C . LEU B 1 41 ? 0.818 23.859 13.578 1 98.81 41 LEU B C 1
ATOM 2451 O O . LEU B 1 41 ? 1.938 24.312 13.328 1 98.81 41 LEU B O 1
ATOM 2455 N N . ALA B 1 42 ? 0.089 24.203 14.648 1 98.69 42 ALA B N 1
ATOM 2456 C CA . ALA B 1 42 ? 0.63 25.156 15.609 1 98.69 42 ALA B CA 1
ATOM 2457 C C . ALA B 1 42 ? 1.943 24.656 16.203 1 98.69 42 ALA B C 1
ATOM 2459 O O . ALA B 1 42 ? 2.922 25.406 16.281 1 98.69 42 ALA B O 1
ATOM 2460 N N . VAL B 1 43 ? 1.992 23.406 16.594 1 98.69 43 VAL B N 1
ATOM 2461 C CA . VAL B 1 43 ? 3.191 22.844 17.203 1 98.69 43 VAL B CA 1
ATOM 2462 C C . VAL B 1 43 ? 4.312 22.781 16.172 1 98.69 43 VAL B C 1
ATOM 2464 O O . VAL B 1 43 ? 5.473 23.062 16.484 1 98.69 43 VAL B O 1
ATOM 2467 N N . LEU B 1 44 ? 4.004 22.375 14.93 1 98.69 44 LEU B N 1
ATOM 2468 C CA . LEU B 1 44 ? 5.023 22.266 13.891 1 98.69 44 LEU B CA 1
ATOM 2469 C C . LEU B 1 44 ? 5.641 23.641 13.594 1 98.69 44 LEU B C 1
ATOM 2471 O O . LEU B 1 44 ? 6.867 23.766 13.562 1 98.69 44 LEU B O 1
ATOM 2475 N N . TYR B 1 45 ? 4.871 24.672 13.453 1 98.31 45 TYR B N 1
ATOM 2476 C CA . TYR B 1 45 ? 5.355 25.938 12.914 1 98.31 45 TYR B CA 1
ATOM 2477 C C . TYR B 1 45 ? 5.859 26.859 14.023 1 98.31 45 TYR B C 1
ATOM 2479 O O . TYR B 1 45 ? 6.586 27.812 13.766 1 98.31 45 TYR B O 1
ATOM 2487 N N . PHE B 1 46 ? 5.508 26.594 15.32 1 98.12 46 PHE B N 1
ATOM 2488 C CA . PHE B 1 46 ? 5.859 27.547 16.359 1 98.12 46 PHE B CA 1
ATOM 2489 C C . PHE B 1 46 ? 6.691 26.875 17.453 1 98.12 46 PHE B C 1
ATOM 2491 O O . PHE B 1 46 ? 7.023 27.5 18.453 1 98.12 46 PHE B O 1
ATOM 2498 N N . TYR B 1 47 ? 6.996 25.641 17.25 1 97.62 47 TYR B N 1
ATOM 2499 C CA . TYR B 1 47 ? 7.879 24.953 18.188 1 97.62 47 TYR B CA 1
ATOM 2500 C C . TYR B 1 47 ? 8.891 24.094 17.453 1 97.62 47 TYR B C 1
ATOM 2502 O O . TYR B 1 47 ? 10.102 24.203 17.688 1 97.62 47 TYR B O 1
ATOM 2510 N N . GLU B 1 48 ? 8.516 23.281 16.516 1 97.81 48 GLU B N 1
ATOM 2511 C CA . GLU B 1 48 ? 9.273 22.141 16.031 1 97.81 48 GLU B CA 1
ATOM 2512 C C . GLU B 1 48 ? 10.164 22.516 14.844 1 97.81 48 GLU B C 1
ATOM 2514 O O . GLU B 1 48 ? 11.367 22.281 14.867 1 97.81 48 GLU B O 1
ATOM 2519 N N . MET B 1 49 ? 9.578 23.172 13.82 1 98.12 49 MET B N 1
ATOM 2520 C CA . MET B 1 49 ? 10.242 23.297 12.523 1 98.12 49 MET B CA 1
ATOM 2521 C C . MET B 1 49 ? 11.203 24.484 12.531 1 98.12 49 MET B C 1
ATOM 2523 O O . MET B 1 49 ? 10.883 25.547 13.055 1 98.12 49 MET B O 1
ATOM 2527 N N . ASN B 1 50 ? 12.344 24.203 11.938 1 97.69 50 ASN B N 1
ATOM 2528 C CA . ASN B 1 50 ? 13.273 25.281 11.617 1 97.69 50 ASN B CA 1
ATOM 2529 C C . ASN B 1 50 ? 12.891 25.984 10.32 1 97.69 50 ASN B C 1
ATOM 2531 O O . ASN B 1 50 ? 13.375 25.625 9.25 1 97.69 50 ASN B O 1
ATOM 2535 N N . VAL B 1 51 ? 12.047 27.047 10.422 1 97.19 51 VAL B N 1
ATOM 2536 C CA . VAL B 1 51 ? 11.562 27.828 9.289 1 97.19 51 VAL B CA 1
ATOM 2537 C C . VAL B 1 51 ? 11.516 29.312 9.656 1 97.19 51 VAL B C 1
ATOM 2539 O O . VAL B 1 51 ? 11.422 29.656 10.836 1 97.19 51 VAL B O 1
ATOM 2542 N N . SER B 1 52 ? 11.648 30.094 8.664 1 96.56 52 SER B N 1
ATOM 2543 C CA . SER B 1 52 ? 11.586 31.531 8.852 1 96.56 52 SER B CA 1
ATOM 2544 C C . SER B 1 52 ? 10.867 32.219 7.684 1 96.56 52 SER B C 1
ATOM 2546 O O . SER B 1 52 ? 11.227 32 6.523 1 96.56 52 SER B O 1
ATOM 2548 N N . PRO B 1 53 ? 9.859 33.062 8.023 1 96.5 53 PRO B N 1
ATOM 2549 C CA . PRO B 1 53 ? 9.18 33.781 6.953 1 96.5 53 PRO B CA 1
ATOM 2550 C C . PRO B 1 53 ? 10.094 34.75 6.223 1 96.5 53 PRO B C 1
ATOM 2552 O O . PRO B 1 53 ? 9.828 35.125 5.078 1 96.5 53 PRO B O 1
ATOM 2555 N N . ASP B 1 54 ? 11.203 35.156 6.836 1 96 54 ASP B N 1
ATOM 2556 C CA . ASP B 1 54 ? 12.141 36.094 6.246 1 96 54 ASP B CA 1
ATOM 2557 C C . ASP B 1 54 ? 13.047 35.406 5.223 1 96 54 ASP B C 1
ATOM 2559 O O . ASP B 1 54 ? 13.648 36.094 4.375 1 96 54 ASP B O 1
ATOM 2563 N N . LYS B 1 55 ? 13.156 34.094 5.328 1 95.62 55 LYS B N 1
ATOM 2564 C CA . LYS B 1 55 ? 13.961 33.312 4.418 1 95.62 55 LYS B CA 1
ATOM 2565 C C . LYS B 1 55 ? 13.203 32.062 3.959 1 95.62 55 LYS B C 1
ATOM 2567 O O . LYS B 1 55 ? 13.641 30.938 4.191 1 95.62 55 LYS B O 1
ATOM 2572 N N . PRO B 1 56 ? 12.148 32.281 3.242 1 92.88 56 PRO B N 1
ATOM 2573 C CA . PRO B 1 56 ? 11.258 31.156 2.904 1 92.88 56 PRO B CA 1
ATOM 2574 C C . PRO B 1 56 ? 11.922 30.125 1.992 1 92.88 56 PRO B C 1
ATOM 2576 O O . PRO B 1 56 ? 11.477 28.984 1.926 1 92.88 56 PRO B O 1
ATOM 2579 N N . GLU B 1 57 ? 13.031 30.484 1.392 1 91.75 57 GLU B N 1
ATOM 2580 C CA . GLU B 1 57 ? 13.672 29.578 0.439 1 91.75 57 GLU B CA 1
ATOM 2581 C C . GLU B 1 57 ? 15 29.047 0.979 1 91.75 57 GLU B C 1
ATOM 2583 O O . GLU B 1 57 ? 15.781 28.453 0.239 1 91.75 57 GLU B O 1
ATOM 2588 N N . GLU B 1 58 ? 15.234 29.328 2.236 1 93.56 58 GLU B N 1
ATOM 2589 C CA . GLU B 1 58 ? 16.484 28.859 2.844 1 93.56 58 GLU B CA 1
ATOM 2590 C C . GLU B 1 58 ? 16.688 27.375 2.609 1 93.56 58 GLU B C 1
ATOM 2592 O O . GLU B 1 58 ? 15.789 26.562 2.873 1 93.56 58 GLU B O 1
ATOM 2597 N N . ARG B 1 59 ? 17.828 26.984 2.203 1 93.25 59 ARG B N 1
ATOM 2598 C CA . ARG B 1 59 ? 18.109 25.625 1.72 1 93.25 59 ARG B CA 1
ATOM 2599 C C . ARG B 1 59 ? 18.062 24.625 2.857 1 93.25 59 ARG B C 1
ATOM 2601 O O . ARG B 1 59 ? 17.656 23.469 2.656 1 93.25 59 ARG B O 1
ATOM 2608 N N . MET B 1 60 ? 18.422 25.078 4.031 1 96.19 60 MET B N 1
ATOM 2609 C CA . MET B 1 60 ? 18.578 24.109 5.117 1 96.19 60 MET B CA 1
ATOM 2610 C C . MET B 1 60 ? 17.375 24.141 6.047 1 96.19 60 MET B C 1
ATOM 2612 O O . MET B 1 60 ? 17.406 23.547 7.129 1 96.19 60 MET B O 1
ATOM 2616 N N . ARG B 1 61 ? 16.344 24.812 5.621 1 97.5 61 ARG B N 1
ATOM 2617 C CA . ARG B 1 61 ? 15.164 24.859 6.473 1 97.5 61 ARG B CA 1
ATOM 2618 C C . ARG B 1 61 ? 14.391 23.547 6.41 1 97.5 61 ARG B C 1
ATOM 2620 O O . ARG B 1 61 ? 14.523 22.797 5.445 1 97.5 61 ARG B O 1
ATOM 2627 N N . ASP B 1 62 ? 13.602 23.297 7.406 1 98.5 62 ASP B N 1
ATOM 2628 C CA . ASP B 1 62 ? 12.719 22.141 7.395 1 98.5 62 ASP B CA 1
ATOM 2629 C C . ASP B 1 62 ? 11.641 22.281 6.32 1 98.5 62 ASP B C 1
ATOM 2631 O O . ASP B 1 62 ? 11.383 23.391 5.832 1 98.5 62 ASP B O 1
ATOM 2635 N N . ARG B 1 63 ? 11.109 21.141 5.875 1 98.31 63 ARG B N 1
ATOM 2636 C CA . ARG B 1 63 ? 10.039 21.094 4.887 1 98.31 63 ARG B CA 1
ATOM 2637 C C . ARG B 1 63 ? 8.75 20.562 5.496 1 98.31 63 ARG B C 1
ATOM 2639 O O . ARG B 1 63 ? 8.781 19.766 6.43 1 98.31 63 ARG B O 1
ATOM 2646 N N . PHE B 1 64 ? 7.672 21.062 4.949 1 98.38 64 PHE B N 1
ATOM 2647 C CA . PHE B 1 64 ? 6.359 20.562 5.359 1 98.38 64 PHE B CA 1
ATOM 2648 C C . PHE B 1 64 ? 5.484 20.281 4.145 1 98.38 64 PHE B C 1
ATOM 2650 O O . PHE B 1 64 ? 5.395 21.109 3.232 1 98.38 64 PHE B O 1
ATOM 2657 N N . VAL B 1 65 ? 4.898 19.141 4.164 1 97.94 65 VAL B N 1
ATOM 2658 C CA . VAL B 1 65 ? 3.947 18.75 3.127 1 97.94 65 VAL B CA 1
ATOM 2659 C C . VAL B 1 65 ? 2.584 18.484 3.754 1 97.94 65 VAL B C 1
ATOM 2661 O O . VAL B 1 65 ? 2.453 17.594 4.605 1 97.94 65 VAL B O 1
ATOM 2664 N N . LEU B 1 66 ? 1.619 19.25 3.434 1 97.5 66 LEU B N 1
ATOM 2665 C CA . LEU B 1 66 ? 0.241 18.891 3.758 1 97.5 66 LEU B CA 1
ATOM 2666 C C . LEU B 1 66 ? -0.337 17.938 2.721 1 97.5 66 LEU B C 1
ATOM 2668 O O . LEU B 1 66 ? -0.871 18.375 1.697 1 97.5 66 LEU B O 1
ATOM 2672 N N . SER B 1 67 ? -0.32 16.703 3.014 1 95.62 67 SER B N 1
ATOM 2673 C CA . SER B 1 67 ? -0.774 15.703 2.057 1 95.62 67 SER B CA 1
ATOM 2674 C C . SER B 1 67 ? -2.293 15.711 1.923 1 95.62 67 SER B C 1
ATOM 2676 O O . SER B 1 67 ? -2.826 15.484 0.834 1 95.62 67 SER B O 1
ATOM 2678 N N . LYS B 1 68 ? -2.953 15.891 3.014 1 94 68 LYS B N 1
ATOM 2679 C CA . LYS B 1 68 ? -4.391 16.125 2.912 1 94 68 LYS B CA 1
ATOM 2680 C C . LYS B 1 68 ? -4.684 17.578 2.518 1 94 68 LYS B C 1
ATOM 2682 O O . LYS B 1 68 ? -5.164 18.359 3.334 1 94 68 LYS B O 1
ATOM 2687 N N . GLY B 1 69 ? -4.504 17.859 1.365 1 91.62 69 GLY B N 1
ATOM 2688 C CA . GLY B 1 69 ? -4.438 19.203 0.835 1 91.62 69 GLY B CA 1
ATOM 2689 C C . GLY B 1 69 ? -5.727 19.984 1.018 1 91.62 69 GLY B C 1
ATOM 2690 O O . GLY B 1 69 ? -5.715 21.219 1.092 1 91.62 69 GLY B O 1
ATOM 2691 N N . HIS B 1 70 ? -6.824 19.328 1.134 1 90.94 70 HIS B N 1
ATOM 2692 C CA . HIS B 1 70 ? -8.102 20.016 1.278 1 90.94 70 HIS B CA 1
ATOM 2693 C C . HIS B 1 70 ? -8.203 20.703 2.631 1 90.94 70 HIS B C 1
ATOM 2695 O O . HIS B 1 70 ? -9.102 21.531 2.848 1 90.94 70 HIS B O 1
ATOM 2701 N N . ALA B 1 71 ? -7.277 20.453 3.5 1 94.25 71 ALA B N 1
ATOM 2702 C CA . ALA B 1 71 ? -7.207 21.141 4.789 1 94.25 71 ALA B CA 1
ATOM 2703 C C . ALA B 1 71 ? -6.332 22.391 4.703 1 94.25 71 ALA B C 1
ATOM 2705 O O . ALA B 1 71 ? -5.883 22.906 5.723 1 94.25 71 ALA B O 1
ATOM 2706 N N . ALA B 1 72 ? -6.156 22.906 3.559 1 95.56 72 ALA B N 1
ATOM 2707 C CA . ALA B 1 72 ? -5.25 24.016 3.25 1 95.56 72 ALA B CA 1
ATOM 2708 C C . ALA B 1 72 ? -5.605 25.266 4.055 1 95.56 72 ALA B C 1
ATOM 2710 O O . ALA B 1 72 ? -4.723 26 4.484 1 95.56 72 ALA B O 1
ATOM 2711 N N . PRO B 1 73 ? -6.875 25.516 4.332 1 96.31 73 PRO B N 1
ATOM 2712 C CA . PRO B 1 73 ? -7.215 26.766 5.031 1 96.31 73 PRO B CA 1
ATOM 2713 C C . PRO B 1 73 ? -6.512 26.891 6.383 1 96.31 73 PRO B C 1
ATOM 2715 O O . PRO B 1 73 ? -6.051 27.969 6.742 1 96.31 73 PRO B O 1
ATOM 2718 N N . SER B 1 74 ? -6.434 25.844 7.105 1 97.94 74 SER B N 1
ATOM 2719 C CA . SER B 1 74 ? -5.734 25.906 8.383 1 97.94 74 SER B CA 1
ATOM 2720 C C . SER B 1 74 ? -4.23 26.047 8.188 1 97.94 74 SER B C 1
ATOM 2722 O O . SER B 1 74 ? -3.545 26.672 8.992 1 97.94 74 SER B O 1
ATOM 2724 N N . TYR B 1 75 ? -3.715 25.406 7.16 1 98.19 75 TYR B N 1
ATOM 2725 C CA . TYR B 1 75 ? -2.311 25.547 6.793 1 98.19 75 TYR B CA 1
ATOM 2726 C C . TYR B 1 75 ? -1.986 27 6.453 1 98.19 75 TYR B C 1
ATOM 2728 O O . TYR B 1 75 ? -1.004 27.562 6.949 1 98.19 75 TYR B O 1
ATOM 2736 N N . TYR B 1 76 ? -2.861 27.625 5.645 1 98.12 76 TYR B N 1
ATOM 2737 C CA . TYR B 1 76 ? -2.703 29.031 5.297 1 98.12 76 TYR B CA 1
ATOM 2738 C C . TYR B 1 76 ? -2.752 29.906 6.539 1 98.12 76 TYR B C 1
ATOM 2740 O O . TYR B 1 76 ? -1.957 30.844 6.684 1 98.12 76 TYR B O 1
ATOM 2748 N N . ALA B 1 77 ? -3.68 29.625 7.422 1 98.31 77 ALA B N 1
ATOM 2749 C CA . ALA B 1 77 ? -3.795 30.375 8.664 1 98.31 77 ALA B CA 1
ATOM 2750 C C . ALA B 1 77 ? -2.514 30.281 9.484 1 98.31 77 ALA B C 1
ATOM 2752 O O . ALA B 1 77 ? -2.072 31.266 10.078 1 98.31 77 ALA B O 1
ATOM 2753 N N . ALA B 1 78 ? -1.904 29.109 9.523 1 98.5 78 ALA B N 1
ATOM 2754 C CA . ALA B 1 78 ? -0.649 28.906 10.242 1 98.5 78 ALA B CA 1
ATOM 2755 C C . ALA B 1 78 ? 0.479 29.719 9.609 1 98.5 78 ALA B C 1
ATOM 2757 O O . ALA B 1 78 ? 1.273 30.344 10.312 1 98.5 78 ALA B O 1
ATOM 2758 N N . LEU B 1 79 ? 0.543 29.672 8.281 1 98.44 79 LEU B N 1
ATOM 2759 C CA . LEU B 1 79 ? 1.569 30.422 7.566 1 98.44 79 LEU B CA 1
ATOM 2760 C C . LEU B 1 79 ? 1.417 31.922 7.809 1 98.44 79 LEU B C 1
ATOM 2762 O O . LEU B 1 79 ? 2.406 32.625 8.031 1 98.44 79 LEU B O 1
ATOM 2766 N N . ALA B 1 80 ? 0.164 32.375 7.773 1 98.38 80 ALA B N 1
ATOM 2767 C CA . ALA B 1 80 ? -0.094 33.812 8.047 1 98.38 80 ALA B CA 1
ATOM 2768 C C . ALA B 1 80 ? 0.316 34.156 9.469 1 98.38 80 ALA B C 1
ATOM 2770 O O . ALA B 1 80 ? 0.958 35.188 9.688 1 98.38 80 ALA B O 1
ATOM 2771 N N . GLU B 1 81 ? -0.073 33.344 10.391 1 97.94 81 GLU B N 1
ATOM 2772 C CA . GLU B 1 81 ? 0.281 33.594 11.789 1 97.94 81 GLU B CA 1
ATOM 2773 C C . GLU B 1 81 ? 1.794 33.625 11.977 1 97.94 81 GLU B C 1
ATOM 2775 O O . GLU B 1 81 ? 2.311 34.406 12.781 1 97.94 81 GLU B O 1
ATOM 2780 N N . ARG B 1 82 ? 2.477 32.781 11.273 1 97.88 82 ARG B N 1
ATOM 2781 C CA . ARG B 1 82 ? 3.932 32.719 11.352 1 97.88 82 ARG B CA 1
ATOM 2782 C C . ARG B 1 82 ? 4.582 33.906 10.688 1 97.88 82 ARG B C 1
ATOM 2784 O O . ARG B 1 82 ? 5.75 34.219 10.945 1 97.88 82 ARG B O 1
ATOM 2791 N N . GLY B 1 83 ? 3.885 34.562 9.703 1 98.06 83 GLY B N 1
ATOM 2792 C CA . GLY B 1 83 ? 4.371 35.812 9.141 1 98.06 83 GLY B CA 1
ATOM 2793 C C . GLY B 1 83 ? 4.766 35.688 7.68 1 98.06 83 GLY B C 1
ATOM 2794 O O . GLY B 1 83 ? 5.453 36.562 7.145 1 98.06 83 GLY B O 1
ATOM 2795 N N . TYR B 1 84 ? 4.344 34.656 7.035 1 97.88 84 TYR B N 1
ATOM 2796 C CA . TYR B 1 84 ? 4.73 34.438 5.641 1 97.88 84 TYR B CA 1
ATOM 2797 C C . TYR B 1 84 ? 3.984 35.406 4.727 1 97.88 84 TYR B C 1
ATOM 2799 O O . TYR B 1 84 ? 4.473 35.781 3.652 1 97.88 84 TYR B O 1
ATOM 2807 N N . PHE B 1 85 ? 2.832 35.906 5.086 1 97.19 85 PHE B N 1
ATOM 2808 C CA . PHE B 1 85 ? 2.033 36.906 4.414 1 97.19 85 PHE B CA 1
ATOM 2809 C C . PHE B 1 85 ? 1.041 37.562 5.379 1 97.19 85 PHE B C 1
ATOM 2811 O O . PHE B 1 85 ? 0.852 37.062 6.496 1 97.19 85 PHE B O 1
ATOM 2818 N N . GLU B 1 86 ? 0.436 38.562 4.984 1 97.56 86 GLU B N 1
ATOM 2819 C CA . GLU B 1 86 ? -0.476 39.312 5.852 1 97.56 86 GLU B CA 1
ATOM 2820 C C . GLU B 1 86 ? -1.75 38.5 6.121 1 97.56 86 GLU B C 1
ATOM 2822 O O . GLU B 1 86 ? -2.285 37.875 5.223 1 97.56 86 GLU B O 1
ATOM 2827 N N . LYS B 1 87 ? -2.26 38.625 7.352 1 97.31 87 LYS B N 1
ATOM 2828 C CA . LYS B 1 87 ? -3.451 37.875 7.773 1 97.31 87 LYS B CA 1
ATOM 2829 C C . LYS B 1 87 ? -4.664 38.281 6.941 1 97.31 87 LYS B C 1
ATOM 2831 O O . LYS B 1 87 ? -5.57 37.469 6.727 1 97.31 87 LYS B O 1
ATOM 2836 N N . SER B 1 88 ? -4.652 39.5 6.465 1 97.5 88 SER B N 1
ATOM 2837 C CA . SER B 1 88 ? -5.777 39.969 5.676 1 97.5 88 SER B CA 1
ATOM 2838 C C . SER B 1 88 ? -5.953 39.156 4.406 1 97.5 88 SER B C 1
ATOM 2840 O O . SER B 1 88 ? -7.055 39.094 3.857 1 97.5 88 SER B O 1
ATOM 2842 N N . VAL B 1 89 ? -4.906 38.531 3.922 1 97.56 89 VAL B N 1
ATOM 2843 C CA . VAL B 1 89 ? -4.93 37.719 2.715 1 97.56 89 VAL B CA 1
ATOM 2844 C C . VAL B 1 89 ? -5.832 36.5 2.93 1 97.56 89 VAL B C 1
ATOM 2846 O O . VAL B 1 89 ? -6.41 35.969 1.978 1 97.56 89 VAL B O 1
ATOM 2849 N N . LEU B 1 90 ? -6.027 36.094 4.137 1 97.88 90 LEU B N 1
ATOM 2850 C CA . LEU B 1 90 ? -6.812 34.906 4.469 1 97.88 90 LEU B CA 1
ATOM 2851 C C . LEU B 1 90 ? -8.258 35.094 4.02 1 97.88 90 LEU B C 1
ATOM 2853 O O . LEU B 1 90 ? -8.922 34.094 3.684 1 97.88 90 LEU B O 1
ATOM 2857 N N . LYS B 1 91 ? -8.727 36.281 3.953 1 97.12 91 LYS B N 1
ATOM 2858 C CA . LYS B 1 91 ? -10.109 36.531 3.559 1 97.12 91 LYS B CA 1
ATOM 2859 C C . LYS B 1 91 ? -10.281 36.438 2.047 1 97.12 91 LYS B C 1
ATOM 2861 O O . LYS B 1 91 ? -11.406 36.469 1.542 1 97.12 91 LYS B O 1
ATOM 2866 N N . THR B 1 92 ? -9.203 36.188 1.35 1 96.81 92 THR B N 1
ATOM 2867 C CA . THR B 1 92 ? -9.273 36.125 -0.105 1 96.81 92 THR B CA 1
ATOM 2868 C C . THR B 1 92 ? -9.219 34.656 -0.569 1 96.81 92 THR B C 1
ATOM 2870 O O . THR B 1 92 ? -9.086 34.406 -1.764 1 96.81 92 THR B O 1
ATOM 2873 N N . LEU B 1 93 ? -9.328 33.75 0.314 1 95.44 93 LEU B N 1
ATOM 2874 C CA . LEU B 1 93 ? -9.32 32.344 -0.024 1 95.44 93 LEU B CA 1
ATOM 2875 C C . LEU B 1 93 ? -10.281 32.031 -1.172 1 95.44 93 LEU B C 1
ATOM 2877 O O . LEU B 1 93 ? -11.438 32.469 -1.138 1 95.44 93 LEU B O 1
ATOM 2881 N N . ARG B 1 94 ? -9.781 31.375 -2.215 1 93.56 94 ARG B N 1
ATOM 2882 C CA . ARG B 1 94 ? -10.523 30.875 -3.367 1 93.56 94 ARG B CA 1
ATOM 2883 C C . ARG B 1 94 ? -11.086 32.031 -4.195 1 93.56 94 ARG B C 1
ATOM 2885 O O . ARG B 1 94 ? -11.984 31.828 -5.012 1 93.56 94 ARG B O 1
ATOM 2892 N N . LYS B 1 95 ? -10.703 33.219 -3.928 1 92.88 95 LYS B N 1
ATOM 2893 C CA . LYS B 1 95 ? -11.117 34.344 -4.746 1 92.88 95 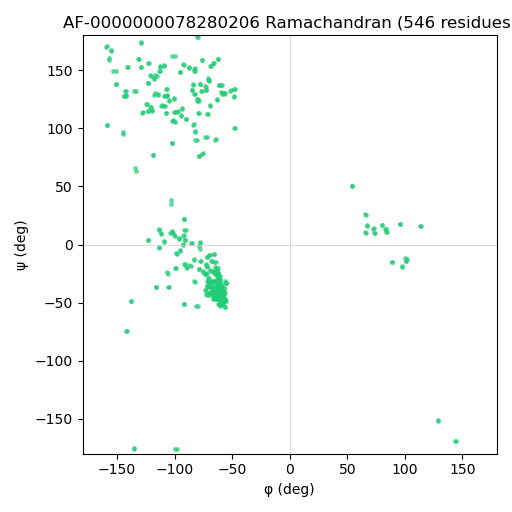LYS B CA 1
ATOM 2894 C C . LYS B 1 95 ? -10.18 34.562 -5.93 1 92.88 95 LYS B C 1
ATOM 2896 O O . LYS B 1 95 ? -9 34.188 -5.863 1 92.88 95 LYS B O 1
ATOM 2901 N N . MET B 1 96 ? -10.695 35.094 -6.938 1 92.62 96 MET B N 1
ATOM 2902 C CA . MET B 1 96 ? -9.906 35.375 -8.141 1 92.62 96 MET B CA 1
ATOM 2903 C C . MET B 1 96 ? -8.711 36.25 -7.816 1 92.62 96 MET B C 1
ATOM 2905 O O . MET B 1 96 ? -8.852 37.281 -7.137 1 92.62 96 MET B O 1
ATOM 2909 N N . GLY B 1 97 ? -7.547 35.812 -8.281 1 92.44 97 GLY B N 1
ATOM 2910 C CA . GLY B 1 97 ? -6.344 36.625 -8.102 1 92.44 97 GLY B CA 1
ATOM 2911 C C . GLY B 1 97 ? -5.633 36.344 -6.793 1 92.44 97 GLY B C 1
ATOM 2912 O O . GLY B 1 97 ? -4.484 36.75 -6.602 1 92.44 97 GLY B O 1
ATOM 2913 N N . SER B 1 98 ? -6.332 35.688 -5.918 1 94.56 98 SER B N 1
ATOM 2914 C CA . SER B 1 98 ? -5.734 35.375 -4.621 1 94.56 98 SER B CA 1
ATOM 2915 C C . SER B 1 98 ? -4.621 34.344 -4.75 1 94.56 98 SER B C 1
ATOM 2917 O O . SER B 1 98 ? -4.66 33.5 -5.637 1 94.56 98 SER B O 1
ATOM 2919 N N . ILE B 1 99 ? -3.703 34.375 -3.852 1 95.06 99 ILE B N 1
ATOM 2920 C CA . ILE B 1 99 ? -2.646 33.375 -3.807 1 95.06 99 ILE B CA 1
ATOM 2921 C C . ILE B 1 99 ? -3.15 32.125 -3.08 1 95.06 99 ILE B C 1
ATOM 2923 O O . ILE B 1 99 ? -2.514 31.062 -3.127 1 95.06 99 ILE B O 1
ATOM 2927 N N . LEU B 1 100 ? -4.277 32.219 -2.414 1 96.06 100 LEU B N 1
ATOM 2928 C CA . LEU B 1 100 ? -4.801 31.125 -1.605 1 96.06 100 LEU B CA 1
ATOM 2929 C C . LEU B 1 100 ? -5.891 30.375 -2.357 1 96.06 100 LEU B C 1
ATOM 2931 O O . LEU B 1 100 ? -7.023 30.844 -2.459 1 96.06 100 LEU B O 1
ATOM 2935 N N . GLN B 1 101 ? -5.508 29.172 -2.814 1 92.88 101 GLN B N 1
ATOM 2936 C CA . GLN B 1 101 ? -6.453 28.297 -3.498 1 92.88 101 GLN B CA 1
ATOM 2937 C C . GLN B 1 101 ? -6.996 27.219 -2.551 1 92.88 101 GLN B C 1
ATOM 2939 O O . GLN B 1 101 ? -6.695 27.234 -1.356 1 92.88 101 GLN B O 1
ATOM 2944 N N . GLY B 1 102 ? -7.809 26.328 -3.119 1 90.62 102 GLY B N 1
ATOM 2945 C CA . GLY B 1 102 ? -8.445 25.312 -2.303 1 90.62 102 GLY B CA 1
ATOM 2946 C C . GLY B 1 102 ? -7.48 24.25 -1.812 1 90.62 102 GLY B C 1
ATOM 2947 O O . GLY B 1 102 ? -7.785 23.5 -0.876 1 90.62 102 GLY B O 1
ATOM 2948 N N . HIS B 1 103 ? -6.391 24.172 -2.471 1 89.81 103 HIS B N 1
ATOM 2949 C CA . HIS B 1 103 ? -5.277 23.312 -2.09 1 89.81 103 HIS B CA 1
ATOM 2950 C C . HIS B 1 103 ? -3.959 24.078 -2.09 1 89.81 103 HIS B C 1
ATOM 2952 O O . HIS B 1 103 ? -3.846 25.125 -2.732 1 89.81 103 HIS B O 1
ATOM 2958 N N . PRO B 1 104 ? -2.988 23.531 -1.364 1 91.56 104 PRO B N 1
ATOM 2959 C CA . PRO B 1 104 ? -1.692 24.203 -1.351 1 91.56 104 PRO B CA 1
ATOM 2960 C C . PRO B 1 104 ? -1.084 24.344 -2.744 1 91.56 104 PRO B C 1
ATOM 2962 O O . PRO B 1 104 ? -1.177 23.422 -3.557 1 91.56 104 PRO B O 1
ATOM 2965 N N . ASP B 1 105 ? -0.531 25.531 -2.982 1 91.12 105 ASP B N 1
ATOM 2966 C CA . ASP B 1 105 ? 0.181 25.844 -4.215 1 91.12 105 ASP B CA 1
ATOM 2967 C C . ASP B 1 105 ? 1.562 26.422 -3.92 1 91.12 105 ASP B C 1
ATOM 2969 O O . ASP B 1 105 ? 1.677 27.578 -3.498 1 91.12 105 ASP B O 1
ATOM 2973 N N . MET B 1 106 ? 2.568 25.719 -4.262 1 91.44 106 MET B N 1
ATOM 2974 C CA . MET B 1 106 ? 3.922 26.109 -3.891 1 91.44 106 MET B CA 1
ATOM 2975 C C . MET B 1 106 ? 4.418 27.25 -4.785 1 91.44 106 MET B C 1
ATOM 2977 O O . MET B 1 106 ? 5.41 27.906 -4.465 1 91.44 106 MET B O 1
ATOM 2981 N N . LYS B 1 107 ? 3.779 27.5 -5.84 1 90.5 107 LYS B N 1
ATOM 2982 C CA . LYS B 1 107 ? 4.195 28.547 -6.762 1 90.5 107 LYS B CA 1
ATOM 2983 C C . LYS B 1 107 ? 3.605 29.891 -6.355 1 90.5 107 LYS B C 1
ATOM 2985 O O . LYS B 1 107 ? 4.121 30.953 -6.742 1 90.5 107 LYS B O 1
ATOM 2990 N N . LYS B 1 108 ? 2.596 29.844 -5.527 1 92.88 108 LYS B N 1
ATOM 2991 C CA . LYS B 1 108 ? 1.881 31.094 -5.242 1 92.88 108 LYS B CA 1
ATOM 2992 C C . LYS B 1 108 ? 2.018 31.469 -3.771 1 92.88 108 LYS B C 1
ATOM 2994 O O . LYS B 1 108 ? 2.062 32.656 -3.436 1 92.88 108 LYS B O 1
ATOM 2999 N N . VAL B 1 109 ? 2.01 30.5 -2.916 1 95.19 109 VAL B N 1
ATOM 3000 C CA . VAL B 1 109 ? 1.93 30.781 -1.488 1 95.19 109 VAL B CA 1
ATOM 3001 C C . VAL B 1 109 ? 3.316 30.672 -0.86 1 95.19 109 VAL B C 1
ATOM 3003 O O . VAL B 1 109 ? 3.887 29.578 -0.785 1 95.19 109 VAL B O 1
ATOM 3006 N N . PRO B 1 110 ? 3.865 31.766 -0.371 1 94.75 110 PRO B N 1
ATOM 3007 C CA . PRO B 1 110 ? 5.156 31.672 0.313 1 94.75 110 PRO B CA 1
ATOM 3008 C C . PRO B 1 110 ? 5.133 30.703 1.488 1 94.75 110 PRO B C 1
ATOM 3010 O O . PRO B 1 110 ? 4.211 30.734 2.305 1 94.75 110 PRO B O 1
ATOM 3013 N N . GLY B 1 111 ? 6.09 29.797 1.527 1 94.5 111 GLY B N 1
ATOM 3014 C CA . GLY B 1 111 ? 6.207 28.891 2.652 1 94.5 111 GLY B CA 1
ATOM 3015 C C . GLY B 1 111 ? 5.672 27.5 2.354 1 94.5 111 GLY B C 1
ATOM 3016 O O . GLY B 1 111 ? 5.902 26.562 3.117 1 94.5 111 GLY B O 1
ATOM 3017 N N . VAL B 1 112 ? 4.965 27.375 1.255 1 95.38 112 VAL B N 1
ATOM 3018 C CA . VAL B 1 112 ? 4.438 26.062 0.874 1 95.38 112 VAL B CA 1
ATOM 3019 C C . VAL B 1 112 ? 5.504 25.281 0.113 1 95.38 112 VAL B C 1
ATOM 3021 O O . VAL B 1 112 ? 6.094 25.781 -0.843 1 95.38 112 VAL B O 1
ATOM 3024 N N . ASP B 1 113 ? 5.676 24.078 0.481 1 94.94 113 ASP B N 1
ATOM 3025 C CA . ASP B 1 113 ? 6.777 23.281 -0.071 1 94.94 113 ASP B CA 1
ATOM 3026 C C . ASP B 1 113 ? 6.293 22.375 -1.189 1 94.94 113 ASP B C 1
ATOM 3028 O O . ASP B 1 113 ? 7.094 21.875 -1.979 1 94.94 113 ASP B O 1
ATOM 3032 N N . MET B 1 114 ? 4.98 22.125 -1.205 1 92.56 114 MET B N 1
ATOM 3033 C CA . MET B 1 114 ? 4.445 21.219 -2.225 1 92.56 114 MET B CA 1
ATOM 3034 C C . MET B 1 114 ? 3.004 21.578 -2.564 1 92.56 114 MET B C 1
ATOM 3036 O O . MET B 1 114 ? 2.213 21.906 -1.676 1 92.56 114 MET B O 1
ATOM 3040 N N . SER B 1 115 ? 2.752 21.531 -3.801 1 88.5 115 SER B N 1
ATOM 3041 C CA . SER B 1 115 ? 1.366 21.594 -4.254 1 88.5 115 SER B CA 1
ATOM 3042 C C . SER B 1 115 ? 0.684 20.234 -4.125 1 88.5 115 SER B C 1
ATOM 3044 O O . SER B 1 115 ? 1.194 19.234 -4.621 1 88.5 115 SER B O 1
ATOM 3046 N N . THR B 1 116 ? -0.384 20.266 -3.443 1 83.94 116 THR B N 1
ATOM 3047 C CA . THR B 1 116 ? -1.069 18.984 -3.26 1 83.94 116 THR B CA 1
ATOM 3048 C C . THR B 1 116 ? -2.488 19.047 -3.818 1 83.94 116 THR B C 1
ATOM 3050 O O . THR B 1 116 ? -3.07 20.141 -3.93 1 83.94 116 THR B O 1
ATOM 3053 N N . GLY B 1 117 ? -2.941 17.969 -4.348 1 77.12 117 GLY B N 1
ATOM 3054 C CA . GLY B 1 117 ? -4.277 17.781 -4.891 1 77.12 117 GLY B CA 1
ATOM 3055 C C . GLY B 1 117 ? -4.855 16.406 -4.613 1 77.12 117 GLY B C 1
ATOM 3056 O O . GLY B 1 117 ? -5.559 16.219 -3.621 1 77.12 117 GLY B O 1
ATOM 3057 N N . SER B 1 118 ? -4.312 15.516 -5.344 1 73.44 118 SER B N 1
ATOM 3058 C CA . SER B 1 118 ? -4.777 14.141 -5.184 1 73.44 118 SER B CA 1
ATOM 3059 C C . SER B 1 118 ? -4.281 13.539 -3.869 1 73.44 118 SER B C 1
ATOM 3061 O O . SER B 1 118 ? -3.113 13.695 -3.51 1 73.44 118 SER B O 1
ATOM 3063 N N . LEU B 1 119 ? -5.191 12.961 -3.229 1 80.25 119 LEU B N 1
ATOM 3064 C CA . LEU B 1 119 ? -4.859 12.312 -1.966 1 80.25 119 LEU B CA 1
ATOM 3065 C C . LEU B 1 119 ? -3.844 11.195 -2.182 1 80.25 119 LEU B C 1
ATOM 3067 O O . LEU B 1 119 ? -3.914 10.469 -3.176 1 80.25 119 LEU B O 1
ATOM 3071 N N . GLY B 1 120 ? -2.838 11.141 -1.254 1 82 120 GLY B N 1
ATOM 3072 C CA . GLY B 1 120 ? -1.851 10.078 -1.268 1 82 120 GLY B CA 1
ATOM 3073 C C . GLY B 1 120 ? -0.526 10.5 -1.876 1 82 120 GLY B C 1
ATOM 3074 O O . GLY B 1 120 ? 0.5 9.852 -1.646 1 82 120 GLY B O 1
ATOM 3075 N N . GLN B 1 121 ? -0.503 11.578 -2.535 1 85 121 GLN B N 1
ATOM 3076 C CA . GLN B 1 121 ? 0.702 11.977 -3.256 1 85 121 GLN B CA 1
ATOM 3077 C C . GLN B 1 121 ? 1.695 12.672 -2.326 1 85 121 GLN B C 1
ATOM 3079 O O . GLN B 1 121 ? 2.906 12.602 -2.543 1 85 121 GLN B O 1
ATOM 3084 N N . GLY B 1 122 ? 1.173 13.336 -1.361 1 93.62 122 GLY B N 1
ATOM 3085 C CA . GLY B 1 122 ? 2.023 14.148 -0.507 1 93.62 122 GLY B CA 1
ATOM 3086 C C . GLY B 1 122 ? 3.082 13.336 0.221 1 93.62 122 GLY B C 1
ATOM 3087 O O . GLY B 1 122 ? 4.23 13.773 0.343 1 93.62 122 GLY B O 1
ATOM 3088 N N . ILE B 1 123 ? 2.713 12.172 0.671 1 95.31 123 ILE B N 1
ATOM 3089 C CA . ILE B 1 123 ? 3.641 11.367 1.452 1 95.31 123 ILE B CA 1
ATOM 3090 C C . ILE B 1 123 ? 4.785 10.891 0.561 1 95.31 123 ILE B C 1
ATOM 3092 O O . ILE B 1 123 ? 5.93 10.781 1.013 1 95.31 123 ILE B O 1
ATOM 3096 N N . SER B 1 124 ? 4.488 10.586 -0.682 1 95.69 124 SER B N 1
ATOM 3097 C CA . SER B 1 124 ? 5.555 10.203 -1.606 1 95.69 124 SER B CA 1
ATOM 3098 C C . SER B 1 124 ? 6.547 11.344 -1.797 1 95.69 124 SER B C 1
ATOM 3100 O O . SER B 1 124 ? 7.762 11.125 -1.789 1 95.69 124 SER B O 1
ATOM 3102 N N . ALA B 1 125 ? 5.992 12.523 -2.016 1 96 125 ALA B N 1
ATOM 3103 C CA . ALA B 1 125 ? 6.848 13.695 -2.172 1 96 125 ALA B CA 1
ATOM 3104 C C . ALA B 1 125 ? 7.684 13.938 -0.918 1 96 125 ALA B C 1
ATOM 3106 O O . ALA B 1 125 ? 8.883 14.227 -1.008 1 96 125 ALA B O 1
ATOM 3107 N N . ALA B 1 126 ? 7.082 13.852 0.245 1 97.5 126 ALA B N 1
ATOM 3108 C CA . ALA B 1 126 ? 7.797 14.016 1.509 1 97.5 126 ALA B CA 1
ATOM 3109 C C . ALA B 1 126 ? 8.945 13.016 1.624 1 97.5 126 ALA B C 1
ATOM 3111 O O . ALA B 1 126 ? 10.039 13.375 2.064 1 97.5 126 ALA B O 1
ATOM 3112 N N . CYS B 1 127 ? 8.719 11.773 1.235 1 97.56 127 CYS B N 1
ATOM 3113 C CA . CYS B 1 127 ? 9.766 10.758 1.225 1 97.56 127 CYS B CA 1
ATOM 3114 C C . CYS B 1 127 ? 10.914 11.164 0.319 1 97.56 127 CYS B C 1
ATOM 3116 O O . CYS B 1 127 ? 12.086 11.008 0.685 1 97.56 127 CYS B O 1
ATOM 3118 N N . GLY B 1 128 ? 10.492 11.633 -0.879 1 97.31 128 GLY B N 1
ATOM 3119 C CA . GLY B 1 128 ? 11.523 12.109 -1.787 1 97.31 128 GLY B CA 1
ATOM 3120 C C . GLY B 1 128 ? 12.375 13.219 -1.196 1 97.31 128 GLY B C 1
ATOM 3121 O O . GLY B 1 128 ? 13.602 13.203 -1.338 1 97.31 128 GLY B O 1
ATOM 3122 N N . MET B 1 129 ? 11.75 14.18 -0.552 1 97.5 129 MET B N 1
ATOM 3123 C CA . MET B 1 129 ? 12.453 15.289 0.083 1 97.5 129 MET B CA 1
ATOM 3124 C C . MET B 1 129 ? 13.398 14.781 1.168 1 97.5 129 MET B C 1
ATOM 3126 O O . MET B 1 129 ? 14.547 15.219 1.251 1 97.5 129 MET B O 1
ATOM 3130 N N . ALA B 1 130 ? 12.898 13.891 1.996 1 98.44 130 ALA B N 1
ATOM 3131 C CA . ALA B 1 130 ? 13.711 13.336 3.078 1 98.44 130 ALA B CA 1
ATOM 3132 C C . ALA B 1 130 ? 14.906 12.562 2.527 1 98.44 130 ALA B C 1
ATOM 3134 O O . ALA B 1 130 ? 16.016 12.68 3.039 1 98.44 130 ALA B O 1
ATOM 3135 N N . HIS B 1 131 ? 14.609 11.773 1.529 1 97.19 131 HIS B N 1
ATOM 3136 C CA . HIS B 1 131 ? 15.672 11 0.891 1 97.19 131 HIS B CA 1
ATOM 3137 C C . HIS B 1 131 ? 16.75 11.914 0.318 1 97.19 131 HIS B C 1
ATOM 3139 O O . HIS B 1 131 ? 17.938 11.625 0.442 1 97.19 131 HIS B O 1
ATOM 3145 N N . TYR B 1 132 ? 16.297 12.969 -0.379 1 97 132 TYR B N 1
ATOM 3146 C CA . TYR B 1 132 ? 17.234 13.945 -0.936 1 97 132 TYR B CA 1
ATOM 3147 C C . TYR B 1 132 ? 18.141 14.508 0.146 1 97 132 TYR B C 1
ATOM 3149 O O . TYR B 1 132 ? 19.359 14.602 -0.041 1 97 132 TYR B O 1
ATOM 3157 N N . ALA B 1 133 ? 17.594 14.945 1.264 1 97.31 133 ALA B N 1
ATOM 3158 C CA . ALA B 1 133 ? 18.359 15.508 2.365 1 97.31 133 ALA B CA 1
ATOM 3159 C C . ALA B 1 133 ? 19.422 14.516 2.844 1 97.31 133 ALA B C 1
ATOM 3161 O O . ALA B 1 133 ? 20.594 14.883 2.998 1 97.31 133 ALA B O 1
ATOM 3162 N N . LYS B 1 134 ? 19.062 13.32 3.031 1 96.19 134 LYS B N 1
ATOM 3163 C CA . LYS B 1 134 ? 20.016 12.305 3.5 1 96.19 134 LYS B CA 1
ATOM 3164 C C . LYS B 1 134 ? 21.125 12.078 2.482 1 96.19 134 LYS B C 1
ATOM 3166 O O . LYS B 1 134 ? 22.297 12.016 2.848 1 96.19 134 LYS B O 1
ATOM 3171 N N . ARG B 1 135 ? 20.75 12 1.311 1 95.94 135 ARG B N 1
ATOM 3172 C CA . ARG B 1 135 ? 21.719 11.703 0.251 1 95.94 135 ARG B CA 1
ATOM 3173 C C . ARG B 1 135 ? 22.719 12.844 0.088 1 95.94 135 ARG B C 1
ATOM 3175 O O . ARG B 1 135 ? 23.875 12.617 -0.244 1 95.94 135 ARG B O 1
ATOM 3182 N N . THR B 1 136 ? 22.25 14.055 0.361 1 96.69 136 THR B N 1
ATOM 3183 C CA . THR B 1 136 ? 23.078 15.227 0.12 1 96.69 136 THR B CA 1
ATOM 3184 C C . THR B 1 136 ? 23.75 15.688 1.409 1 96.69 136 THR B C 1
ATOM 3186 O O . THR B 1 136 ? 24.562 16.625 1.397 1 96.69 136 THR B O 1
ATOM 3189 N N . GLY B 1 137 ? 23.391 15.117 2.516 1 96 137 GLY B N 1
ATOM 3190 C CA . GLY B 1 137 ? 23.984 15.477 3.795 1 96 137 GLY B CA 1
ATOM 3191 C C . GLY B 1 137 ? 23.344 16.703 4.426 1 96 137 GLY B C 1
ATOM 3192 O O . GLY B 1 137 ? 23.906 17.281 5.359 1 96 137 GLY B O 1
ATOM 3193 N N . ALA B 1 138 ? 22.188 17.109 3.822 1 96.12 138 ALA B N 1
ATOM 3194 C CA . ALA B 1 138 ? 21.469 18.219 4.43 1 96.12 138 ALA B CA 1
ATOM 3195 C C . ALA B 1 138 ? 20.828 17.812 5.754 1 96.12 138 ALA B C 1
ATOM 3197 O O . ALA B 1 138 ? 20.312 16.703 5.883 1 96.12 138 ALA B O 1
ATOM 3198 N N . ASP B 1 139 ? 20.875 18.703 6.703 1 94.81 139 ASP B N 1
ATOM 3199 C CA . ASP B 1 139 ? 20.438 18.344 8.047 1 94.81 139 ASP B CA 1
ATOM 3200 C C . ASP B 1 139 ? 19.047 18.922 8.336 1 94.81 139 ASP B C 1
ATOM 3202 O O . ASP B 1 139 ? 18.781 19.391 9.438 1 94.81 139 ASP B O 1
ATOM 3206 N N . TYR B 1 140 ? 18.172 18.938 7.398 1 97.75 140 TYR B N 1
ATOM 3207 C CA . TYR B 1 140 ? 16.812 19.375 7.691 1 97.75 140 TYR B CA 1
ATOM 3208 C C . TYR B 1 140 ? 15.875 18.188 7.828 1 97.75 140 TYR B C 1
ATOM 3210 O O . TYR B 1 140 ? 16.203 17.078 7.418 1 97.75 140 TYR B O 1
ATOM 3218 N N . ARG B 1 141 ? 14.789 18.422 8.406 1 98.44 141 ARG B N 1
ATOM 3219 C CA . ARG B 1 141 ? 13.742 17.406 8.586 1 98.44 141 ARG B CA 1
ATOM 3220 C C . ARG B 1 141 ? 12.539 17.703 7.703 1 98.44 141 ARG B C 1
ATOM 3222 O O . ARG B 1 141 ? 12.367 18.844 7.242 1 98.44 141 ARG B O 1
ATOM 3229 N N . VAL B 1 142 ? 11.844 16.688 7.402 1 98.75 142 VAL B N 1
ATOM 3230 C CA . VAL B 1 142 ? 10.641 16.781 6.578 1 98.75 142 VAL B CA 1
ATOM 3231 C C . VAL B 1 142 ? 9.43 16.312 7.379 1 98.75 142 VAL B C 1
ATOM 3233 O O . VAL B 1 142 ? 9.461 15.258 8.008 1 98.75 142 VAL B O 1
ATOM 3236 N N . TYR B 1 143 ? 8.43 17.125 7.379 1 98.81 143 TYR B N 1
ATOM 3237 C CA . TYR B 1 143 ? 7.184 16.828 8.086 1 98.81 143 TYR B CA 1
ATOM 3238 C C . TYR B 1 143 ? 6.023 16.688 7.109 1 98.81 143 TYR B C 1
ATOM 3240 O O . TYR B 1 143 ? 5.98 17.375 6.086 1 98.81 143 TYR B O 1
ATOM 3248 N N . CYS B 1 144 ? 5.125 15.812 7.426 1 98.56 144 CYS B N 1
ATOM 3249 C CA . CYS B 1 144 ? 3.965 15.578 6.574 1 98.56 144 CYS B CA 1
ATOM 3250 C C . CYS B 1 144 ? 2.725 15.281 7.406 1 98.56 144 CYS B C 1
ATOM 3252 O O . CYS B 1 144 ? 2.775 14.469 8.336 1 98.56 144 CYS B O 1
ATOM 3254 N N . ILE B 1 145 ? 1.67 15.969 7.18 1 98.56 145 ILE B N 1
ATOM 3255 C CA . ILE B 1 145 ? 0.382 15.617 7.762 1 98.56 145 ILE B CA 1
ATOM 3256 C C . ILE B 1 145 ? -0.471 14.883 6.727 1 98.56 145 ILE B C 1
ATOM 3258 O O . ILE B 1 145 ? -0.637 15.359 5.602 1 98.56 145 ILE B O 1
ATOM 3262 N N . ILE B 1 146 ? -0.938 13.711 7.094 1 97.62 146 ILE B N 1
ATOM 3263 C CA . ILE B 1 146 ? -1.821 12.953 6.219 1 97.62 146 ILE B CA 1
ATOM 3264 C C . ILE B 1 146 ? -3.135 12.656 6.938 1 97.62 146 ILE B C 1
ATOM 3266 O O . ILE B 1 146 ? -3.211 12.75 8.164 1 97.62 146 ILE B O 1
ATOM 3270 N N . GLY B 1 147 ? -4.176 12.422 6.188 1 96.31 147 GLY B N 1
ATOM 3271 C CA . GLY B 1 147 ? -5.449 11.984 6.738 1 96.31 147 GLY B CA 1
ATOM 3272 C C . GLY B 1 147 ? -5.594 10.477 6.789 1 96.31 147 GLY B C 1
ATOM 3273 O O . GLY B 1 147 ? -4.965 9.766 6.008 1 96.31 147 GLY B O 1
ATOM 3274 N N . ASP B 1 148 ? -6.445 10.016 7.719 1 95.5 148 ASP B N 1
ATOM 3275 C CA . ASP B 1 148 ? -6.684 8.578 7.82 1 95.5 148 ASP B CA 1
ATOM 3276 C C . ASP B 1 148 ? -7.363 8.039 6.562 1 95.5 148 ASP B C 1
ATOM 3278 O O . ASP B 1 148 ? -7.035 6.953 6.086 1 95.5 148 ASP B O 1
ATOM 3282 N N . GLY B 1 149 ? -8.297 8.781 6 1 93.44 149 GLY B N 1
ATOM 3283 C CA . GLY B 1 149 ? -8.883 8.367 4.734 1 93.44 149 GLY B CA 1
ATOM 3284 C C . GLY B 1 149 ? -7.867 8.289 3.605 1 93.44 149 GLY B C 1
ATOM 3285 O O . GLY B 1 149 ? -7.961 7.414 2.744 1 93.44 149 GLY B O 1
ATOM 3286 N N . GLU B 1 150 ? -6.953 9.195 3.592 1 91.94 150 GLU B N 1
ATOM 3287 C CA . GLU B 1 150 ? -5.898 9.258 2.586 1 91.94 150 GLU B CA 1
ATOM 3288 C C . GLU B 1 150 ? -5.039 8 2.602 1 91.94 150 GLU B C 1
ATOM 3290 O O . GLU B 1 150 ? -4.555 7.559 1.557 1 91.94 150 GLU B O 1
ATOM 3295 N N . MET B 1 151 ? -4.887 7.367 3.729 1 94.25 151 MET B N 1
ATOM 3296 C CA . MET B 1 151 ? -4.047 6.184 3.91 1 94.25 151 MET B CA 1
ATOM 3297 C C . MET B 1 151 ? -4.621 4.988 3.16 1 94.25 151 MET B C 1
ATOM 3299 O O . MET B 1 151 ? -3.941 3.977 2.982 1 94.25 151 MET B O 1
ATOM 3303 N N . GLN B 1 152 ? -5.855 5.109 2.744 1 93.69 152 GLN B N 1
ATOM 3304 C CA . GLN B 1 152 ? -6.484 4.02 2.004 1 93.69 152 GLN B CA 1
ATOM 3305 C C . GLN B 1 152 ? -5.848 3.854 0.626 1 93.69 152 GLN B C 1
ATOM 3307 O O . GLN B 1 152 ? -5.98 2.799 0.001 1 93.69 152 GLN B O 1
ATOM 3312 N N . GLU B 1 153 ? -5.242 4.898 0.154 1 91.62 153 GLU B N 1
ATOM 3313 C CA . GLU B 1 153 ? -4.613 4.852 -1.161 1 91.62 153 GLU B CA 1
ATOM 3314 C C . GLU B 1 153 ? -3.338 4.016 -1.132 1 91.62 153 GLU B C 1
ATOM 3316 O O . GLU B 1 153 ? -2.477 4.219 -0.274 1 91.62 153 GLU B O 1
ATOM 3321 N N . GLY B 1 154 ? -3.135 3.162 -2.123 1 93.62 154 GLY B N 1
ATOM 3322 C CA . GLY B 1 154 ? -1.971 2.293 -2.205 1 93.62 154 GLY B CA 1
ATOM 3323 C C . GLY B 1 154 ? -0.662 3.055 -2.291 1 93.62 154 GLY B C 1
ATOM 3324 O O . GLY B 1 154 ? 0.364 2.596 -1.783 1 93.62 154 GLY B O 1
ATOM 3325 N N . GLN B 1 155 ? -0.726 4.141 -2.912 1 93 155 GLN B N 1
ATOM 3326 C CA . GLN B 1 155 ? 0.47 4.965 -3.053 1 93 155 GLN B CA 1
ATOM 3327 C C . GLN B 1 155 ? 1.059 5.316 -1.689 1 93 155 GLN B C 1
ATOM 3329 O O . GLN B 1 155 ? 2.277 5.414 -1.539 1 93 155 GLN B O 1
ATOM 3334 N N . ALA B 1 156 ? 0.191 5.559 -0.746 1 95.69 156 ALA B N 1
ATOM 3335 C CA . ALA B 1 156 ? 0.668 5.871 0.6 1 95.69 156 ALA B CA 1
ATOM 3336 C C . ALA B 1 156 ? 1.479 4.711 1.174 1 95.69 156 ALA B C 1
ATOM 3338 O O . ALA B 1 156 ? 2.557 4.918 1.735 1 95.69 156 ALA B O 1
ATOM 3339 N N . TRP B 1 157 ? 1.052 3.525 1.004 1 96.25 157 TRP B N 1
ATOM 3340 C CA . TRP B 1 157 ? 1.705 2.348 1.569 1 96.25 157 TRP B CA 1
ATOM 3341 C C . TRP B 1 157 ? 3.021 2.061 0.856 1 96.25 157 TRP B C 1
ATOM 3343 O O . TRP B 1 157 ? 3.975 1.577 1.472 1 96.25 157 TRP B O 1
ATOM 3353 N N . GLU B 1 158 ? 3.035 2.32 -0.449 1 95.75 158 GLU B N 1
ATOM 3354 C CA . GLU B 1 158 ? 4.309 2.252 -1.159 1 95.75 158 GLU B CA 1
ATOM 3355 C C . GLU B 1 158 ? 5.32 3.232 -0.575 1 95.75 158 GLU B C 1
ATOM 3357 O O . GLU B 1 158 ? 6.496 2.898 -0.415 1 95.75 158 GLU B O 1
ATOM 3362 N N . ALA B 1 159 ? 4.836 4.387 -0.303 1 96.94 159 ALA B N 1
ATOM 3363 C CA . ALA B 1 159 ? 5.695 5.41 0.292 1 96.94 159 ALA B CA 1
ATOM 3364 C C . ALA B 1 159 ? 6.164 4.988 1.683 1 96.94 159 ALA B C 1
ATOM 3366 O O . ALA B 1 159 ? 7.332 5.172 2.033 1 96.94 159 ALA B O 1
ATOM 3367 N N . PHE B 1 160 ? 5.238 4.449 2.502 1 98.25 160 PHE B N 1
ATOM 3368 C CA . PHE B 1 160 ? 5.602 3.965 3.828 1 98.25 160 PHE B CA 1
ATOM 3369 C C . PHE B 1 160 ? 6.688 2.896 3.736 1 98.25 160 PHE B C 1
ATOM 3371 O O . PHE B 1 160 ? 7.637 2.898 4.52 1 98.25 160 PHE B O 1
ATOM 3378 N N . MET B 1 161 ? 6.504 1.989 2.789 1 97.62 161 MET B N 1
ATOM 3379 C CA . MET B 1 161 ? 7.484 0.931 2.568 1 97.62 161 MET B CA 1
ATOM 3380 C C . MET B 1 161 ? 8.852 1.518 2.223 1 97.62 161 MET B C 1
ATOM 3382 O O . MET B 1 161 ? 9.867 1.092 2.77 1 97.62 161 MET B O 1
ATOM 3386 N N . SER B 1 162 ? 8.867 2.506 1.359 1 97.12 162 SER B N 1
ATOM 3387 C CA . SER B 1 162 ? 10.094 3.158 0.92 1 97.12 1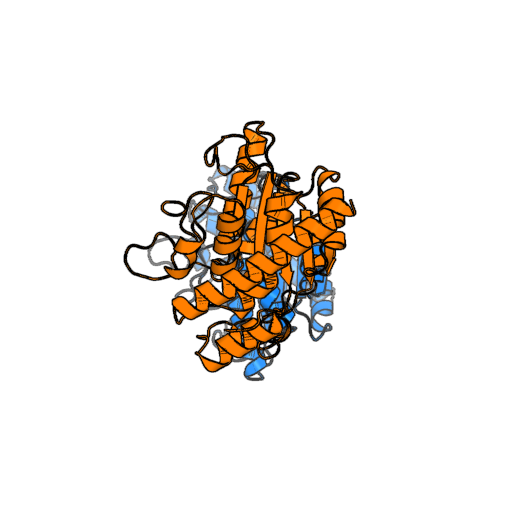62 SER B CA 1
ATOM 3388 C C . SER B 1 162 ? 10.805 3.848 2.082 1 97.12 162 SER B C 1
ATOM 3390 O O . SER B 1 162 ? 12.016 3.695 2.262 1 97.12 162 SER B O 1
ATOM 3392 N N . ALA B 1 163 ? 10.055 4.574 2.84 1 98.31 163 ALA B N 1
ATOM 3393 C CA . ALA B 1 163 ? 10.625 5.316 3.961 1 98.31 163 ALA B CA 1
ATOM 3394 C C . ALA B 1 163 ? 11.266 4.375 4.977 1 98.31 163 ALA B C 1
ATOM 3396 O O . ALA B 1 163 ? 12.352 4.652 5.488 1 98.31 163 ALA B O 1
ATOM 3397 N N . GLY B 1 164 ? 10.547 3.293 5.328 1 98.19 164 GLY B N 1
ATOM 3398 C CA . GLY B 1 164 ? 11.117 2.301 6.223 1 98.19 164 GLY B CA 1
ATOM 3399 C C . GLY B 1 164 ? 12.383 1.663 5.68 1 98.19 164 GLY B C 1
ATOM 3400 O O . GLY B 1 164 ? 13.367 1.518 6.402 1 98.19 164 GLY B O 1
ATOM 3401 N N . HIS B 1 165 ? 12.328 1.286 4.445 1 97.25 165 HIS B N 1
ATOM 3402 C CA . HIS B 1 165 ? 13.453 0.629 3.789 1 97.25 165 HIS B CA 1
ATOM 3403 C C . HIS B 1 165 ? 14.695 1.509 3.816 1 97.25 165 HIS B C 1
ATOM 3405 O O . HIS B 1 165 ? 15.789 1.034 4.129 1 97.25 165 HIS B O 1
ATOM 3411 N N . PHE B 1 166 ? 14.531 2.799 3.551 1 97.38 166 PHE B N 1
ATOM 3412 C CA . PHE B 1 166 ? 15.664 3.709 3.451 1 97.38 166 PHE B CA 1
ATOM 3413 C C . PHE B 1 166 ? 15.969 4.344 4.801 1 97.38 166 PHE B C 1
ATOM 3415 O O . PHE B 1 166 ? 16.828 5.227 4.902 1 97.38 166 PHE B O 1
ATOM 3422 N N . LYS B 1 167 ? 15.234 3.912 5.828 1 98 167 LYS B N 1
ATOM 3423 C CA . LYS B 1 167 ? 15.477 4.34 7.207 1 98 167 LYS B CA 1
ATOM 3424 C C . LYS B 1 167 ? 15.484 5.863 7.312 1 98 167 LYS B C 1
ATOM 3426 O O . LYS B 1 167 ? 16.422 6.449 7.863 1 98 167 LYS B O 1
ATOM 3431 N N . LEU B 1 168 ? 14.477 6.527 6.793 1 98.31 168 LEU B N 1
ATOM 3432 C CA . LEU B 1 168 ? 14.398 7.984 6.746 1 98.31 168 LEU B CA 1
ATOM 3433 C C . LEU B 1 168 ? 14.047 8.555 8.117 1 98.31 168 LEU B C 1
ATOM 3435 O O . LEU B 1 168 ? 12.938 9.031 8.328 1 98.31 168 LEU B O 1
ATOM 3439 N N . ASP B 1 169 ? 15.039 8.617 8.984 1 98.56 169 ASP B N 1
ATOM 3440 C CA . ASP B 1 169 ? 14.805 9.062 10.359 1 98.56 169 ASP B CA 1
ATOM 3441 C C . ASP B 1 169 ? 14.688 10.578 10.438 1 98.56 169 ASP B C 1
ATOM 3443 O O . ASP B 1 169 ? 14.477 11.141 11.516 1 98.56 169 ASP B O 1
ATOM 3447 N N . ASN B 1 170 ? 14.773 11.266 9.234 1 98.62 170 ASN B N 1
ATOM 3448 C CA . ASN B 1 170 ? 14.531 12.703 9.148 1 98.62 170 ASN B CA 1
ATOM 3449 C C . ASN B 1 170 ? 13.125 13 8.625 1 98.62 170 ASN B C 1
ATOM 3451 O O . ASN B 1 170 ? 12.812 14.148 8.312 1 98.62 170 ASN B O 1
ATOM 3455 N N . LEU B 1 171 ? 12.273 11.984 8.477 1 98.81 171 LEU B N 1
ATOM 3456 C CA . LEU B 1 171 ? 10.883 12.117 8.062 1 98.81 171 LEU B CA 1
ATOM 3457 C C . LEU B 1 171 ? 9.938 11.883 9.234 1 98.81 171 LEU B C 1
ATOM 3459 O O . LEU B 1 171 ? 10.055 10.867 9.93 1 98.81 171 LEU B O 1
ATOM 3463 N N . VAL B 1 172 ? 9.031 12.805 9.477 1 98.88 172 VAL B N 1
ATOM 3464 C CA . VAL B 1 172 ? 8 12.68 10.5 1 98.88 172 VAL B CA 1
ATOM 3465 C C . VAL B 1 172 ? 6.617 12.852 9.875 1 98.88 172 VAL B C 1
ATOM 3467 O O . VAL B 1 172 ? 6.332 13.883 9.258 1 98.88 172 VAL B O 1
ATOM 3470 N N . VAL B 1 173 ? 5.828 11.859 10.016 1 98.81 173 VAL B N 1
ATOM 3471 C CA . VAL B 1 173 ? 4.457 11.914 9.523 1 98.81 173 VAL B CA 1
ATOM 3472 C C . VAL B 1 173 ? 3.488 12.016 10.703 1 98.81 173 VAL B C 1
ATOM 3474 O O . VAL B 1 173 ? 3.604 11.273 11.68 1 98.81 173 VAL B O 1
ATOM 3477 N N . LEU B 1 174 ? 2.631 12.953 10.68 1 98.75 174 LEU B N 1
ATOM 3478 C CA . LEU B 1 174 ? 1.522 13.062 11.625 1 98.75 174 LEU B CA 1
ATOM 3479 C C . LEU B 1 174 ? 0.208 12.664 10.961 1 98.75 174 LEU B C 1
ATOM 3481 O O . LEU B 1 174 ? -0.171 13.219 9.93 1 98.75 174 LEU B O 1
ATOM 3485 N N . LEU B 1 175 ? -0.432 11.734 11.555 1 98.56 175 LEU B N 1
ATOM 3486 C CA . LEU B 1 175 ? -1.724 11.266 11.062 1 98.56 175 LEU B CA 1
ATOM 3487 C C . LEU B 1 175 ? -2.867 11.992 11.758 1 98.56 175 LEU B C 1
ATOM 3489 O O . LEU B 1 175 ? -2.98 11.961 12.984 1 98.56 175 LEU B O 1
ATOM 3493 N N . ASP B 1 176 ? -3.625 12.727 10.977 1 98.06 176 ASP B N 1
ATOM 3494 C CA . ASP B 1 176 ? -4.922 13.211 11.445 1 98.06 176 ASP B CA 1
ATOM 3495 C C . ASP B 1 176 ? -5.938 12.07 11.523 1 98.06 176 ASP B C 1
ATOM 3497 O O . ASP B 1 176 ? -6.66 11.805 10.562 1 98.06 176 ASP B O 1
ATOM 3501 N N . ASN B 1 177 ? -6.043 11.469 12.664 1 98 177 ASN B N 1
ATOM 3502 C CA . ASN B 1 177 ? -6.859 10.273 12.859 1 98 177 ASN B CA 1
ATOM 3503 C C . ASN B 1 177 ? -8.188 10.609 13.539 1 98 177 ASN B C 1
ATOM 3505 O O . ASN B 1 177 ? -8.32 10.469 14.758 1 98 177 ASN B O 1
ATOM 3509 N N . ASN B 1 178 ? -9.125 10.945 12.734 1 94.81 178 ASN B N 1
ATOM 3510 C CA . ASN B 1 178 ? -10.438 11.281 13.281 1 94.81 178 ASN B CA 1
ATOM 3511 C C . ASN B 1 178 ? -11.492 10.258 12.875 1 94.81 178 ASN B C 1
ATOM 3513 O O . ASN B 1 178 ? -12.648 10.352 13.289 1 94.81 178 ASN B O 1
ATOM 3517 N N . ASN B 1 179 ? -11.125 9.273 12.062 1 93.88 179 ASN B N 1
ATOM 3518 C CA . ASN B 1 179 ? -11.93 8.125 11.648 1 93.88 179 ASN B CA 1
ATOM 3519 C C . ASN B 1 179 ? -13.102 8.555 10.766 1 93.88 179 ASN B C 1
ATOM 3521 O O . ASN B 1 179 ? -14.117 7.859 10.703 1 93.88 179 ASN B O 1
ATOM 3525 N N . LEU B 1 180 ? -13.086 9.727 10.227 1 89.5 180 LEU B N 1
ATOM 3526 C CA . LEU B 1 180 ? -14.148 10.195 9.352 1 89.5 180 LEU B CA 1
ATOM 3527 C C . LEU B 1 180 ? -13.594 10.602 7.992 1 89.5 180 LEU B C 1
ATOM 3529 O O . LEU B 1 180 ? -12.492 11.133 7.902 1 89.5 180 LEU B O 1
ATOM 3533 N N . GLN B 1 181 ? -14.297 10.258 7 1 88.44 181 GLN B N 1
ATOM 3534 C CA . GLN B 1 181 ? -14.047 10.672 5.621 1 88.44 181 GLN B CA 1
ATOM 3535 C C . GLN B 1 181 ? -15.344 11.094 4.938 1 88.44 181 GLN B C 1
ATOM 3537 O O . GLN B 1 181 ? -16.375 11.242 5.59 1 88.44 181 GLN B O 1
ATOM 3542 N N . ILE B 1 182 ? -15.242 11.406 3.641 1 80.94 182 ILE B N 1
ATOM 3543 C CA . ILE B 1 182 ? -16.391 11.93 2.898 1 80.94 182 ILE B CA 1
ATOM 3544 C C . ILE B 1 182 ? -17.547 10.938 2.957 1 80.94 182 ILE B C 1
ATOM 3546 O O . ILE B 1 182 ? -18.688 11.312 3.219 1 80.94 182 ILE B O 1
ATOM 3550 N N . ASP B 1 183 ? -17.297 9.664 2.863 1 83 183 ASP B N 1
ATOM 3551 C CA . ASP B 1 183 ? -18.328 8.648 2.709 1 83 183 ASP B CA 1
ATOM 3552 C C . ASP B 1 183 ? -18.703 8.039 4.059 1 83 183 ASP B C 1
ATOM 3554 O O . ASP B 1 183 ? -19.453 7.062 4.113 1 83 183 ASP B O 1
ATOM 3558 N N . GLY B 1 184 ? -18.125 8.602 5.133 1 89.38 184 GLY B N 1
ATOM 3559 C CA . GLY B 1 184 ? -18.438 8.047 6.441 1 89.38 184 GLY B CA 1
ATOM 3560 C C . GLY B 1 184 ? -17.203 7.715 7.258 1 89.38 184 GLY B C 1
ATOM 3561 O O . GLY B 1 184 ? -16.172 8.375 7.121 1 89.38 184 GLY B O 1
ATOM 3562 N N . ARG B 1 185 ? -17.422 6.715 8.102 1 92.38 185 ARG B N 1
ATOM 3563 C CA . ARG B 1 185 ? -16.312 6.348 8.984 1 92.38 185 ARG B CA 1
ATOM 3564 C C . ARG B 1 185 ? -15.273 5.512 8.25 1 92.38 185 ARG B C 1
ATOM 3566 O O . ARG B 1 185 ? -15.625 4.613 7.48 1 92.38 185 ARG B O 1
ATOM 3573 N N . VAL B 1 186 ? -14.07 5.812 8.5 1 91.5 186 VAL B N 1
ATOM 3574 C CA . VAL B 1 186 ? -12.953 5.137 7.844 1 91.5 186 VAL B CA 1
ATOM 3575 C C . VAL B 1 186 ? -13 3.643 8.156 1 91.5 186 VAL B C 1
ATOM 3577 O O . VAL B 1 186 ? -12.82 2.811 7.262 1 91.5 186 VAL B O 1
ATOM 3580 N N . ASP B 1 187 ? -13.312 3.277 9.414 1 94.44 187 ASP B N 1
ATOM 3581 C CA . ASP B 1 187 ? -13.273 1.884 9.852 1 94.44 187 ASP B CA 1
ATOM 3582 C C . ASP B 1 187 ? -14.43 1.089 9.25 1 94.44 187 ASP B C 1
ATOM 3584 O O . ASP B 1 187 ? -14.422 -0.144 9.273 1 94.44 187 ASP B O 1
ATOM 3588 N N . GLN B 1 188 ? -15.406 1.759 8.617 1 92.62 188 GLN B N 1
ATOM 3589 C CA . GLN B 1 188 ? -16.562 1.09 8.047 1 92.62 188 GLN B CA 1
ATOM 3590 C C . GLN B 1 188 ? -16.469 1.019 6.523 1 92.62 188 GLN B C 1
ATOM 3592 O O . GLN B 1 188 ? -16.875 0.031 5.914 1 92.62 188 GLN B O 1
ATOM 3597 N N . VAL B 1 189 ? -15.953 2.018 5.938 1 91.31 189 VAL B N 1
ATOM 3598 C CA . VAL B 1 189 ? -15.867 2.096 4.484 1 91.31 189 VAL B CA 1
ATOM 3599 C C . VAL B 1 189 ? -14.688 1.264 3.988 1 91.31 189 VAL B C 1
ATOM 3601 O O . VAL B 1 189 ? -14.852 0.366 3.16 1 91.31 189 VAL B O 1
ATOM 3604 N N . MET B 1 190 ? -13.523 1.474 4.492 1 94.31 190 MET B N 1
ATOM 3605 C CA . MET B 1 190 ? -12.258 0.774 4.27 1 94.31 190 MET B CA 1
ATOM 3606 C C . MET B 1 190 ? -11.289 1.019 5.422 1 94.31 190 MET B C 1
ATOM 3608 O O . MET B 1 190 ? -10.609 2.047 5.461 1 94.31 190 MET B O 1
ATOM 3612 N N . SER B 1 191 ? -11.203 0.104 6.184 1 95.69 191 SER B N 1
ATOM 3613 C CA . SER B 1 191 ? -10.477 0.313 7.438 1 95.69 191 SER B CA 1
ATOM 3614 C C . SER B 1 191 ? -8.969 0.319 7.211 1 95.69 191 SER B C 1
ATOM 3616 O O . SER B 1 191 ? -8.43 -0.592 6.578 1 95.69 191 SER B O 1
ATOM 3618 N N . VAL B 1 192 ? -8.336 1.306 7.766 1 96.62 192 VAL B N 1
ATOM 3619 C CA . VAL B 1 192 ? -6.879 1.368 7.742 1 96.62 192 VAL B CA 1
ATOM 3620 C C . VAL B 1 192 ? -6.316 0.774 9.031 1 96.62 192 VAL B C 1
ATOM 3622 O O . VAL B 1 192 ? -5.105 0.592 9.156 1 96.62 192 VAL B O 1
ATOM 3625 N N . TYR B 1 193 ? -7.105 0.434 9.945 1 96.94 193 TYR B N 1
ATOM 3626 C CA . TYR B 1 193 ? -6.688 -0.045 11.258 1 96.94 193 TYR B CA 1
ATOM 3627 C C . TYR B 1 193 ? -6.34 -1.527 11.211 1 96.94 193 TYR B C 1
ATOM 3629 O O . TYR B 1 193 ? -6.895 -2.279 10.406 1 96.94 193 TYR B O 1
ATOM 3637 N N . PRO B 1 194 ? -5.418 -1.938 12.117 1 98.12 194 PRO B N 1
ATOM 3638 C CA . PRO B 1 194 ? -4.652 -1.156 13.086 1 98.12 194 PRO B CA 1
ATOM 3639 C C . PRO B 1 194 ? -3.461 -0.436 12.461 1 98.12 194 PRO B C 1
ATOM 3641 O O . PRO B 1 194 ? -2.568 -1.08 11.906 1 98.12 194 PRO B O 1
ATOM 3644 N N . VAL B 1 195 ? -3.41 0.833 12.617 1 98.25 195 VAL B N 1
ATOM 3645 C CA . VAL B 1 195 ? -2.406 1.657 11.953 1 98.25 195 VAL B CA 1
ATOM 3646 C C . VAL B 1 195 ? -1.042 1.433 12.602 1 98.25 195 VAL B C 1
ATOM 3648 O O . VAL B 1 195 ? -0.037 1.271 11.906 1 98.25 195 VAL B O 1
ATOM 3651 N N . LYS B 1 196 ? -1.007 1.377 13.945 1 98.5 196 LYS B N 1
ATOM 3652 C CA . LYS B 1 196 ? 0.254 1.27 14.672 1 98.5 196 LYS B CA 1
ATOM 3653 C C . LYS B 1 196 ? 1.002 -0.005 14.289 1 98.5 196 LYS B C 1
ATOM 3655 O O . LYS B 1 196 ? 2.164 0.05 13.883 1 98.5 196 LYS B O 1
ATOM 3660 N N . GLU B 1 197 ? 0.322 -1.134 14.375 1 98.19 197 GLU B N 1
ATOM 3661 C CA . GLU B 1 197 ? 0.938 -2.422 14.07 1 98.19 197 GLU B CA 1
ATOM 3662 C C . GLU B 1 197 ? 1.399 -2.49 12.617 1 98.19 197 GLU B C 1
ATOM 3664 O O . GLU B 1 197 ? 2.475 -3.018 12.328 1 98.19 197 GLU B O 1
ATOM 3669 N N . LYS B 1 198 ? 0.578 -2 11.703 1 98.5 198 LYS B N 1
ATOM 3670 C CA . LYS B 1 198 ? 0.951 -1.983 10.289 1 98.5 198 LYS B CA 1
ATOM 3671 C C . LYS B 1 198 ? 2.24 -1.198 10.07 1 98.5 198 LYS B C 1
ATOM 3673 O O . LYS B 1 198 ? 3.191 -1.71 9.477 1 98.5 198 LYS B O 1
ATOM 3678 N N . LEU B 1 199 ? 2.258 0.014 10.602 1 98.75 199 LEU B N 1
ATOM 3679 C CA . LEU B 1 199 ? 3.395 0.888 10.336 1 98.75 199 LEU B CA 1
ATOM 3680 C C . LEU B 1 199 ? 4.645 0.388 11.055 1 98.75 199 LEU B C 1
ATOM 3682 O O . LEU B 1 199 ? 5.762 0.556 10.555 1 98.75 199 LEU B O 1
ATOM 3686 N N . GLN B 1 200 ? 4.469 -0.202 12.234 1 98.62 200 GLN B N 1
ATOM 3687 C CA . GLN B 1 200 ? 5.609 -0.836 12.883 1 98.62 200 GLN B CA 1
ATOM 3688 C C . GLN B 1 200 ? 6.203 -1.936 12.008 1 98.62 200 GLN B C 1
ATOM 3690 O O . GLN B 1 200 ? 7.426 -2.055 11.891 1 98.62 200 GLN B O 1
ATOM 3695 N N . ALA B 1 201 ? 5.34 -2.73 11.406 1 98.38 201 ALA B N 1
ATOM 3696 C CA . ALA B 1 201 ? 5.801 -3.791 10.516 1 98.38 201 ALA B CA 1
ATOM 3697 C C . ALA B 1 201 ? 6.484 -3.211 9.281 1 98.38 201 ALA B C 1
ATOM 3699 O O . ALA B 1 201 ? 7.336 -3.863 8.672 1 98.38 201 ALA B O 1
ATOM 3700 N N . PHE B 1 202 ? 6.152 -2.002 8.898 1 98.44 202 PHE B N 1
ATOM 3701 C CA . PHE B 1 202 ? 6.777 -1.33 7.762 1 98.44 202 PHE B CA 1
ATOM 3702 C C . PHE B 1 202 ? 8.07 -0.639 8.18 1 98.44 202 PHE B C 1
ATOM 3704 O O . PHE B 1 202 ? 8.68 0.082 7.391 1 98.44 202 PHE B O 1
ATOM 3711 N N . GLY B 1 203 ? 8.461 -0.757 9.5 1 98.31 203 GLY B N 1
ATOM 3712 C CA . GLY B 1 203 ? 9.758 -0.283 9.945 1 98.31 203 GLY B CA 1
ATOM 3713 C C . GLY B 1 203 ? 9.719 1.118 10.523 1 98.31 203 GLY B C 1
ATOM 3714 O O . GLY B 1 203 ? 10.75 1.788 10.617 1 98.31 203 GLY B O 1
ATOM 3715 N N . TRP B 1 204 ? 8.555 1.612 10.898 1 98.75 204 TRP B N 1
ATOM 3716 C CA . TRP B 1 204 ? 8.414 2.967 11.43 1 98.75 204 TRP B CA 1
ATOM 3717 C C . TRP B 1 204 ? 8.445 2.965 12.953 1 98.75 204 TRP B C 1
ATOM 3719 O O . TRP B 1 204 ? 8.078 1.973 13.586 1 98.75 204 TRP B O 1
ATOM 3729 N N . ASN B 1 205 ? 8.961 4.023 13.523 1 98.81 205 ASN B N 1
ATOM 3730 C CA . ASN B 1 205 ? 8.703 4.352 14.922 1 98.81 205 ASN B CA 1
ATOM 3731 C C . ASN B 1 205 ? 7.34 5.008 15.102 1 98.81 205 ASN B C 1
ATOM 3733 O O . ASN B 1 205 ? 7.113 6.125 14.633 1 98.81 205 ASN B O 1
ATOM 3737 N N . VAL B 1 206 ? 6.441 4.309 15.773 1 98.75 206 VAL B N 1
ATOM 3738 C CA . VAL B 1 206 ? 5.055 4.758 15.812 1 98.75 206 VAL B CA 1
ATOM 3739 C C . VAL B 1 206 ? 4.676 5.152 17.234 1 98.75 206 VAL B C 1
ATOM 3741 O O . VAL B 1 206 ? 4.906 4.391 18.188 1 98.75 206 VAL B O 1
ATOM 3744 N N . GLU B 1 207 ? 4.148 6.293 17.375 1 98.44 207 GLU B N 1
ATOM 3745 C CA . GLU B 1 207 ? 3.623 6.781 18.641 1 98.44 207 GLU B CA 1
ATOM 3746 C C . GLU B 1 207 ? 2.197 7.305 18.484 1 98.44 207 GLU B C 1
ATOM 3748 O O . GLU B 1 207 ? 1.797 7.715 17.391 1 98.44 207 GLU B O 1
ATOM 3753 N N . GLU B 1 208 ? 1.486 7.227 19.578 1 98.44 208 GLU B N 1
ATOM 3754 C CA . GLU B 1 208 ? 0.118 7.734 19.609 1 98.44 208 GLU B CA 1
ATOM 3755 C C . GLU B 1 208 ? -0.024 8.867 20.625 1 98.44 208 GLU B C 1
ATOM 3757 O O . GLU B 1 208 ? 0.604 8.836 21.688 1 98.44 208 GLU B O 1
ATOM 3762 N N . THR B 1 209 ? -0.768 9.805 20.344 1 98.44 209 THR B N 1
ATOM 3763 C CA . THR B 1 209 ? -1.05 10.898 21.266 1 98.44 209 THR B CA 1
ATOM 3764 C C . THR B 1 209 ? -2.393 11.547 20.938 1 98.44 209 THR B C 1
ATOM 3766 O O . THR B 1 209 ? -3.029 11.203 19.938 1 98.44 209 THR B O 1
ATOM 3769 N N . ASP B 1 210 ? -2.865 12.367 21.859 1 98.44 210 ASP B N 1
ATOM 3770 C CA . ASP B 1 210 ? -4.004 13.234 21.594 1 98.44 210 ASP B CA 1
ATOM 3771 C C . ASP B 1 210 ? -3.615 14.367 20.641 1 98.44 210 ASP B C 1
ATOM 3773 O O . ASP B 1 210 ? -2.803 15.227 20.984 1 98.44 210 ASP B O 1
ATOM 3777 N N . GLY B 1 211 ? -4.164 14.336 19.438 1 98.38 211 GLY B N 1
ATOM 3778 C CA . GLY B 1 211 ? -3.793 15.281 18.391 1 98.38 211 GLY B CA 1
ATOM 3779 C C . GLY B 1 211 ? -4.184 16.703 18.719 1 98.38 211 GLY B C 1
ATOM 3780 O O . GLY B 1 211 ? -3.783 17.641 18.031 1 98.38 211 GLY B O 1
ATOM 3781 N N . HIS B 1 212 ? -4.957 16.891 19.812 1 98.06 212 HIS B N 1
ATOM 3782 C CA . HIS B 1 212 ? -5.391 18.234 20.219 1 98.06 212 HIS B CA 1
ATOM 3783 C C . HIS B 1 212 ? -4.68 18.672 21.484 1 98.06 212 HIS B C 1
ATOM 3785 O O . HIS B 1 212 ? -4.938 19.766 22 1 98.06 212 HIS B O 1
ATOM 3791 N N . HIS B 1 213 ? -3.811 17.891 21.969 1 97.75 213 HIS B N 1
ATOM 3792 C CA . HIS B 1 213 ? -3.07 18.188 23.188 1 97.75 213 HIS B CA 1
ATOM 3793 C C . HIS B 1 213 ? -1.657 18.672 22.875 1 97.75 213 HIS B C 1
ATOM 3795 O O . HIS B 1 213 ? -0.766 17.859 22.609 1 97.75 213 HIS B O 1
ATOM 3801 N N . VAL B 1 214 ? -1.428 19.953 23.047 1 98.06 214 VAL B N 1
ATOM 3802 C CA . VAL B 1 214 ? -0.195 20.609 22.625 1 98.06 214 VAL B CA 1
ATOM 3803 C C . VAL B 1 214 ? 0.997 19.969 23.344 1 98.06 214 VAL B C 1
ATOM 3805 O O . VAL B 1 214 ? 1.99 19.609 22.703 1 98.06 214 VAL B O 1
ATOM 3808 N N . LYS B 1 215 ? 0.886 19.781 24.609 1 97.38 215 LYS B N 1
ATOM 3809 C CA . LYS B 1 215 ? 1.985 19.203 25.375 1 97.38 215 LYS B CA 1
ATOM 3810 C C . LYS B 1 215 ? 2.318 17.797 24.859 1 97.38 215 LYS B C 1
ATOM 3812 O O . LYS B 1 215 ? 3.49 17.453 24.703 1 97.38 215 LYS B O 1
ATOM 3817 N N . GLY B 1 216 ? 1.322 16.984 24.688 1 97.88 216 GLY B N 1
ATOM 3818 C CA . GLY B 1 216 ? 1.529 15.641 24.172 1 97.88 216 GLY B CA 1
ATOM 3819 C C . GLY B 1 216 ? 2.203 15.625 22.812 1 97.88 216 GLY B C 1
ATOM 3820 O O . GLY B 1 216 ? 3.088 14.805 22.562 1 97.88 216 GLY B O 1
ATOM 3821 N N . LEU B 1 217 ? 1.809 16.484 21.938 1 98.31 217 LEU B N 1
ATOM 3822 C CA . LEU B 1 217 ? 2.408 16.594 20.609 1 98.31 217 LEU B CA 1
ATOM 3823 C C . LEU B 1 217 ? 3.879 16.984 20.719 1 98.31 217 LEU B C 1
ATOM 3825 O O . LEU B 1 217 ? 4.727 16.406 20.031 1 98.31 217 LEU B O 1
ATOM 3829 N N . ILE B 1 218 ? 4.148 18 21.547 1 97.94 218 ILE B N 1
ATOM 3830 C CA . ILE B 1 218 ? 5.52 18.453 21.75 1 97.94 218 ILE B CA 1
ATOM 3831 C C . ILE B 1 218 ? 6.383 17.281 22.234 1 97.94 218 ILE B C 1
ATOM 3833 O O . ILE B 1 218 ? 7.445 17.016 21.672 1 97.94 218 ILE B O 1
ATOM 3837 N N . GLU B 1 219 ? 5.898 16.562 23.203 1 98 219 GLU B N 1
ATOM 3838 C CA . GLU B 1 219 ? 6.645 15.453 23.781 1 98 219 GLU B CA 1
ATOM 3839 C C . GLU B 1 219 ? 6.883 14.352 22.75 1 98 219 GLU B C 1
ATOM 3841 O O . GLU B 1 219 ? 7.969 13.766 22.703 1 98 219 GLU B O 1
ATOM 3846 N N . THR B 1 220 ? 5.898 14.039 22 1 98.19 220 THR B N 1
ATOM 3847 C CA . THR B 1 220 ? 6.008 12.992 20.984 1 98.19 220 THR B CA 1
ATOM 3848 C C . THR B 1 220 ? 7.016 13.383 19.906 1 98.19 220 THR B C 1
ATOM 3850 O O . THR B 1 220 ? 7.809 12.555 19.469 1 98.19 220 THR B O 1
ATOM 3853 N N . LEU B 1 221 ? 6.996 14.617 19.484 1 98.25 221 LEU B N 1
ATOM 3854 C CA . LEU B 1 221 ? 7.934 15.109 18.484 1 98.25 221 LEU B CA 1
ATOM 3855 C C . LEU B 1 221 ? 9.359 15.133 19.031 1 98.25 221 LEU B C 1
ATOM 3857 O O . LEU B 1 221 ? 10.312 14.82 18.312 1 98.25 221 LEU B O 1
ATOM 3861 N N . ASP B 1 222 ? 9.516 15.547 20.312 1 97.81 222 ASP B N 1
ATOM 3862 C CA . ASP B 1 222 ? 10.82 15.5 20.969 1 97.81 222 ASP B CA 1
ATOM 3863 C C . ASP B 1 222 ? 11.383 14.086 20.969 1 97.81 222 ASP B C 1
ATOM 3865 O O . ASP B 1 222 ? 12.57 13.875 20.719 1 97.81 222 ASP B O 1
ATOM 3869 N N . HIS B 1 223 ? 10.531 13.156 21.297 1 98.06 223 HIS B N 1
ATOM 3870 C CA . HIS B 1 223 ? 10.953 11.766 21.297 1 98.06 223 HIS B CA 1
ATOM 3871 C C . HIS B 1 223 ? 11.336 11.305 19.891 1 98.06 223 HIS B C 1
ATOM 3873 O O . HIS B 1 223 ? 12.344 10.617 19.719 1 98.06 223 HIS B O 1
ATOM 3879 N N . ALA B 1 224 ? 10.539 11.641 18.922 1 97.31 224 ALA B N 1
ATOM 3880 C CA . ALA B 1 224 ? 10.797 11.258 17.531 1 97.31 224 ALA B CA 1
ATOM 3881 C C . ALA B 1 224 ? 12.18 11.719 17.078 1 97.31 224 ALA B C 1
ATOM 3883 O O . ALA B 1 224 ? 12.852 11.039 16.297 1 97.31 224 ALA B O 1
ATOM 3884 N N . ARG B 1 225 ? 12.609 12.852 17.594 1 96 225 ARG B N 1
ATOM 3885 C CA . ARG B 1 225 ? 13.898 13.422 17.219 1 96 225 ARG B CA 1
ATOM 3886 C C . ARG B 1 225 ? 15.047 12.531 17.688 1 96 225 ARG B C 1
ATOM 3888 O O . ARG B 1 225 ? 16.141 12.562 17.125 1 96 225 ARG B O 1
ATOM 3895 N N . GLN B 1 226 ? 14.773 11.75 18.672 1 97.38 226 GLN B N 1
ATOM 3896 C CA . GLN B 1 226 ? 15.836 10.961 19.297 1 97.38 226 GLN B CA 1
ATOM 3897 C C . GLN B 1 226 ? 15.977 9.602 18.625 1 97.38 226 GLN B C 1
ATOM 3899 O O . GLN B 1 226 ? 16.969 8.906 18.812 1 97.38 226 GLN B O 1
ATOM 3904 N N . VAL B 1 227 ? 14.977 9.211 17.938 1 97.25 227 VAL B N 1
ATOM 3905 C CA . VAL B 1 227 ? 14.992 7.891 17.312 1 97.25 227 VAL B CA 1
ATOM 3906 C C . VAL B 1 227 ? 15.742 7.953 15.984 1 97.25 227 VAL B C 1
ATOM 3908 O O . VAL B 1 227 ? 15.469 8.828 15.148 1 97.25 227 VAL B O 1
ATOM 3911 N N . LYS B 1 228 ? 16.672 7.02 15.852 1 97.62 228 LYS B N 1
ATOM 3912 C CA . LYS B 1 228 ? 17.469 6.977 14.625 1 97.62 228 LYS B CA 1
ATOM 3913 C C . LYS B 1 228 ? 17.156 5.727 13.812 1 97.62 228 LYS B C 1
ATOM 3915 O O . LYS B 1 228 ? 16.562 4.781 14.32 1 97.62 228 LYS B O 1
ATOM 3920 N N . ASP B 1 229 ? 17.359 5.773 12.477 1 97.94 229 ASP B N 1
ATOM 3921 C CA . ASP B 1 229 ? 17.297 4.688 11.508 1 97.94 229 ASP B CA 1
ATOM 3922 C C . ASP B 1 229 ? 15.852 4.246 11.266 1 97.94 229 ASP B C 1
ATOM 3924 O O . ASP B 1 229 ? 15.609 3.164 10.727 1 97.94 229 ASP B O 1
ATOM 3928 N N . LYS B 1 230 ? 14.867 5.008 11.695 1 98.56 230 LYS B N 1
ATOM 3929 C CA . LYS B 1 230 ? 13.445 4.789 11.422 1 98.56 230 LYS B CA 1
ATOM 3930 C C . LYS B 1 230 ? 12.719 6.109 11.203 1 98.56 230 LYS B C 1
ATOM 3932 O O . LYS B 1 230 ? 12.93 7.07 11.945 1 98.56 230 LYS B O 1
ATOM 3937 N N . PRO B 1 231 ? 11.938 6.172 10.148 1 98.75 231 PRO B N 1
ATOM 3938 C CA . PRO B 1 231 ? 11.031 7.324 10.109 1 98.75 231 PRO B CA 1
ATOM 3939 C C . PRO B 1 231 ? 10.039 7.336 11.266 1 98.75 231 PRO B C 1
ATOM 3941 O O . PRO B 1 231 ? 9.797 6.297 11.891 1 98.75 231 PRO B O 1
ATOM 3944 N N . ALA B 1 232 ? 9.492 8.477 11.555 1 98.88 232 ALA B N 1
ATOM 3945 C CA . ALA B 1 232 ? 8.555 8.617 12.672 1 98.88 232 ALA B CA 1
ATOM 3946 C C . ALA B 1 232 ? 7.125 8.781 12.164 1 98.88 232 ALA B C 1
ATOM 3948 O O . ALA B 1 232 ? 6.879 9.5 11.195 1 98.88 232 ALA B O 1
ATOM 3949 N N . PHE B 1 233 ? 6.25 8.055 12.773 1 98.88 233 PHE B N 1
ATOM 3950 C CA . PHE B 1 233 ? 4.82 8.148 12.508 1 98.88 233 PHE B CA 1
ATOM 3951 C C . PHE B 1 233 ? 4.055 8.453 13.789 1 98.88 233 PHE B C 1
ATOM 3953 O O . PHE B 1 233 ? 4.039 7.645 14.719 1 98.88 233 PHE B O 1
ATOM 3960 N N . ILE B 1 234 ? 3.445 9.57 13.867 1 98.81 234 ILE B N 1
ATOM 3961 C CA . ILE B 1 234 ? 2.701 9.992 15.055 1 98.81 234 ILE B CA 1
ATOM 3962 C C . ILE B 1 234 ? 1.202 9.93 14.766 1 98.81 234 ILE B C 1
ATOM 3964 O O . ILE B 1 234 ? 0.688 10.695 13.945 1 98.81 234 ILE B O 1
ATOM 3968 N N . ILE B 1 235 ? 0.518 9.062 15.414 1 98.81 235 ILE B N 1
ATOM 3969 C CA . ILE B 1 235 ? -0.934 8.953 15.305 1 98.81 235 ILE B CA 1
ATOM 3970 C C . ILE B 1 235 ? -1.597 9.953 16.25 1 98.81 235 ILE B C 1
ATOM 3972 O O . ILE B 1 235 ? -1.604 9.758 17.469 1 98.81 235 ILE B O 1
ATOM 3976 N N . GLY B 1 236 ? -2.062 11.016 15.68 1 98.62 236 GLY B N 1
ATOM 3977 C CA . GLY B 1 236 ? -2.842 11.977 16.438 1 98.62 236 GLY B CA 1
ATOM 3978 C C . GLY B 1 236 ? -4.328 11.68 16.422 1 98.62 236 GLY B C 1
ATOM 3979 O O . GLY B 1 236 ? -4.992 11.852 15.398 1 98.62 236 GLY B O 1
ATOM 3980 N N . LYS B 1 237 ? -4.816 11.234 17.547 1 98.19 237 LYS B N 1
ATOM 3981 C CA . LYS B 1 237 ? -6.27 11.125 17.656 1 98.19 237 LYS B CA 1
ATOM 3982 C C . LYS B 1 237 ? -6.926 12.5 17.688 1 98.19 237 LYS B C 1
ATOM 3984 O O . LYS B 1 237 ? -6.641 13.32 18.562 1 98.19 237 LYS B O 1
ATOM 3989 N N . THR B 1 238 ? -7.785 12.727 16.672 1 97.75 238 THR B N 1
ATOM 3990 C CA . THR B 1 238 ? -8.359 14.055 16.531 1 97.75 238 THR B CA 1
ATOM 3991 C C . THR B 1 238 ? -9.875 13.984 16.406 1 97.75 238 THR B C 1
ATOM 3993 O O . THR B 1 238 ? -10.453 12.891 16.406 1 97.75 238 THR B O 1
ATOM 3996 N N . VAL B 1 239 ? -10.461 15.164 16.406 1 96.62 239 VAL B N 1
ATOM 3997 C CA . VAL B 1 239 ? -11.891 15.352 16.203 1 96.62 239 VAL B CA 1
ATOM 3998 C C . VAL B 1 239 ? -12.125 16.234 14.984 1 96.62 239 VAL B C 1
ATOM 4000 O O . VAL B 1 239 ? -11.656 17.375 14.93 1 96.62 239 VAL B O 1
ATOM 4003 N N . LYS B 1 240 ? -12.82 15.617 14 1 95.31 240 LYS B N 1
ATOM 4004 C CA . LYS B 1 240 ? -13.203 16.453 12.859 1 95.31 240 LYS B CA 1
ATOM 4005 C C . LYS B 1 240 ? -14.062 17.625 13.305 1 95.31 240 LYS B C 1
ATOM 4007 O O . LYS B 1 240 ? -15.008 17.453 14.078 1 95.31 240 LYS B O 1
ATOM 4012 N N . GLY B 1 241 ? -13.688 18.875 12.852 1 95.88 241 GLY B N 1
ATOM 4013 C CA . GLY B 1 241 ? -14.445 20.047 13.219 1 95.88 241 GLY B CA 1
ATOM 4014 C C . GLY B 1 241 ? -14.125 20.562 14.617 1 95.88 241 GLY B C 1
ATOM 4015 O O . GLY B 1 241 ? -14.875 21.359 15.18 1 95.88 241 GLY B O 1
ATOM 4016 N N . LYS B 1 242 ? -13.055 20.156 15.164 1 96.31 242 LYS B N 1
ATOM 4017 C CA . LYS B 1 242 ? -12.68 20.484 16.547 1 96.31 242 LYS B CA 1
ATOM 4018 C C . LYS B 1 242 ? -12.844 21.969 16.828 1 96.31 242 LYS B C 1
ATOM 4020 O O . LYS B 1 242 ? -12.383 22.812 16.047 1 96.31 242 LYS B O 1
ATOM 4025 N N . GLY B 1 243 ? -13.477 22.266 18 1 95.38 243 GLY B N 1
ATOM 4026 C CA . GLY B 1 243 ? -13.594 23.625 18.484 1 95.38 243 GLY B CA 1
ATOM 4027 C C . GLY B 1 243 ? -14.922 24.266 18.141 1 95.38 243 GLY B C 1
ATOM 4028 O O . GLY B 1 243 ? -15.281 25.312 18.703 1 95.38 243 GLY B O 1
ATOM 4029 N N . ILE B 1 244 ? -15.641 23.719 17.156 1 95.62 244 ILE B N 1
ATOM 4030 C CA . ILE B 1 244 ? -16.938 24.25 16.734 1 95.62 244 ILE B CA 1
ATOM 4031 C C . ILE B 1 244 ? -18.047 23.266 17.109 1 95.62 244 ILE B C 1
ATOM 4033 O O . ILE B 1 244 ? -18.078 22.141 16.594 1 95.62 244 ILE B O 1
ATOM 4037 N N . SER B 1 245 ? -18.938 23.688 17.906 1 94.94 245 SER B N 1
ATOM 4038 C CA . SER B 1 245 ? -19.906 22.844 18.578 1 94.94 245 SER B CA 1
ATOM 4039 C C . SER B 1 245 ? -20.719 22.016 17.562 1 94.94 245 SER B C 1
ATOM 4041 O O . SER B 1 245 ? -20.922 20.812 17.766 1 94.94 245 SER B O 1
ATOM 4043 N N . PHE B 1 246 ? -21.125 22.609 16.438 1 93.88 246 PHE B N 1
ATOM 4044 C CA . PHE B 1 246 ? -22.031 21.938 15.523 1 93.88 246 PHE B CA 1
ATOM 4045 C C . PHE B 1 246 ? -21.266 21.188 14.438 1 93.88 246 PHE B C 1
ATOM 4047 O O . PHE B 1 246 ? -21.859 20.469 13.633 1 93.88 246 PHE B O 1
ATOM 4054 N N . MET B 1 247 ? -19.938 21.25 14.453 1 93.62 247 MET B N 1
ATOM 4055 C CA . MET B 1 247 ? -19.141 20.609 13.406 1 93.62 247 MET B CA 1
ATOM 4056 C C . MET B 1 247 ? -18.484 19.344 13.93 1 93.62 247 MET B C 1
ATOM 4058 O O . MET B 1 247 ? -18.109 18.469 13.148 1 93.62 247 MET B O 1
ATOM 4062 N N . GLU B 1 248 ? -18.25 19.219 15.227 1 94.88 248 GLU B N 1
ATOM 4063 C CA . GLU B 1 248 ? -17.422 18.172 15.789 1 94.88 248 GLU B CA 1
ATOM 4064 C C . GLU B 1 248 ? -18.031 16.797 15.531 1 94.88 248 GLU B C 1
ATOM 4066 O O . GLU B 1 248 ? -19.203 16.562 15.828 1 94.88 248 GLU B O 1
ATOM 4071 N N . ASN B 1 249 ? -17.172 15.938 14.906 1 92.25 249 ASN B N 1
ATOM 4072 C CA . ASN B 1 249 ? -17.453 14.523 14.664 1 92.25 249 ASN B CA 1
ATOM 4073 C C . ASN B 1 249 ? -18.609 14.352 13.68 1 92.25 249 ASN B C 1
ATOM 4075 O O . ASN B 1 249 ? -19.391 13.414 13.797 1 92.25 249 ASN B O 1
ATOM 4079 N N . GLN B 1 250 ? -18.781 15.398 12.836 1 87.69 250 GLN B N 1
ATOM 4080 C CA . GLN B 1 250 ? -19.812 15.336 11.805 1 87.69 250 GLN B CA 1
ATOM 4081 C C . GLN B 1 250 ? -19.203 15.18 10.422 1 87.69 250 GLN B C 1
ATOM 4083 O O . GLN B 1 250 ? -18.531 16.094 9.922 1 87.69 250 GLN B O 1
ATOM 4088 N N . ALA B 1 251 ? -19.562 14.031 9.75 1 86.5 251 ALA B N 1
ATOM 4089 C CA . ALA B 1 251 ? -19.016 13.727 8.43 1 86.5 251 ALA B CA 1
ATOM 4090 C C . ALA B 1 251 ? -19.438 14.781 7.414 1 86.5 251 ALA B C 1
ATOM 4092 O O . ALA B 1 251 ? -18.672 15.102 6.496 1 86.5 251 ALA B O 1
ATOM 4093 N N . GLY B 1 252 ? -20.578 15.359 7.602 1 86.19 252 GLY B N 1
ATOM 4094 C CA . GLY B 1 252 ? -21.125 16.328 6.672 1 86.19 252 GLY B CA 1
ATOM 4095 C C . GLY B 1 252 ? -20.281 17.578 6.527 1 86.19 252 GLY B C 1
ATOM 4096 O O . GLY B 1 252 ? -20.344 18.266 5.512 1 86.19 252 GLY B O 1
ATOM 4097 N N . TRP B 1 253 ? -19.469 17.828 7.469 1 87.06 253 TRP B N 1
ATOM 4098 C CA . TRP B 1 253 ? -18.641 19.031 7.434 1 87.06 253 TRP B CA 1
ATOM 4099 C C . TRP B 1 253 ? -17.297 18.719 6.773 1 87.06 253 TRP B C 1
ATOM 4101 O O . TRP B 1 253 ? -16.344 19.516 6.891 1 87.06 253 TRP B O 1
ATOM 4111 N N . HIS B 1 254 ? -17.234 17.547 6.148 1 82.81 254 HIS B N 1
ATOM 4112 C CA . HIS B 1 254 ? -16.094 17.281 5.277 1 82.81 254 HIS B CA 1
ATOM 4113 C C . HIS B 1 254 ? -15.984 18.328 4.168 1 82.81 254 HIS B C 1
ATOM 4115 O O . HIS B 1 254 ? -14.883 18.75 3.82 1 82.81 254 HIS B O 1
ATOM 4121 N N . GLY B 1 255 ? -17.062 18.672 3.584 1 84.81 255 GLY B N 1
ATOM 4122 C CA . GLY B 1 255 ? -17.141 19.734 2.59 1 84.81 255 GLY B CA 1
ATOM 4123 C C . GLY B 1 255 ? -18.453 20.516 2.654 1 84.81 255 GLY B C 1
ATOM 4124 O O . GLY B 1 255 ? -19.484 20.031 2.195 1 84.81 255 GLY B O 1
ATOM 4125 N N . ALA B 1 256 ? -18.484 21.656 3.322 1 83.81 256 ALA B N 1
ATOM 4126 C CA . ALA B 1 256 ? -19.672 22.484 3.467 1 83.81 256 ALA B CA 1
ATOM 4127 C C . ALA B 1 256 ? -19.297 23.953 3.688 1 83.81 256 ALA B C 1
ATOM 4129 O O . ALA B 1 256 ? -18.266 24.25 4.289 1 83.81 256 ALA B O 1
ATOM 4130 N N . ALA B 1 257 ? -20.156 24.828 3.219 1 89.19 257 ALA B N 1
ATOM 4131 C CA . ALA B 1 257 ? -20 26.266 3.467 1 89.19 257 ALA B CA 1
ATOM 4132 C C . ALA B 1 257 ? -20.547 26.641 4.836 1 89.19 257 ALA B C 1
ATOM 4134 O O . ALA B 1 257 ? -21.484 26.016 5.336 1 89.19 257 ALA B O 1
ATOM 4135 N N . ILE B 1 258 ? -19.922 27.641 5.363 1 92.56 258 ILE B N 1
ATOM 4136 C CA . ILE B 1 258 ? -20.375 28.188 6.633 1 92.56 258 ILE B CA 1
ATOM 4137 C C . ILE B 1 258 ? -21.25 29.406 6.379 1 92.56 258 ILE B C 1
ATOM 4139 O O . ILE B 1 258 ? -20.781 30.438 5.891 1 92.56 258 ILE B O 1
ATOM 4143 N N . ASN B 1 259 ? -22.516 29.312 6.707 1 93 259 ASN B N 1
ATOM 4144 C CA . ASN B 1 259 ? -23.375 30.469 6.512 1 93 259 ASN B CA 1
ATOM 4145 C C . ASN B 1 259 ? -23.203 31.5 7.633 1 93 259 ASN B C 1
ATOM 4147 O O . ASN B 1 259 ? -22.406 31.281 8.555 1 93 259 ASN B O 1
ATOM 4151 N N . GLU B 1 260 ? -23.953 32.594 7.48 1 94.69 260 GLU B N 1
ATOM 4152 C CA . GLU B 1 260 ? -23.766 33.719 8.383 1 94.69 260 GLU B CA 1
ATOM 4153 C C . GLU B 1 260 ? -24.094 33.344 9.82 1 94.69 260 GLU B C 1
ATOM 4155 O O . GLU B 1 260 ? -23.359 33.688 10.75 1 94.69 260 GLU B O 1
ATOM 4160 N N . GLU B 1 261 ? -25.156 32.656 10.055 1 94.81 261 GLU B N 1
ATOM 4161 C CA . GLU B 1 261 ? -25.562 32.219 11.391 1 94.81 261 GLU B CA 1
ATOM 4162 C C . GLU B 1 261 ? -24.562 31.25 11.984 1 94.81 261 GLU B C 1
ATOM 4164 O O . GLU B 1 261 ? -24.219 31.344 13.164 1 94.81 261 GLU B O 1
ATOM 4169 N N . GLN B 1 262 ? -24.172 30.359 11.219 1 93.94 262 GLN B N 1
ATOM 4170 C CA . GLN B 1 262 ? -23.172 29.375 11.633 1 93.94 262 GLN B CA 1
ATOM 4171 C C . GLN B 1 262 ? -21.844 30.047 11.953 1 93.94 262 GLN B C 1
ATOM 4173 O O . GLN B 1 262 ? -21.156 29.625 12.891 1 93.94 262 GLN B O 1
ATOM 4178 N N . PHE B 1 263 ? -21.516 31.031 11.133 1 95.88 263 PHE B N 1
ATOM 4179 C CA . PHE B 1 263 ? -20.297 31.781 11.383 1 95.88 263 PHE B CA 1
ATOM 4180 C C . PHE B 1 263 ? -20.328 32.438 12.758 1 95.88 263 PHE B C 1
ATOM 4182 O O . PHE B 1 263 ? -19.375 32.344 13.523 1 95.88 263 PHE B O 1
ATOM 4189 N N . LYS B 1 264 ? -21.406 33.062 13.062 1 95.31 264 LYS B N 1
ATOM 4190 C CA . LYS B 1 264 ? -21.562 33.719 14.359 1 95.31 264 LYS B CA 1
ATOM 4191 C C . LYS B 1 264 ? -21.438 32.719 15.5 1 95.31 264 LYS B C 1
ATOM 4193 O O . LYS B 1 264 ? -20.781 32.969 16.5 1 95.31 264 LYS B O 1
ATOM 4198 N N . GLN B 1 265 ? -22.062 31.656 15.305 1 95.25 265 GLN B N 1
ATOM 4199 C CA . GLN B 1 265 ? -22 30.609 16.328 1 95.25 265 GLN B CA 1
ATOM 4200 C C . GLN B 1 265 ? -20.594 30.078 16.484 1 95.25 265 GLN B C 1
ATOM 4202 O O . GLN B 1 265 ? -20.125 29.828 17.609 1 95.25 265 GLN B O 1
ATOM 4207 N N . ALA B 1 266 ? -19.906 29.828 15.391 1 95.94 266 ALA B N 1
ATOM 4208 C CA . ALA B 1 266 ? -18.531 29.344 15.43 1 95.94 266 ALA B CA 1
ATOM 4209 C C . ALA B 1 266 ? -17.625 30.312 16.172 1 95.94 266 ALA B C 1
ATOM 4211 O O . ALA B 1 266 ? -16.812 29.906 17 1 95.94 266 ALA B O 1
ATOM 4212 N N . MET B 1 267 ? -17.797 31.609 15.859 1 95.56 267 MET B N 1
ATOM 4213 C CA . MET B 1 267 ? -16.984 32.625 16.516 1 95.56 267 MET B CA 1
ATOM 4214 C C . MET B 1 267 ? -17.281 32.688 18.016 1 95.56 267 MET B C 1
ATOM 4216 O O . MET B 1 267 ? -16.375 32.875 18.828 1 95.56 267 MET B O 1
ATOM 4220 N N . LYS B 1 268 ? -18.531 32.5 18.344 1 95 268 LYS B N 1
ATOM 4221 C CA . LYS B 1 268 ? -18.922 32.406 19.75 1 95 268 LYS B CA 1
ATOM 4222 C C . LYS B 1 268 ? -18.266 31.219 20.438 1 95 268 LYS B C 1
ATOM 4224 O O . LYS B 1 268 ? -17.766 31.328 21.562 1 95 268 LYS B O 1
ATOM 4229 N N . ASP B 1 269 ? -18.312 30.125 19.797 1 95.62 269 ASP B N 1
ATOM 4230 C CA . ASP B 1 269 ? -17.672 28.922 20.328 1 95.62 269 ASP B CA 1
ATOM 4231 C C . ASP B 1 269 ? -16.203 29.156 20.609 1 95.62 269 ASP B C 1
ATOM 4233 O O . ASP B 1 269 ? -15.633 28.562 21.531 1 95.62 269 ASP B O 1
ATOM 4237 N N . LEU B 1 270 ? -15.555 30.062 19.797 1 94.56 270 LEU B N 1
ATOM 4238 C CA . LEU B 1 270 ? -14.117 30.297 19.891 1 94.56 270 LEU B CA 1
ATOM 4239 C C . LEU B 1 270 ? -13.812 31.453 20.828 1 94.56 270 LEU B C 1
ATOM 4241 O O . LEU B 1 270 ? -12.664 31.891 20.922 1 94.56 270 LEU B O 1
ATOM 4245 N N . GLY B 1 271 ? -14.844 31.922 21.484 1 89.12 271 GLY B N 1
ATOM 4246 C CA . GLY B 1 271 ? -14.688 32.938 22.5 1 89.12 271 GLY B CA 1
ATOM 4247 C C . GLY B 1 271 ? -14.633 34.344 21.906 1 89.12 271 GLY B C 1
ATOM 4248 O O . GLY B 1 271 ? -14.109 35.281 22.547 1 89.12 271 GLY B O 1
ATOM 4249 N N . GLU B 1 272 ? -15 34.469 20.656 1 78.56 272 GLU B N 1
ATOM 4250 C CA . GLU B 1 272 ? -15.016 35.781 20.016 1 78.56 272 GLU B CA 1
ATOM 4251 C C . GLU B 1 272 ? -16.406 36.438 20.094 1 78.56 272 GLU B C 1
ATOM 4253 O O . GLU B 1 272 ? -17.422 35.719 20.031 1 78.56 272 GLU B O 1
ATOM 4258 N N . GLU B 1 273 ? -16.609 37.531 20.875 1 60.84 273 GLU B N 1
ATOM 4259 C CA . GLU B 1 273 ? -17.875 38.25 20.891 1 60.84 273 GLU B CA 1
ATOM 4260 C C . GLU B 1 273 ? -18.156 38.906 19.531 1 60.84 273 GLU B C 1
ATOM 4262 O O . GLU B 1 273 ? -17.297 39.562 18.969 1 60.84 273 GLU B O 1
ATOM 4267 N N . CYS B 1 274 ? -18.844 38.156 18.641 1 48.84 274 CYS B N 1
ATOM 4268 C CA . CYS B 1 274 ? -19.219 38.75 17.375 1 48.84 274 CYS B CA 1
ATOM 4269 C C . CYS B 1 274 ? -19.844 40.125 17.562 1 48.84 274 CYS B C 1
ATOM 4271 O O . CYS B 1 274 ? -20.812 40.281 18.312 1 48.84 274 CYS B O 1
ATOM 4273 N N . ILE B 1 275 ? -19.016 41.125 17.328 1 39.47 275 ILE B N 1
ATOM 4274 C CA . ILE B 1 275 ? -19.688 42.438 17.297 1 39.47 275 ILE B CA 1
ATOM 4275 C C . ILE B 1 275 ? -20.578 42.531 16.062 1 39.47 275 ILE B C 1
ATOM 4277 O O . ILE B 1 275 ? -20.203 42.094 14.969 1 39.47 275 ILE B O 1
#

Organism: NCBI:txid1796616